Protein AF-0000000078951121 (afdb_homodimer)

Solvent-accessible surface area (backbone atoms only — not comparable to full-atom values): 21601 Å² total; per-residue (Å²): 87,36,34,36,29,37,94,89,38,68,60,26,36,45,48,44,27,52,36,50,67,45,69,57,92,63,51,76,42,77,42,51,61,93,78,46,39,35,72,33,71,73,40,32,73,64,36,76,59,32,62,66,36,31,40,32,40,83,89,65,52,60,39,41,54,62,70,30,46,50,50,38,48,39,69,80,43,54,61,65,59,42,50,50,89,48,67,65,44,30,30,44,25,46,31,38,30,47,49,40,38,60,44,30,30,46,15,37,47,40,19,39,26,20,61,42,78,91,26,66,44,39,36,44,86,44,86,60,74,32,70,53,43,61,68,49,14,52,49,12,51,54,36,31,54,50,32,48,53,54,49,17,59,50,33,70,78,24,78,27,73,54,29,89,53,76,32,57,24,39,46,49,45,53,53,26,50,51,45,25,37,75,70,66,72,41,71,75,60,85,83,42,52,40,38,52,53,40,47,57,57,58,64,66,39,78,39,61,76,82,86,37,34,36,28,36,94,89,38,69,61,26,37,46,49,42,27,52,37,49,69,42,69,58,92,63,50,74,40,80,43,50,61,90,78,45,39,36,72,32,71,73,40,33,74,65,36,76,57,32,65,66,36,30,41,32,40,83,88,64,52,60,39,38,54,62,71,30,46,49,52,37,48,39,69,80,43,54,60,66,60,43,51,52,89,48,65,66,44,30,30,45,25,44,31,39,30,48,50,40,38,62,44,28,30,46,15,37,48,40,20,40,25,19,61,42,77,92,24,66,45,39,37,45,85,44,85,61,75,33,70,55,42,62,70,49,14,53,48,12,50,54,36,30,54,51,31,48,54,53,50,18,59,50,33,69,78,24,77,28,72,53,29,89,52,77,32,57,26,38,45,48,44,53,51,28,50,50,47,25,36,75,71,65,72,41,71,76,62,84,84,42,51,40,38,52,52,41,47,57,58,57,62,65,40,78,37,61,76,84

Nearest PDB structures (foldseek):
  3erf-assembly1_A  TM=9.229E-01  e=1.988E-15  Saccharomyces cerevisiae
  7rhp-assembly1_A  TM=8.781E-01  e=1.578E-10  Apis mellifera
  8z3b-assembly1_A  TM=8.279E-01  e=6.241E-11  Plutella xylostella
  2c3n-assembly2_D  TM=8.595E-01  e=2.183E-09  Homo sapiens
  3zml-assembly1_A  TM=8.551E-01  e=4.977E-09  Anopheles funestus

Foldseek 3Di:
DEWEDAPPDLLRLLLLLLCVQLVDDHHYHYQPVVVPSLPDPVNCQLPVQSDDTWDQDPVGDIDDDRVRSSVVCCVVRVPPPQQDDDPVSNVLSVVLLVCCCVQQQVLLLQLQLQPPPVNAQPSDGGDHGDGHDNVSNVSSVVSNQVSLVVQLVVLVPAVARRHDDHHSSRSSNLSSQVSCCPRVVDHHDPVSPSSVVSNVVVCPDPSVVD/DEWEDAPPDLLRLLLLLLCVQLVDDHHYHYQPVVVPSLPDPVNCQQPVQSDDTWDQDPVGDIDDDRVRSSVVCCVVRVPPPFQDDDPVSNVLSVVLLVCCCVQQQVLLLQLQLQPPPVNAQPSDGGDHGDGHDNVSNVSSVVSNQVSLVVQLVVLVVAVARRHDDHHSSRSSNLSSQVSCCPRVVDHHDPVSPSSVVSNVVVCPDPSVVD

pLDDT: mean 97.97, std 1.24, range [90.56, 98.94]

Sequence (420 aa):
MKLYDYSGASNPRRVRIFIAEKNIDIENIQVDLAAKQQFSEEYRKINPYCVVPTLLLDDGTALGEVPVICRYLEEIYPDPPLIGRTAEERAIVGMWERRIELDGYFSVVDATRNSNSNLKGHALTGVDSYQQIPELAERGKKRTIRFFEDFDSRLQKQAYAAGAFFSMADITAVVALDLAKKRLDMEPDSKLKALHRWYSEVSSRPSMKAMKLYDYSGASNPRRVRIFIAEKNIDIENIQVDLAAKQQFSEEYRKINPYCVVPTLLLDDGTALGEVPVICRYLEEIYPDPPLIGRTAEERAIVGMWERRIELDGYFSVVDATRNSNSNLKGHALTGVDSYQQIPELAERGKKRTIRFFEDFDSRLQKQAYAAGAFFSMADITAVVALDLAKKRLDMEPDSKLKALHRWYSEVSSRPSMKA

Structure (mmCIF, N/CA/C/O backbone):
data_AF-0000000078951121-model_v1
#
loop_
_entity.id
_entity.type
_entity.pdbx_description
1 polymer 'Glutathione S-transferase domain protein'
#
loop_
_atom_site.group_PDB
_atom_site.id
_atom_site.type_symbol
_atom_site.label_atom_id
_atom_site.label_alt_id
_atom_site.label_comp_id
_atom_site.label_asym_id
_atom_site.label_entity_id
_atom_site.label_seq_id
_atom_site.pdbx_PDB_ins_code
_atom_site.Cartn_x
_atom_site.Cartn_y
_atom_site.Cartn_z
_atom_site.occupancy
_atom_site.B_iso_or_equiv
_atom_site.auth_seq_id
_atom_site.auth_comp_id
_atom_site.auth_asym_id
_atom_site.auth_atom_id
_atom_site.pdbx_PDB_model_num
ATOM 1 N N . MET A 1 1 ? 18.672 -8.359 14.555 1 97.19 1 MET A N 1
ATOM 2 C CA . MET A 1 1 ? 17.297 -8.18 14.07 1 97.19 1 MET A CA 1
ATOM 3 C C . MET A 1 1 ? 16.422 -9.359 14.469 1 97.19 1 MET A C 1
ATOM 5 O O . MET A 1 1 ? 16.906 -10.484 14.578 1 97.19 1 MET A O 1
ATOM 9 N N . LYS A 1 2 ? 15.227 -9.078 14.828 1 98.69 2 LYS A N 1
ATOM 10 C CA . LYS A 1 2 ? 14.219 -10.07 15.172 1 98.69 2 LYS A CA 1
ATOM 11 C C . LYS A 1 2 ? 12.914 -9.82 14.414 1 98.69 2 LYS A C 1
ATOM 13 O O . LYS A 1 2 ? 12.477 -8.68 14.289 1 98.69 2 LYS A O 1
ATOM 18 N N . LEU A 1 3 ? 12.391 -10.898 13.859 1 98.88 3 LEU A N 1
ATOM 19 C CA . LEU A 1 3 ? 11.094 -10.812 13.203 1 98.88 3 LEU A CA 1
ATOM 20 C C . LEU A 1 3 ? 9.984 -11.344 14.109 1 98.88 3 LEU A C 1
ATOM 22 O O . LEU A 1 3 ? 9.961 -12.539 14.422 1 98.88 3 LEU A O 1
ATOM 26 N N . TYR A 1 4 ? 9.156 -10.461 14.602 1 98.94 4 TYR A N 1
ATOM 27 C CA . TYR A 1 4 ? 7.938 -10.891 15.273 1 98.94 4 TYR A CA 1
ATOM 28 C C . TYR A 1 4 ? 6.914 -11.398 14.266 1 98.94 4 TYR A C 1
ATOM 30 O O . TYR A 1 4 ? 6.539 -10.688 13.336 1 98.94 4 TYR A O 1
ATOM 38 N N . ASP A 1 5 ? 6.457 -12.547 14.492 1 98.44 5 ASP A N 1
ATOM 39 C CA . ASP A 1 5 ? 5.836 -13.375 13.469 1 98.44 5 ASP A CA 1
ATOM 40 C C . ASP A 1 5 ? 4.668 -14.172 14.039 1 98.44 5 ASP A C 1
ATOM 42 O O . ASP A 1 5 ? 4.449 -14.188 15.25 1 98.44 5 ASP A O 1
ATOM 46 N N . TYR A 1 6 ? 3.869 -14.648 13.133 1 98.19 6 TYR A N 1
ATOM 47 C CA . TYR A 1 6 ? 2.859 -15.656 13.43 1 98.19 6 TYR A CA 1
ATOM 48 C C . TYR A 1 6 ? 2.676 -16.609 12.25 1 98.19 6 TYR A C 1
ATOM 50 O O . TYR A 1 6 ? 2.236 -16.188 11.18 1 98.19 6 TYR A O 1
ATOM 58 N N . SER A 1 7 ? 2.949 -17.922 12.398 1 95.5 7 SER A N 1
ATOM 59 C CA . SER A 1 7 ? 3.051 -18.891 11.312 1 95.5 7 SER A CA 1
ATOM 60 C C . SER A 1 7 ? 1.734 -19.016 10.555 1 95.5 7 SER A C 1
ATOM 62 O O . SER A 1 7 ? 1.729 -19.281 9.352 1 95.5 7 SER A O 1
ATOM 64 N N . GLY A 1 8 ? 0.63 -18.719 11.141 1 94 8 GLY A N 1
ATOM 65 C CA . GLY A 1 8 ? -0.662 -18.891 10.492 1 94 8 GLY A CA 1
ATOM 66 C C . GLY A 1 8 ? -1.125 -17.656 9.742 1 94 8 GLY A C 1
ATOM 67 O O . GLY A 1 8 ? -2.146 -17.688 9.055 1 94 8 GLY A O 1
ATOM 68 N N . ALA A 1 9 ? -0.36 -16.625 9.805 1 96.12 9 ALA A N 1
ATOM 69 C CA . ALA A 1 9 ? -0.802 -15.375 9.219 1 96.12 9 ALA A CA 1
ATOM 70 C C . ALA A 1 9 ? -0.17 -15.156 7.844 1 96.12 9 ALA A C 1
ATOM 72 O O . ALA A 1 9 ? 0.999 -15.492 7.633 1 96.12 9 ALA A O 1
ATOM 73 N N . SER A 1 10 ? -0.895 -14.617 6.945 1 97.75 10 SER A N 1
ATOM 74 C CA . SER A 1 10 ? -0.485 -14.5 5.551 1 97.75 10 SER A CA 1
ATOM 75 C C . SER A 1 10 ? 0.528 -13.375 5.363 1 97.75 10 SER A C 1
ATOM 77 O O . SER A 1 10 ? 1.467 -13.508 4.574 1 97.75 10 SER A O 1
ATOM 79 N N . ASN A 1 11 ? 0.368 -12.227 6.062 1 98.44 11 ASN A N 1
ATOM 80 C CA . ASN A 1 11 ? 1.305 -11.125 5.887 1 98.44 11 ASN A CA 1
ATOM 81 C C . ASN A 1 11 ? 2.699 -11.484 6.387 1 98.44 11 ASN A C 1
ATOM 83 O O . ASN A 1 11 ? 3.688 -11.305 5.672 1 98.44 11 ASN A O 1
ATOM 87 N N . PRO A 1 12 ? 2.809 -12.07 7.547 1 98.62 12 PRO A N 1
ATOM 88 C CA . PRO A 1 12 ? 4.141 -12.523 7.953 1 98.62 12 PRO A CA 1
ATOM 89 C C . PRO A 1 12 ? 4.738 -13.547 6.992 1 98.62 12 PRO A C 1
ATOM 91 O O . PRO A 1 12 ? 5.957 -13.586 6.809 1 98.62 12 PRO A O 1
ATOM 94 N N . ARG A 1 13 ? 3.895 -14.367 6.406 1 98.75 13 ARG A N 1
ATOM 95 C CA . ARG A 1 13 ? 4.395 -15.367 5.465 1 98.75 13 ARG A CA 1
ATOM 96 C C . ARG A 1 13 ? 5.09 -14.703 4.281 1 98.75 13 ARG A C 1
ATOM 98 O O . ARG A 1 13 ? 6.105 -15.203 3.793 1 98.75 13 ARG A O 1
ATOM 105 N N . ARG A 1 14 ? 4.574 -13.617 3.777 1 98.88 14 ARG A N 1
ATOM 106 C CA . ARG A 1 14 ? 5.227 -12.898 2.688 1 98.88 14 ARG A CA 1
ATOM 107 C C . ARG A 1 14 ? 6.652 -12.508 3.064 1 98.88 14 ARG A C 1
ATOM 109 O O . ARG A 1 14 ? 7.57 -12.648 2.258 1 98.88 14 ARG A O 1
ATOM 116 N N . VAL A 1 15 ? 6.848 -12.039 4.297 1 98.94 15 VAL A N 1
ATOM 117 C CA . VAL A 1 15 ? 8.164 -11.633 4.762 1 98.94 15 VAL A CA 1
ATOM 118 C C . VAL A 1 15 ? 9.062 -12.859 4.938 1 98.94 15 VAL A C 1
ATOM 120 O O . VAL A 1 15 ? 10.242 -12.828 4.578 1 98.94 15 VAL A O 1
ATOM 123 N N . ARG A 1 16 ? 8.469 -13.969 5.434 1 98.81 16 ARG A N 1
ATOM 124 C CA . ARG A 1 16 ? 9.25 -15.188 5.613 1 98.81 16 ARG A CA 1
ATOM 125 C C . ARG A 1 16 ? 9.75 -15.727 4.277 1 98.81 16 ARG A C 1
ATOM 127 O O . ARG A 1 16 ? 10.906 -16.141 4.16 1 98.81 16 ARG A O 1
ATOM 134 N N . ILE A 1 17 ? 8.875 -15.742 3.279 1 98.88 17 ILE A N 1
ATOM 135 C CA . ILE A 1 17 ? 9.281 -16.203 1.956 1 98.88 17 ILE A CA 1
ATOM 136 C C . ILE A 1 17 ? 10.406 -15.32 1.427 1 98.88 17 ILE A C 1
ATOM 138 O O . ILE A 1 17 ? 11.398 -15.82 0.882 1 98.88 17 ILE A O 1
ATOM 142 N N . PHE A 1 18 ? 10.266 -13.977 1.583 1 98.94 18 PHE A N 1
ATOM 143 C CA . PHE A 1 18 ? 11.273 -13.016 1.145 1 98.94 18 PHE A CA 1
ATOM 144 C C . PHE A 1 18 ? 12.617 -13.305 1.81 1 98.94 18 PHE A C 1
ATOM 146 O O . PHE A 1 18 ? 13.648 -13.344 1.141 1 98.94 18 PHE A O 1
ATOM 153 N N . ILE A 1 19 ? 12.633 -13.555 3.115 1 98.81 19 ILE A N 1
ATOM 154 C CA . ILE A 1 19 ? 13.828 -13.836 3.906 1 98.81 19 ILE A CA 1
ATOM 155 C C . ILE A 1 19 ? 14.469 -15.141 3.426 1 98.81 19 ILE A C 1
ATOM 157 O O . ILE A 1 19 ? 15.688 -15.219 3.275 1 98.81 19 ILE A O 1
ATOM 161 N N . ALA A 1 20 ? 13.625 -16.109 3.18 1 98.75 20 ALA A N 1
ATOM 162 C CA . ALA A 1 20 ? 14.117 -17.391 2.695 1 98.75 20 ALA A CA 1
ATOM 163 C C . ALA A 1 20 ? 14.797 -17.234 1.341 1 98.75 20 ALA A C 1
ATOM 165 O O . ALA A 1 20 ? 15.867 -17.812 1.109 1 98.75 20 ALA A O 1
ATOM 166 N N . GLU A 1 21 ? 14.164 -16.484 0.446 1 98.75 21 GLU A N 1
ATOM 167 C CA . GLU A 1 21 ? 14.75 -16.25 -0.871 1 98.75 21 GLU A CA 1
ATOM 168 C C . GLU A 1 21 ? 16.078 -15.523 -0.761 1 98.75 21 GLU A C 1
ATOM 170 O O . GLU A 1 21 ? 16.984 -15.742 -1.573 1 98.75 21 GLU A O 1
ATOM 175 N N . LYS A 1 22 ? 16.203 -14.625 0.246 1 98.19 22 LYS A N 1
ATOM 176 C CA . LYS A 1 22 ? 17.406 -13.852 0.462 1 98.19 22 LYS A CA 1
ATOM 177 C C . LYS A 1 22 ? 18.484 -14.688 1.146 1 98.19 22 LYS A C 1
ATOM 179 O O . LYS A 1 22 ? 19.672 -14.328 1.139 1 98.19 22 LYS A O 1
ATOM 184 N N . ASN A 1 23 ? 18.094 -15.773 1.719 1 97.31 23 ASN A N 1
ATOM 185 C CA . ASN A 1 23 ? 19 -16.641 2.475 1 97.31 23 ASN A CA 1
ATOM 186 C C . ASN A 1 23 ? 19.656 -15.898 3.629 1 97.31 23 ASN A C 1
ATOM 188 O O . ASN A 1 23 ? 20.875 -15.938 3.779 1 97.31 23 ASN A O 1
ATOM 192 N N . ILE A 1 24 ? 18.891 -15.172 4.32 1 96.62 24 ILE A N 1
ATOM 193 C CA . ILE A 1 24 ? 19.391 -14.453 5.488 1 96.62 24 ILE A CA 1
ATOM 194 C C . ILE A 1 24 ? 18.828 -15.078 6.762 1 96.62 24 ILE A C 1
ATOM 196 O O . ILE A 1 24 ? 17.719 -15.633 6.754 1 96.62 24 ILE A O 1
ATOM 200 N N . ASP A 1 25 ? 19.594 -15.023 7.773 1 96.44 25 ASP A N 1
ATOM 201 C CA . ASP A 1 25 ? 19.203 -15.586 9.07 1 96.44 25 ASP A CA 1
ATOM 202 C C . ASP A 1 25 ? 18.734 -14.492 10.016 1 96.44 25 ASP A C 1
ATOM 204 O O . ASP A 1 25 ? 19.531 -13.68 10.5 1 96.44 25 ASP A O 1
ATOM 208 N N . ILE A 1 26 ? 17.438 -14.484 10.258 1 98 26 ILE A N 1
ATOM 209 C CA . ILE A 1 26 ? 16.828 -13.531 11.18 1 98 26 ILE A CA 1
ATOM 210 C C . ILE A 1 26 ? 16.062 -14.289 12.266 1 98 26 ILE A C 1
ATOM 212 O O . ILE A 1 26 ? 15.258 -15.18 11.961 1 98 26 ILE A O 1
ATOM 216 N N . GLU A 1 27 ? 16.328 -13.992 13.508 1 98.38 27 GLU A N 1
ATOM 217 C CA . GLU A 1 27 ? 15.602 -14.609 14.609 1 98.38 27 GLU A CA 1
ATOM 218 C C . GLU A 1 27 ? 14.102 -14.391 14.469 1 98.38 27 GLU A C 1
ATOM 220 O O . GLU A 1 27 ? 13.648 -13.281 14.203 1 98.38 27 GLU A O 1
ATOM 225 N N . ASN A 1 28 ? 13.398 -15.445 14.594 1 98.25 28 ASN A N 1
ATOM 226 C CA . ASN A 1 28 ? 11.945 -15.43 14.469 1 98.25 28 ASN A CA 1
ATOM 227 C C . ASN A 1 28 ? 11.273 -15.609 15.828 1 98.25 28 ASN A C 1
ATOM 229 O O . ASN A 1 28 ? 11.516 -16.594 16.531 1 98.25 28 ASN A O 1
ATOM 233 N N . ILE A 1 29 ? 10.445 -14.648 16.234 1 98.69 29 ILE A N 1
ATOM 234 C CA . ILE A 1 29 ? 9.734 -14.68 17.5 1 98.69 29 ILE A CA 1
ATOM 235 C C . ILE A 1 29 ? 8.227 -14.766 17.25 1 98.69 29 ILE A C 1
ATOM 237 O O . ILE A 1 29 ? 7.641 -13.852 16.672 1 98.69 29 ILE A O 1
ATOM 241 N N . GLN A 1 30 ? 7.621 -15.781 17.766 1 98.5 30 GLN A N 1
ATOM 242 C CA . GLN A 1 30 ? 6.195 -15.984 17.547 1 98.5 30 GLN A CA 1
ATOM 243 C C . GLN A 1 30 ? 5.363 -15.141 18.5 1 98.5 30 GLN A C 1
ATOM 245 O O . GLN A 1 30 ? 5.652 -15.078 19.703 1 98.5 30 GLN A O 1
ATOM 250 N N . VAL A 1 31 ? 4.473 -14.422 17.922 1 98.62 31 VAL A N 1
ATOM 251 C CA . VAL A 1 31 ? 3.389 -13.766 18.656 1 98.62 31 VAL A CA 1
ATOM 252 C C . VAL A 1 31 ? 2.09 -14.547 18.453 1 98.62 31 VAL A C 1
ATOM 254 O O . VAL A 1 31 ? 1.511 -14.531 17.359 1 98.62 31 VAL A O 1
ATOM 257 N N . ASP A 1 32 ? 1.578 -15.227 19.469 1 97.69 32 ASP A N 1
ATOM 258 C CA . ASP A 1 32 ? 0.407 -16.094 19.359 1 97.69 32 ASP A CA 1
ATOM 259 C C . ASP A 1 32 ? -0.873 -15.266 19.234 1 97.69 32 ASP A C 1
ATOM 261 O O . ASP A 1 32 ? -1.484 -14.891 20.234 1 97.69 32 ASP A O 1
ATOM 265 N N . LEU A 1 33 ? -1.336 -15.117 18.016 1 96.25 33 LEU A N 1
ATOM 266 C CA . LEU A 1 33 ? -2.521 -14.305 17.766 1 96.25 33 LEU A CA 1
ATOM 267 C C . LEU A 1 33 ? -3.775 -14.992 18.297 1 96.25 33 LEU A C 1
ATOM 269 O O . LEU A 1 33 ? -4.73 -14.32 18.703 1 96.25 33 LEU A O 1
ATOM 273 N N . ALA A 1 34 ? -3.814 -16.281 18.25 1 94.31 34 ALA A N 1
ATOM 274 C CA . ALA A 1 34 ? -4.953 -17.016 18.797 1 94.31 34 ALA A CA 1
ATOM 275 C C . ALA A 1 34 ? -5.133 -16.719 20.281 1 94.31 34 ALA A C 1
ATOM 277 O O . ALA A 1 34 ? -6.262 -16.641 20.766 1 94.31 34 ALA A O 1
ATOM 278 N N . ALA A 1 35 ? -4.051 -16.578 20.953 1 96.44 35 ALA A N 1
ATOM 279 C CA . ALA A 1 35 ? -4.078 -16.266 22.375 1 96.44 35 ALA A CA 1
ATOM 280 C C . ALA A 1 35 ? -4.102 -14.758 22.609 1 96.44 35 ALA A C 1
ATOM 282 O O . ALA A 1 35 ? -3.98 -14.297 23.75 1 96.44 35 ALA A O 1
ATOM 283 N N . LYS A 1 36 ? -4.117 -13.938 21.578 1 96.31 36 LYS A N 1
ATOM 284 C CA . LYS A 1 36 ? -4.227 -12.484 21.609 1 96.31 36 LYS A CA 1
ATOM 285 C C . LYS A 1 36 ? -2.969 -11.844 22.203 1 96.31 36 LYS A C 1
ATOM 287 O O . LYS A 1 36 ? -3.037 -10.805 22.859 1 96.31 36 LYS A O 1
ATOM 292 N N . GLN A 1 37 ? -1.886 -12.484 21.969 1 98.25 37 GLN A N 1
ATOM 293 C CA . GLN A 1 37 ? -0.621 -11.992 22.516 1 98.25 37 GLN A CA 1
ATOM 294 C C . GLN A 1 37 ? -0.232 -10.664 21.859 1 98.25 37 GLN A C 1
ATOM 296 O O . GLN A 1 37 ? 0.567 -9.906 22.422 1 98.25 37 GLN A O 1
ATOM 301 N N . GLN A 1 38 ? -0.782 -10.352 20.656 1 97.88 38 GLN A N 1
ATOM 302 C CA . GLN A 1 38 ? -0.476 -9.078 20 1 97.88 38 GLN A CA 1
ATOM 303 C C . GLN A 1 38 ? -1.004 -7.902 20.828 1 97.88 38 GLN A C 1
ATOM 305 O O . GLN A 1 38 ? -0.577 -6.766 20.625 1 97.88 38 GLN A O 1
ATOM 310 N N . PHE A 1 39 ? -1.921 -8.203 21.781 1 97.62 39 PHE A N 1
ATOM 311 C CA . PHE A 1 39 ? -2.521 -7.129 22.562 1 97.62 39 PHE A CA 1
ATOM 312 C C . PHE A 1 39 ? -1.87 -7.035 23.938 1 97.62 39 PHE A C 1
ATOM 314 O O . PHE A 1 39 ? -2.273 -6.215 24.766 1 97.62 39 PHE A O 1
ATOM 321 N N . SER A 1 40 ? -0.918 -7.871 24.219 1 98.19 40 SER A N 1
ATOM 322 C CA . SER A 1 40 ? -0.206 -7.816 25.5 1 98.19 40 SER A CA 1
ATOM 323 C C . SER A 1 40 ? 0.581 -6.516 25.641 1 98.19 40 SER A C 1
ATOM 325 O O . SER A 1 40 ? 0.949 -5.898 24.641 1 98.19 40 SER A O 1
ATOM 327 N N . GLU A 1 41 ? 0.858 -6.137 26.844 1 97.75 41 GLU A N 1
ATOM 328 C CA . GLU A 1 41 ? 1.671 -4.953 27.109 1 97.75 41 GLU A CA 1
ATOM 329 C C . GLU A 1 41 ? 3.074 -5.105 26.531 1 97.75 41 GLU A C 1
ATOM 331 O O . GLU A 1 41 ? 3.645 -4.141 26 1 97.75 41 GLU A O 1
ATOM 336 N N . GLU A 1 42 ? 3.547 -6.266 26.656 1 97.81 42 GLU A N 1
ATOM 337 C CA . GLU A 1 42 ? 4.895 -6.547 26.172 1 97.81 42 GLU A CA 1
ATOM 338 C C . GLU A 1 42 ? 5 -6.305 24.672 1 97.81 42 GLU A C 1
ATOM 340 O O . GLU A 1 42 ? 5.93 -5.645 24.203 1 97.81 42 GLU A O 1
ATOM 345 N N . TYR A 1 43 ? 4.035 -6.824 23.891 1 98.44 43 TYR A N 1
ATOM 346 C CA . TYR A 1 43 ? 4.129 -6.66 22.453 1 98.44 43 TYR A CA 1
ATOM 347 C C . TYR A 1 43 ? 3.775 -5.234 22.031 1 98.44 43 TYR A C 1
ATOM 349 O O . TYR A 1 43 ? 4.344 -4.699 21.078 1 98.44 43 TYR A O 1
ATOM 357 N N . ARG A 1 44 ? 2.883 -4.613 22.766 1 97.56 44 ARG A N 1
ATOM 358 C CA . ARG A 1 44 ? 2.494 -3.236 22.469 1 97.56 44 ARG A CA 1
ATOM 359 C C . ARG A 1 44 ? 3.695 -2.301 22.562 1 97.56 44 ARG A C 1
ATOM 361 O O . ARG A 1 44 ? 3.75 -1.288 21.859 1 97.56 44 ARG A O 1
ATOM 368 N N . LYS A 1 45 ? 4.652 -2.643 23.359 1 97.06 45 LYS A N 1
ATOM 369 C CA . LYS A 1 45 ? 5.875 -1.851 23.484 1 97.06 45 LYS A CA 1
ATOM 370 C C . LYS A 1 45 ? 6.727 -1.964 22.219 1 97.06 45 LYS A C 1
ATOM 372 O O . LYS A 1 45 ? 7.508 -1.062 21.922 1 97.06 45 LYS A O 1
ATOM 377 N N . ILE A 1 46 ? 6.539 -3.078 21.516 1 97.56 46 ILE A N 1
ATOM 378 C CA . ILE A 1 46 ? 7.266 -3.305 20.281 1 97.56 46 ILE A CA 1
ATOM 379 C C . ILE A 1 46 ? 6.5 -2.682 19.109 1 97.56 46 ILE A C 1
ATOM 381 O O . ILE A 1 46 ? 7.07 -1.932 18.312 1 97.56 46 ILE A O 1
ATOM 385 N N . ASN A 1 47 ? 5.23 -2.971 19.078 1 97.75 47 ASN A N 1
ATOM 386 C CA . ASN A 1 47 ? 4.359 -2.443 18.031 1 97.75 47 ASN A CA 1
ATOM 387 C C . ASN A 1 47 ? 2.994 -2.051 18.594 1 97.75 47 ASN A C 1
ATOM 389 O O . ASN A 1 47 ? 2.1 -2.889 18.703 1 97.75 47 ASN A O 1
ATOM 393 N N . PRO A 1 48 ? 2.777 -0.809 18.781 1 96.31 48 PRO A N 1
ATOM 394 C CA . PRO A 1 48 ? 1.524 -0.344 19.375 1 96.31 48 PRO A CA 1
ATOM 395 C C . PRO A 1 48 ? 0.319 -0.56 18.453 1 96.31 48 PRO A C 1
ATOM 397 O O . PRO A 1 48 ? -0.825 -0.405 18.891 1 96.31 48 PRO A O 1
ATOM 400 N N . TYR A 1 49 ? 0.533 -0.961 17.203 1 96.69 49 TYR A N 1
ATOM 401 C CA . TYR A 1 49 ? -0.562 -1.247 16.281 1 96.69 49 TYR A CA 1
ATOM 402 C C . TYR A 1 49 ? -1.067 -2.674 16.469 1 96.69 49 TYR A C 1
ATOM 404 O O . TYR A 1 49 ? -2.098 -3.049 15.906 1 96.69 49 TYR A O 1
ATOM 412 N N . CYS A 1 50 ? -0.333 -3.48 17.203 1 98 50 CYS A N 1
ATOM 413 C CA . CYS A 1 50 ? -0.747 -4.812 17.641 1 98 50 CYS A CA 1
ATOM 414 C C . CYS A 1 50 ? -0.977 -5.723 16.438 1 98 50 CYS A C 1
ATOM 416 O O . CYS A 1 50 ? -1.974 -6.445 16.375 1 98 50 CYS A O 1
ATOM 418 N N . VAL A 1 51 ? -0.067 -5.586 15.461 1 98.06 51 VAL A N 1
ATOM 419 C CA . VAL A 1 51 ? -0.123 -6.453 14.289 1 98.06 51 VAL A CA 1
ATOM 420 C C . VAL A 1 51 ? 1.237 -7.113 14.07 1 98.06 51 VAL A C 1
ATOM 422 O O . VAL A 1 51 ? 2.248 -6.656 14.609 1 98.06 51 VAL A O 1
ATOM 425 N N . VAL A 1 52 ? 1.245 -8.172 13.398 1 98.5 52 VAL A N 1
ATOM 426 C CA . VAL A 1 52 ? 2.441 -8.812 12.859 1 98.5 52 VAL A CA 1
ATOM 427 C C . VAL A 1 52 ? 2.373 -8.844 11.336 1 98.5 52 VAL A C 1
ATOM 429 O O . VAL A 1 52 ? 1.286 -8.789 10.758 1 98.5 52 VAL A O 1
ATOM 432 N N . PRO A 1 53 ? 3.525 -8.836 10.633 1 98.75 53 PRO A N 1
ATOM 433 C CA . PRO A 1 53 ? 4.891 -8.953 11.156 1 98.75 53 PRO A CA 1
ATOM 434 C C . PRO A 1 53 ? 5.457 -7.617 11.625 1 98.75 53 PRO A C 1
ATOM 436 O O . PRO A 1 53 ? 4.984 -6.559 11.203 1 98.75 53 PRO A O 1
ATOM 439 N N . THR A 1 54 ? 6.395 -7.652 12.516 1 98.94 54 THR A N 1
ATOM 440 C CA . THR A 1 54 ? 7.219 -6.516 12.922 1 98.94 54 THR A CA 1
ATOM 441 C C . THR A 1 54 ? 8.695 -6.902 12.938 1 98.94 54 THR A C 1
ATOM 443 O O . THR A 1 54 ? 9.07 -7.906 13.547 1 98.94 54 THR A O 1
ATOM 446 N N . LEU A 1 55 ? 9.516 -6.223 12.211 1 98.94 55 LEU A N 1
ATOM 447 C CA . LEU A 1 55 ? 10.961 -6.418 12.25 1 98.94 55 LEU A CA 1
ATOM 448 C C . LEU A 1 55 ? 11.609 -5.469 13.242 1 98.94 55 LEU A C 1
ATOM 450 O O . LEU A 1 55 ? 11.57 -4.25 13.062 1 98.94 55 LEU A O 1
ATOM 454 N N . LEU A 1 56 ? 12.117 -5.953 14.297 1 98.81 56 LEU A N 1
ATOM 455 C CA . LEU A 1 56 ? 12.859 -5.156 15.273 1 98.81 56 LEU A CA 1
ATOM 456 C C . LEU A 1 56 ? 14.336 -5.109 14.93 1 98.81 56 LEU A C 1
ATOM 458 O O . LEU A 1 56 ? 15.016 -6.141 14.914 1 98.81 56 LEU A O 1
ATOM 462 N N . LEU A 1 57 ? 14.773 -3.924 14.633 1 98.25 57 LEU A N 1
ATOM 463 C CA . LEU A 1 57 ? 16.188 -3.738 14.297 1 98.25 57 LEU A CA 1
ATOM 464 C C . LEU A 1 57 ? 17.047 -3.77 15.555 1 98.25 57 LEU A C 1
ATOM 466 O O . LEU A 1 57 ? 16.531 -3.67 16.672 1 98.25 57 LEU A O 1
ATOM 470 N N . ASP A 1 58 ? 18.406 -3.838 15.383 1 96.19 58 ASP A N 1
ATOM 471 C CA . ASP A 1 58 ? 19.328 -3.975 16.5 1 96.19 58 ASP A CA 1
ATOM 472 C C . ASP A 1 58 ? 19.344 -2.715 17.359 1 96.19 58 ASP A C 1
ATOM 474 O O . ASP A 1 58 ? 19.594 -2.781 18.562 1 96.19 58 ASP A O 1
ATOM 478 N N . ASP A 1 59 ? 19.016 -1.621 16.781 1 95.94 59 ASP A N 1
ATOM 479 C CA . ASP A 1 59 ? 19.047 -0.364 17.516 1 95.94 59 ASP A CA 1
ATOM 480 C C . ASP A 1 59 ? 17.719 -0.108 18.219 1 95.94 59 ASP A C 1
ATOM 482 O O . ASP A 1 59 ? 17.516 0.954 18.812 1 95.94 59 ASP A O 1
ATOM 486 N N . GLY A 1 60 ? 16.797 -1.058 18.047 1 96.69 60 GLY A N 1
ATOM 487 C CA . GLY A 1 60 ? 15.531 -0.947 18.75 1 96.69 60 GLY A CA 1
ATOM 488 C C . GLY A 1 60 ? 14.414 -0.423 17.875 1 96.69 60 GLY A C 1
ATOM 489 O O . GLY A 1 60 ? 13.25 -0.394 18.281 1 96.69 60 GLY A O 1
ATOM 490 N N . THR A 1 61 ? 14.727 -0.007 16.656 1 97.38 61 THR A N 1
ATOM 491 C CA . THR A 1 61 ? 13.703 0.475 15.734 1 97.38 61 THR A CA 1
ATOM 492 C C . THR A 1 61 ? 12.789 -0.666 15.297 1 97.38 61 THR A C 1
ATOM 494 O O . THR A 1 61 ? 13.258 -1.727 14.891 1 97.38 61 THR A O 1
ATOM 497 N N . ALA A 1 62 ? 11.469 -0.477 15.406 1 98.56 62 ALA A N 1
ATOM 498 C CA . ALA A 1 62 ? 10.484 -1.455 14.953 1 98.56 62 ALA A CA 1
ATOM 499 C C . ALA A 1 62 ? 9.898 -1.058 13.602 1 98.56 62 ALA A C 1
ATOM 501 O O . ALA A 1 62 ? 9.391 0.053 13.438 1 98.56 62 ALA A O 1
ATOM 502 N N . LEU A 1 63 ? 10.023 -1.958 12.664 1 98.81 63 LEU A N 1
ATOM 503 C CA . LEU A 1 63 ? 9.492 -1.737 11.32 1 98.81 63 LEU A CA 1
ATOM 504 C C . LEU A 1 63 ? 8.305 -2.656 11.047 1 98.81 63 LEU A C 1
ATOM 506 O O . LEU A 1 63 ? 8.398 -3.869 11.25 1 98.81 63 LEU A O 1
ATOM 510 N N . GLY A 1 64 ? 7.211 -2.076 10.633 1 98.44 64 GLY A N 1
ATOM 511 C CA . GLY A 1 64 ? 6.055 -2.824 10.164 1 98.44 64 GLY A CA 1
ATOM 512 C C . GLY A 1 64 ? 5.828 -2.701 8.672 1 98.44 64 GLY A C 1
ATOM 513 O O . GLY A 1 64 ? 6.68 -2.172 7.953 1 98.44 64 GLY A O 1
ATOM 514 N N . GLU A 1 65 ? 4.727 -3.221 8.281 1 98.56 65 GLU A N 1
ATOM 515 C CA . GLU A 1 65 ? 4.293 -3.17 6.891 1 98.56 65 GLU A CA 1
ATOM 516 C C . GLU A 1 65 ? 5.172 -4.047 6.008 1 98.56 65 GLU A C 1
ATOM 518 O O . GLU A 1 65 ? 6.355 -3.758 5.816 1 98.56 65 GLU A O 1
ATOM 523 N N . VAL A 1 66 ? 4.605 -4.953 5.383 1 98.81 66 VAL A N 1
ATOM 524 C CA . VAL A 1 66 ? 5.297 -6.027 4.684 1 98.81 66 VAL A CA 1
ATOM 525 C C . VAL A 1 66 ? 6.215 -5.438 3.613 1 98.81 66 VAL A C 1
ATOM 527 O O . VAL A 1 66 ? 7.422 -5.699 3.605 1 98.81 66 VAL A O 1
ATOM 530 N N . PRO A 1 67 ? 5.695 -4.547 2.719 1 98.75 67 PRO A N 1
ATOM 531 C CA . PRO A 1 67 ? 6.598 -4.062 1.673 1 98.75 67 PRO A CA 1
ATOM 532 C C . PRO A 1 67 ? 7.77 -3.26 2.23 1 98.75 67 PRO A C 1
ATOM 534 O O . PRO A 1 67 ? 8.859 -3.266 1.65 1 98.75 67 PRO A O 1
ATOM 537 N N . VAL A 1 68 ? 7.582 -2.572 3.342 1 98.81 68 VAL A N 1
ATOM 538 C CA . VAL A 1 68 ? 8.617 -1.756 3.971 1 98.81 68 VAL A CA 1
ATOM 539 C C . VAL A 1 68 ? 9.711 -2.654 4.531 1 98.81 68 VAL A C 1
ATOM 541 O O . VAL A 1 68 ? 10.898 -2.416 4.297 1 98.81 68 VAL A O 1
ATOM 544 N N . ILE A 1 69 ? 9.297 -3.697 5.227 1 98.94 69 ILE A N 1
ATOM 545 C CA . ILE A 1 69 ? 10.242 -4.648 5.793 1 98.94 69 ILE A CA 1
ATOM 546 C C . ILE A 1 69 ? 11.078 -5.273 4.676 1 98.94 69 ILE A C 1
ATOM 548 O O . ILE A 1 69 ? 12.305 -5.332 4.77 1 98.94 69 ILE A O 1
ATOM 552 N N . CYS A 1 70 ? 10.414 -5.664 3.625 1 98.94 70 CYS A N 1
ATOM 553 C CA . CYS A 1 70 ? 11.102 -6.332 2.523 1 98.94 70 CYS A CA 1
ATOM 554 C C . CYS A 1 70 ? 12.047 -5.375 1.812 1 98.94 70 CYS A C 1
ATOM 556 O O . CYS A 1 70 ? 13.164 -5.754 1.455 1 98.94 70 CYS A O 1
ATOM 558 N N . ARG A 1 71 ? 11.625 -4.148 1.605 1 98.62 71 ARG A N 1
ATOM 559 C CA . ARG A 1 71 ? 12.5 -3.178 0.955 1 98.62 71 ARG A CA 1
ATOM 560 C C . ARG A 1 71 ? 13.719 -2.869 1.82 1 98.62 71 ARG A C 1
ATOM 562 O O . ARG A 1 71 ? 14.82 -2.691 1.305 1 98.62 71 ARG A O 1
ATOM 569 N N . TYR A 1 72 ? 13.5 -2.801 3.115 1 98.81 72 TYR A N 1
ATOM 570 C CA . TYR A 1 72 ? 14.625 -2.59 4.016 1 98.81 72 TYR A CA 1
ATOM 571 C C . TYR A 1 72 ? 15.641 -3.723 3.9 1 98.81 72 TYR A C 1
ATOM 573 O O . TYR A 1 72 ? 16.844 -3.479 3.727 1 98.81 72 TYR A O 1
ATOM 581 N N . LEU A 1 73 ? 15.18 -4.93 3.932 1 98.88 73 LEU A N 1
ATOM 582 C CA . LEU A 1 73 ? 16.047 -6.098 3.828 1 98.88 73 LEU A CA 1
ATOM 583 C C . LEU A 1 73 ? 16.75 -6.133 2.477 1 98.88 73 LEU A C 1
ATOM 585 O O . LEU A 1 73 ? 17.938 -6.492 2.395 1 98.88 73 LEU A O 1
ATOM 589 N N . GLU A 1 74 ? 16 -5.781 1.443 1 98.75 74 GLU A N 1
ATOM 590 C CA . GLU A 1 74 ? 16.594 -5.711 0.112 1 98.75 74 GLU A CA 1
ATOM 591 C C . GLU A 1 74 ? 17.781 -4.75 0.087 1 98.75 74 GLU A C 1
ATOM 593 O O . GLU A 1 74 ? 18.797 -5.031 -0.545 1 98.75 74 GLU A O 1
ATOM 598 N N . GLU A 1 75 ? 17.578 -3.607 0.736 1 97.69 75 GLU A N 1
ATOM 599 C CA . GLU A 1 75 ? 18.625 -2.576 0.708 1 97.69 75 GLU A CA 1
ATOM 600 C C . GLU A 1 75 ? 19.875 -3.035 1.435 1 97.69 75 GLU A C 1
ATOM 602 O O . GLU A 1 75 ? 21 -2.768 0.984 1 97.69 75 GLU A O 1
ATOM 607 N N . ILE A 1 76 ? 19.75 -3.773 2.508 1 97.62 76 ILE A N 1
ATOM 608 C CA . ILE A 1 76 ? 20.922 -4.117 3.311 1 97.62 76 ILE A CA 1
ATOM 609 C C . ILE A 1 76 ? 21.453 -5.484 2.893 1 97.62 76 ILE A C 1
ATOM 611 O O . ILE A 1 76 ? 22.594 -5.836 3.195 1 97.62 76 ILE A O 1
ATOM 615 N N . TYR A 1 77 ? 20.641 -6.246 2.197 1 98 77 TYR A N 1
ATOM 616 C CA . TYR A 1 77 ? 21.016 -7.496 1.551 1 98 77 TYR A CA 1
ATOM 617 C C . TYR A 1 77 ? 20.609 -7.496 0.082 1 98 77 TYR A C 1
ATOM 619 O O . TYR A 1 77 ? 19.672 -8.188 -0.306 1 98 77 TYR A O 1
ATOM 627 N N . PRO A 1 78 ? 21.375 -6.918 -0.749 1 96.88 78 PRO A N 1
ATOM 628 C CA . PRO A 1 78 ? 20.906 -6.637 -2.109 1 96.88 78 PRO A CA 1
ATOM 629 C C . PRO A 1 78 ? 20.906 -7.879 -2.998 1 96.88 78 PRO A C 1
ATOM 631 O O . PRO A 1 78 ? 20.234 -7.898 -4.031 1 96.88 78 PRO A O 1
ATOM 634 N N . ASP A 1 79 ? 21.672 -8.945 -2.562 1 97.19 79 ASP A N 1
ATOM 635 C CA . ASP A 1 79 ? 21.75 -10.148 -3.396 1 97.19 79 ASP A CA 1
ATOM 636 C C . ASP A 1 79 ? 21.078 -11.336 -2.703 1 97.19 79 ASP A C 1
ATOM 638 O O . ASP A 1 79 ? 21.281 -11.547 -1.503 1 97.19 79 ASP A O 1
ATOM 642 N N . PRO A 1 80 ? 20.375 -12.148 -3.486 1 97.94 80 PRO A N 1
ATOM 643 C CA . PRO A 1 80 ? 19.906 -11.898 -4.852 1 97.94 80 PRO A CA 1
ATOM 644 C C . PRO A 1 80 ? 18.844 -10.805 -4.922 1 97.94 80 PRO A C 1
ATOM 646 O O . PRO A 1 80 ? 18.141 -10.555 -3.941 1 97.94 80 PRO A O 1
ATOM 649 N N . PRO A 1 81 ? 18.734 -10.094 -6.027 1 98.31 81 PRO A N 1
ATOM 650 C CA . PRO A 1 81 ? 17.719 -9.031 -6.129 1 98.31 81 PRO A CA 1
ATOM 651 C C . PRO A 1 81 ? 16.297 -9.578 -6.25 1 98.31 81 PRO A C 1
ATOM 653 O O . PRO A 1 81 ? 16.031 -10.438 -7.094 1 98.31 81 PRO A O 1
ATOM 656 N N . LEU A 1 82 ? 15.461 -9.078 -5.434 1 98.81 82 LEU A N 1
ATOM 657 C CA . LEU A 1 82 ? 14.055 -9.484 -5.465 1 98.81 82 LEU A CA 1
ATOM 658 C C . LEU A 1 82 ? 13.156 -8.289 -5.754 1 98.81 82 LEU A C 1
ATOM 660 O O . LEU A 1 82 ? 11.945 -8.445 -5.918 1 98.81 82 LEU A O 1
ATOM 664 N N . ILE A 1 83 ? 13.734 -7.094 -5.805 1 98.56 83 ILE A N 1
ATOM 665 C CA . ILE A 1 83 ? 12.945 -5.883 -6 1 98.56 83 ILE A CA 1
ATOM 666 C C . ILE A 1 83 ? 13.477 -5.109 -7.203 1 98.56 83 ILE A C 1
ATOM 668 O O . ILE A 1 83 ? 12.906 -4.09 -7.598 1 98.56 83 ILE A O 1
ATOM 672 N N . GLY A 1 84 ? 14.469 -5.633 -7.832 1 97.75 84 GLY A N 1
ATOM 673 C CA . GLY A 1 84 ? 15.062 -4.992 -8.992 1 97.75 84 GLY A CA 1
ATOM 674 C C . GLY A 1 84 ? 16.438 -4.406 -8.719 1 97.75 84 GLY A C 1
ATOM 675 O O . GLY A 1 84 ? 16.812 -4.211 -7.559 1 97.75 84 GLY A O 1
ATOM 676 N N . ARG A 1 85 ? 17.188 -4.016 -9.797 1 96.81 85 ARG A N 1
ATOM 677 C CA . ARG A 1 85 ? 18.562 -3.523 -9.664 1 96.81 85 ARG A CA 1
ATOM 678 C C . ARG A 1 85 ? 18.656 -2.045 -10.031 1 96.81 85 ARG A C 1
ATOM 680 O O . ARG A 1 85 ? 19.484 -1.316 -9.5 1 96.81 85 ARG A O 1
ATOM 687 N N . THR A 1 86 ? 17.859 -1.654 -10.977 1 96.81 86 THR A N 1
ATOM 688 C CA . THR A 1 86 ? 17.844 -0.265 -11.422 1 96.81 86 THR A CA 1
ATOM 689 C C . THR A 1 86 ? 16.609 0.459 -10.883 1 96.81 86 THR A C 1
ATOM 691 O O . THR A 1 86 ? 15.672 -0.177 -10.398 1 96.81 86 THR A O 1
ATOM 694 N N . ALA A 1 87 ? 16.625 1.765 -10.945 1 97.44 87 ALA A N 1
ATOM 695 C CA . ALA A 1 87 ? 15.477 2.562 -10.523 1 97.44 87 ALA A CA 1
ATOM 696 C C . ALA A 1 87 ? 14.211 2.143 -11.258 1 97.44 87 ALA A C 1
ATOM 698 O O . ALA A 1 87 ? 13.141 2.025 -10.648 1 97.44 87 ALA A O 1
ATOM 699 N N . GLU A 1 88 ? 14.359 1.905 -12.523 1 97.75 88 GLU A N 1
ATOM 700 C CA . GLU A 1 88 ? 13.211 1.521 -13.344 1 97.75 88 GLU A CA 1
ATOM 701 C C . GLU A 1 88 ? 12.688 0.143 -12.953 1 97.75 88 GLU A C 1
ATOM 703 O O . GLU A 1 88 ? 11.477 -0.046 -12.797 1 97.75 88 GLU A O 1
ATOM 708 N N . GLU A 1 89 ? 13.609 -0.813 -12.758 1 97.81 89 GLU A N 1
ATOM 709 C CA . GLU A 1 89 ? 13.203 -2.154 -12.352 1 97.81 89 GLU A CA 1
ATOM 710 C C . GLU A 1 89 ? 12.5 -2.131 -10.992 1 97.81 89 GLU A C 1
ATOM 712 O O . GLU A 1 89 ? 11.477 -2.791 -10.812 1 97.81 89 GLU A O 1
ATOM 717 N N . ARG A 1 90 ? 13.031 -1.336 -10.078 1 98.44 90 ARG A N 1
ATOM 718 C CA . ARG A 1 90 ? 12.445 -1.234 -8.75 1 98.44 90 ARG A CA 1
ATOM 719 C C . ARG A 1 90 ? 11.047 -0.615 -8.805 1 98.44 90 ARG A C 1
ATOM 721 O O . ARG A 1 90 ? 10.148 -1.029 -8.078 1 98.44 90 ARG A O 1
ATOM 728 N N . ALA A 1 91 ? 10.906 0.305 -9.695 1 98.69 91 ALA A N 1
ATOM 729 C CA . ALA A 1 91 ? 9.602 0.941 -9.867 1 98.69 91 ALA A CA 1
ATOM 730 C C . ALA A 1 91 ? 8.586 -0.035 -10.453 1 98.69 91 ALA A C 1
ATOM 732 O O . ALA A 1 91 ? 7.438 -0.089 -10.008 1 98.69 91 ALA A O 1
ATOM 733 N N . ILE A 1 92 ? 9.031 -0.794 -11.414 1 98.62 92 ILE A N 1
ATOM 734 C CA . ILE A 1 92 ? 8.141 -1.752 -12.055 1 98.62 92 ILE A CA 1
ATOM 735 C C . ILE A 1 92 ? 7.73 -2.832 -11.055 1 98.62 92 ILE A C 1
ATOM 737 O O . ILE A 1 92 ? 6.543 -3.139 -10.914 1 98.62 92 ILE A O 1
ATOM 741 N N . VAL A 1 93 ? 8.688 -3.373 -10.32 1 98.81 93 VAL A N 1
ATOM 742 C CA . VAL A 1 93 ? 8.383 -4.383 -9.312 1 98.81 93 VAL A CA 1
ATOM 743 C C . VAL A 1 93 ? 7.473 -3.785 -8.242 1 98.81 93 VAL A C 1
ATOM 745 O O . VAL A 1 93 ? 6.484 -4.406 -7.84 1 98.81 93 VAL A O 1
ATOM 748 N N . GLY A 1 94 ? 7.82 -2.551 -7.812 1 98.75 94 GLY A N 1
ATOM 749 C CA . GLY A 1 94 ? 7.004 -1.883 -6.812 1 98.75 94 GLY A CA 1
ATOM 750 C C . GLY A 1 94 ? 5.57 -1.667 -7.262 1 98.75 94 GLY A C 1
ATOM 751 O O . GLY A 1 94 ? 4.633 -1.858 -6.48 1 98.75 94 GLY A O 1
ATOM 752 N N . MET A 1 95 ? 5.391 -1.259 -8.484 1 98.81 95 MET A N 1
ATOM 753 C CA . MET A 1 95 ? 4.062 -1.012 -9.039 1 98.81 95 MET A CA 1
ATOM 754 C C . MET A 1 95 ? 3.234 -2.291 -9.055 1 98.81 95 MET A C 1
ATOM 756 O O . MET A 1 95 ? 2.094 -2.305 -8.586 1 98.81 95 MET A O 1
ATOM 760 N N . TRP A 1 96 ? 3.791 -3.361 -9.492 1 98.69 96 TRP A N 1
ATOM 761 C CA . TRP A 1 96 ? 3.037 -4.605 -9.625 1 98.69 96 TRP A CA 1
ATOM 762 C C . TRP A 1 96 ? 2.826 -5.262 -8.266 1 98.69 96 TRP A C 1
ATOM 764 O O . TRP A 1 96 ? 1.786 -5.879 -8.023 1 98.69 96 TRP A O 1
ATOM 774 N N . GLU A 1 97 ? 3.812 -5.152 -7.402 1 98.81 97 GLU A N 1
ATOM 775 C CA . GLU A 1 97 ? 3.604 -5.609 -6.031 1 98.81 97 GLU A CA 1
ATOM 776 C C . GLU A 1 97 ? 2.42 -4.891 -5.387 1 98.81 97 GLU A C 1
ATOM 778 O O . GLU A 1 97 ? 1.57 -5.523 -4.758 1 98.81 97 GLU A O 1
ATOM 783 N N . ARG A 1 98 ? 2.391 -3.645 -5.566 1 98.75 98 ARG A N 1
ATOM 784 C CA . ARG A 1 98 ? 1.32 -2.852 -4.969 1 98.75 98 ARG A CA 1
ATOM 785 C C . ARG A 1 98 ? -0.026 -3.178 -5.609 1 98.75 98 ARG A C 1
ATOM 787 O O . ARG A 1 98 ? -1.023 -3.361 -4.906 1 98.75 98 ARG A O 1
ATOM 794 N N . ARG A 1 99 ? -0.105 -3.266 -6.902 1 98.56 99 ARG A N 1
ATOM 795 C CA . ARG A 1 99 ? -1.345 -3.598 -7.598 1 98.56 99 ARG A CA 1
ATOM 796 C C . ARG A 1 99 ? -1.868 -4.961 -7.164 1 98.56 99 ARG A C 1
ATOM 798 O O . ARG A 1 99 ? -3.062 -5.121 -6.906 1 98.56 99 ARG A O 1
ATOM 805 N N . ILE A 1 100 ? -0.971 -5.887 -7.066 1 98.88 100 ILE A N 1
ATOM 806 C CA . ILE A 1 100 ? -1.347 -7.238 -6.66 1 98.88 100 ILE A CA 1
ATOM 807 C C . ILE A 1 100 ? -1.798 -7.234 -5.203 1 98.88 100 ILE A C 1
ATOM 809 O O . ILE A 1 100 ? -2.738 -7.941 -4.836 1 98.88 100 ILE A O 1
ATOM 813 N N . GLU A 1 101 ? -1.135 -6.453 -4.426 1 98.88 101 GLU A N 1
ATOM 814 C CA . GLU A 1 101 ? -1.557 -6.371 -3.029 1 98.88 101 GLU A CA 1
ATOM 815 C C . GLU A 1 101 ? -2.949 -5.758 -2.91 1 98.88 101 GLU A C 1
ATOM 817 O O . GLU A 1 101 ? -3.82 -6.309 -2.232 1 98.88 101 GLU A O 1
ATOM 822 N N . LEU A 1 102 ? -3.174 -4.652 -3.578 1 98.19 102 LEU A N 1
ATOM 823 C CA . LEU A 1 102 ? -4.414 -3.895 -3.443 1 98.19 102 LEU A CA 1
ATOM 824 C C . LEU A 1 102 ? -5.574 -4.629 -4.098 1 98.19 102 LEU A C 1
ATOM 826 O O . LEU A 1 102 ? -6.664 -4.719 -3.523 1 98.19 102 LEU A O 1
ATOM 830 N N . ASP A 1 103 ? -5.344 -5.211 -5.27 1 97.44 103 ASP A N 1
ATOM 831 C CA . ASP A 1 103 ? -6.441 -5.754 -6.062 1 97.44 103 ASP A CA 1
ATOM 832 C C . ASP A 1 103 ? -6.574 -7.262 -5.859 1 97.44 103 ASP A C 1
ATOM 834 O O . ASP A 1 103 ? -7.598 -7.852 -6.211 1 97.44 103 ASP A O 1
ATOM 838 N N . GLY A 1 104 ? -5.547 -7.891 -5.391 1 98.44 104 GLY A N 1
ATOM 839 C CA . GLY A 1 104 ? -5.559 -9.328 -5.164 1 98.44 104 GLY A CA 1
ATOM 840 C C . GLY A 1 104 ? -5.594 -9.695 -3.695 1 98.44 104 GLY A C 1
ATOM 841 O O . GLY A 1 104 ? -6.648 -10.047 -3.164 1 98.44 104 GLY A O 1
ATOM 842 N N . TYR A 1 105 ? -4.516 -9.398 -3.004 1 98.88 105 TYR A N 1
ATOM 843 C CA . TYR A 1 105 ? -4.355 -9.828 -1.619 1 98.88 105 TYR A CA 1
ATOM 844 C C . TYR A 1 105 ? -5.43 -9.211 -0.732 1 98.88 105 TYR A C 1
ATOM 846 O O . TYR A 1 105 ? -6.113 -9.922 0.012 1 98.88 105 TYR A O 1
ATOM 854 N N . PHE A 1 106 ? -5.648 -7.918 -0.839 1 98.69 106 PHE A N 1
ATOM 855 C CA . PHE A 1 106 ? -6.59 -7.246 0.05 1 98.69 106 PHE A CA 1
ATOM 856 C C . PHE A 1 106 ? -8.023 -7.602 -0.312 1 98.69 106 PHE A C 1
ATOM 858 O O . PHE A 1 106 ? -8.922 -7.543 0.536 1 98.69 106 PHE A O 1
ATOM 865 N N . SER A 1 107 ? -8.297 -7.953 -1.613 1 98.75 107 SER A N 1
ATOM 866 C CA . SER A 1 107 ? -9.625 -8.438 -1.955 1 98.75 107 SER A CA 1
ATOM 867 C C . SER A 1 107 ? -9.961 -9.719 -1.2 1 98.75 107 SER A C 1
ATOM 869 O O . SER A 1 107 ? -11.062 -9.867 -0.677 1 98.75 107 SER A O 1
ATOM 871 N N . VAL A 1 108 ? -8.984 -10.625 -1.143 1 98.88 108 VAL A N 1
ATOM 872 C CA . VAL A 1 108 ? -9.148 -11.891 -0.43 1 98.88 108 VAL A CA 1
ATOM 873 C C . VAL A 1 108 ? -9.297 -11.625 1.066 1 98.88 108 VAL A C 1
ATOM 875 O O . VAL A 1 108 ? -10.148 -12.219 1.729 1 98.88 108 VAL A O 1
ATOM 878 N N . VAL A 1 109 ? -8.484 -10.719 1.605 1 98.69 109 VAL A N 1
ATOM 879 C CA . VAL A 1 109 ? -8.508 -10.375 3.021 1 98.69 109 VAL A CA 1
ATOM 880 C C . VAL A 1 109 ? -9.867 -9.781 3.389 1 98.69 109 VAL A C 1
ATOM 882 O O . VAL A 1 109 ? -10.469 -10.156 4.398 1 98.69 109 VAL A O 1
ATOM 885 N N . ASP A 1 110 ? -10.367 -8.867 2.527 1 98.56 110 ASP A N 1
ATOM 886 C CA . ASP A 1 110 ? -11.68 -8.273 2.77 1 98.56 110 ASP A CA 1
ATOM 887 C C . ASP A 1 110 ? -12.766 -9.352 2.822 1 98.56 110 ASP A C 1
ATOM 889 O O . ASP A 1 110 ? -13.594 -9.359 3.734 1 98.56 110 ASP A O 1
ATOM 893 N N . ALA A 1 111 ? -12.734 -10.227 1.836 1 98.88 111 ALA A N 1
ATOM 894 C CA . ALA A 1 111 ? -13.727 -11.297 1.803 1 98.88 111 ALA A CA 1
ATOM 895 C C . ALA A 1 111 ? -13.633 -12.172 3.049 1 98.88 111 ALA A C 1
ATOM 897 O O . ALA A 1 111 ? -14.648 -12.477 3.68 1 98.88 111 ALA A O 1
ATOM 898 N N . THR A 1 112 ? -12.445 -12.5 3.438 1 98.56 112 THR A N 1
ATOM 899 C CA . THR A 1 112 ? -12.203 -13.414 4.555 1 98.56 112 THR A CA 1
ATOM 900 C C . THR A 1 112 ? -12.602 -12.758 5.875 1 98.56 112 THR A C 1
ATOM 902 O O . THR A 1 112 ? -13.367 -13.336 6.652 1 98.56 112 THR A O 1
ATOM 905 N N . ARG A 1 113 ? -12.164 -11.539 6.125 1 98.31 113 ARG A N 1
ATOM 906 C CA . ARG A 1 113 ? -12.344 -10.898 7.422 1 98.31 113 ARG A CA 1
ATOM 907 C C . ARG A 1 113 ? -13.781 -10.445 7.621 1 98.31 113 ARG A C 1
ATOM 909 O O . ARG A 1 113 ? -14.234 -10.266 8.75 1 98.31 113 ARG A O 1
ATOM 916 N N . ASN A 1 114 ? -14.508 -10.32 6.488 1 98.75 114 ASN A N 1
ATOM 917 C CA . ASN A 1 114 ? -15.891 -9.859 6.605 1 98.75 114 ASN A CA 1
ATOM 918 C C . ASN A 1 114 ? -16.875 -11.008 6.461 1 98.75 114 ASN A C 1
ATOM 920 O O . ASN A 1 114 ? -18.094 -10.789 6.379 1 98.75 114 ASN A O 1
ATOM 924 N N . SER A 1 115 ? -16.359 -12.25 6.375 1 98.06 115 SER A N 1
ATOM 925 C CA . SER A 1 115 ? -17.297 -13.367 6.254 1 98.06 115 SER A CA 1
ATOM 926 C C . SER A 1 115 ? -16.984 -14.461 7.277 1 98.06 115 SER A C 1
ATOM 928 O O . SER A 1 115 ? -17.859 -15.234 7.645 1 98.06 115 SER A O 1
ATOM 930 N N . ASN A 1 116 ? -15.719 -14.578 7.723 1 96.56 116 ASN A N 1
ATOM 931 C CA . ASN A 1 116 ? -15.328 -15.617 8.656 1 96.56 116 ASN A CA 1
ATOM 932 C C . ASN A 1 116 ? -15.93 -15.391 10.039 1 96.56 116 ASN A C 1
ATOM 934 O O . ASN A 1 116 ? -15.68 -14.367 10.672 1 96.56 116 ASN A O 1
ATOM 938 N N . SER A 1 117 ? -16.625 -16.359 10.555 1 95.44 117 SER A N 1
ATOM 939 C CA . SER A 1 117 ? -17.359 -16.234 11.805 1 95.44 117 SER A CA 1
ATOM 940 C C . SER A 1 117 ? -16.422 -16 12.984 1 95.44 117 SER A C 1
ATOM 942 O O . SER A 1 117 ? -16.797 -15.367 13.969 1 95.44 117 SER A O 1
ATOM 944 N N . ASN A 1 118 ? -15.18 -16.422 12.883 1 92.88 118 ASN A N 1
ATOM 945 C CA . ASN A 1 118 ? -14.211 -16.297 13.969 1 92.88 118 ASN A CA 1
ATOM 946 C C . ASN A 1 118 ? -13.648 -14.875 14.055 1 92.88 118 ASN A C 1
ATOM 948 O O . ASN A 1 118 ? -12.961 -14.531 15.016 1 92.88 118 ASN A O 1
ATOM 952 N N . LEU A 1 119 ? -14.055 -14.047 13.086 1 94.81 119 LEU A N 1
ATOM 953 C CA . LEU A 1 119 ? -13.484 -12.711 13.039 1 94.81 119 LEU A CA 1
ATOM 954 C C . LEU A 1 119 ? -14.562 -11.648 13.258 1 94.81 119 LEU A C 1
ATOM 956 O O . LEU A 1 119 ? -14.383 -10.492 12.867 1 94.81 119 LEU A O 1
ATOM 960 N N . LYS A 1 120 ? -15.734 -12.117 13.812 1 95.5 120 LYS A N 1
ATOM 961 C CA . LYS A 1 120 ? -16.75 -11.156 14.211 1 95.5 120 LYS A CA 1
ATOM 962 C C . LYS A 1 120 ? -16.188 -10.109 15.164 1 95.5 120 LYS A C 1
ATOM 964 O O . LYS A 1 120 ? -15.508 -10.453 16.141 1 95.5 120 LYS A O 1
ATOM 969 N N . GLY A 1 121 ? -16.391 -8.875 14.82 1 94.94 121 GLY A N 1
ATOM 970 C CA . GLY A 1 121 ? -15.859 -7.793 15.633 1 94.94 121 GLY A CA 1
ATOM 971 C C . GLY A 1 121 ? -14.414 -7.469 15.328 1 94.94 121 GLY A C 1
ATOM 972 O O . GLY A 1 121 ? -13.836 -6.555 15.922 1 94.94 121 GLY A O 1
ATOM 973 N N . HIS A 1 122 ? -13.719 -8.219 14.375 1 94.88 122 HIS A N 1
ATOM 974 C CA . HIS A 1 122 ? -12.336 -8.055 13.961 1 94.88 122 HIS A CA 1
ATOM 975 C C . HIS A 1 122 ? -12.203 -8.047 12.445 1 94.88 122 HIS A C 1
ATOM 977 O O . HIS A 1 122 ? -11.375 -8.766 11.883 1 94.88 122 HIS A O 1
ATOM 983 N N . ALA A 1 123 ? -13.086 -7.238 11.875 1 97.69 123 ALA A N 1
ATOM 984 C CA . ALA A 1 123 ? -13.141 -7.176 10.414 1 97.69 123 ALA A CA 1
ATOM 985 C C . ALA A 1 123 ? -11.891 -6.496 9.852 1 97.69 123 ALA A C 1
ATOM 987 O O . ALA A 1 123 ? -11.602 -6.617 8.656 1 97.69 123 ALA A O 1
ATOM 988 N N . LEU A 1 124 ? -11.156 -5.773 10.727 1 97.31 124 LEU A N 1
ATOM 989 C CA . LEU A 1 124 ? -9.852 -5.203 10.422 1 97.31 124 LEU A CA 1
ATOM 990 C C . LEU A 1 124 ? -8.828 -5.598 11.484 1 97.31 124 LEU A C 1
ATOM 992 O O . LEU A 1 124 ? -9.18 -5.82 12.641 1 97.31 124 LEU A O 1
ATOM 996 N N . THR A 1 125 ? -7.602 -5.691 11.07 1 95.12 125 THR A N 1
ATOM 997 C CA . THR A 1 125 ? -6.531 -5.961 12.023 1 95.12 125 THR A CA 1
ATOM 998 C C . THR A 1 125 ? -6.309 -4.762 12.938 1 95.12 125 THR A C 1
ATOM 1000 O O . THR A 1 125 ? -6.684 -3.639 12.602 1 95.12 125 THR A O 1
ATOM 1003 N N . GLY A 1 126 ? -5.656 -5.023 14.031 1 94.81 126 GLY A N 1
ATOM 1004 C CA . GLY A 1 126 ? -5.309 -3.926 14.922 1 94.81 126 GLY A CA 1
ATOM 1005 C C . GLY A 1 126 ? -6.133 -3.908 16.203 1 94.81 126 GLY A C 1
ATOM 1006 O O . GLY A 1 126 ? -6.738 -4.918 16.562 1 94.81 126 GLY A O 1
ATOM 1007 N N . VAL A 1 127 ? -6.223 -2.781 16.844 1 94.56 127 VAL A N 1
ATOM 1008 C CA . VAL A 1 127 ? -6.699 -2.695 18.219 1 94.56 127 VAL A CA 1
ATOM 1009 C C . VAL A 1 127 ? -8.195 -2.387 18.234 1 94.56 127 VAL A C 1
ATOM 1011 O O . VAL A 1 127 ? -8.891 -2.684 19.203 1 94.56 127 VAL A O 1
ATOM 1014 N N . ASP A 1 128 ? -8.695 -1.801 17.172 1 95.81 128 ASP A N 1
ATOM 1015 C CA . ASP A 1 128 ? -10.078 -1.342 17.156 1 95.81 128 ASP A CA 1
ATOM 1016 C C . ASP A 1 128 ? -11.023 -2.451 16.688 1 95.81 128 ASP A C 1
ATOM 1018 O O . ASP A 1 128 ? -10.664 -3.258 15.836 1 95.81 128 ASP A O 1
ATOM 1022 N N . SER A 1 129 ? -12.203 -2.426 17.25 1 96.56 129 SER A N 1
ATOM 1023 C CA . SER A 1 129 ? -13.219 -3.395 16.859 1 96.56 129 SER A CA 1
ATOM 1024 C C . SER A 1 129 ? -14.086 -2.859 15.719 1 96.56 129 SER A C 1
ATOM 1026 O O . SER A 1 129 ? -14.656 -1.772 15.82 1 96.56 129 SER A O 1
ATOM 1028 N N . TYR A 1 130 ? -14.133 -3.561 14.648 1 97.88 130 TYR A N 1
ATOM 1029 C CA . TYR A 1 130 ? -15.008 -3.254 13.523 1 97.88 130 TYR A CA 1
ATOM 1030 C C . TYR A 1 130 ? -15.875 -4.457 13.164 1 97.88 130 TYR A C 1
ATOM 1032 O O . TYR A 1 130 ? -15.383 -5.586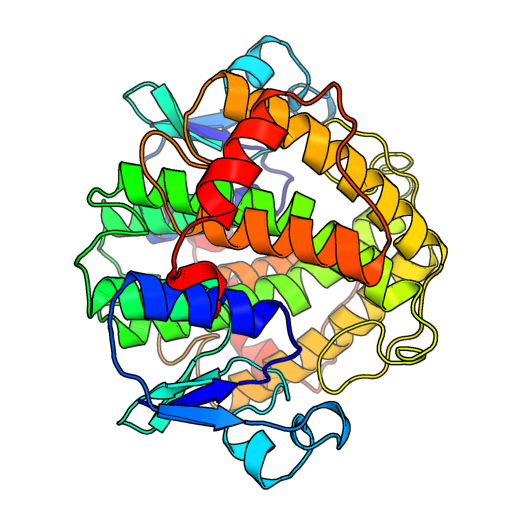 13.109 1 97.88 130 TYR A O 1
ATOM 1040 N N . GLN A 1 131 ? -17.156 -4.148 12.922 1 98.06 131 GLN A N 1
ATOM 1041 C CA . GLN A 1 131 ? -18.094 -5.207 12.562 1 98.06 131 GLN A CA 1
ATOM 1042 C C . GLN A 1 131 ? -17.906 -5.641 11.109 1 98.06 131 GLN A C 1
ATOM 1044 O O . GLN A 1 131 ? -17.422 -4.863 10.289 1 98.06 131 GLN A O 1
ATOM 1049 N N . GLN A 1 132 ? -18.312 -6.848 10.883 1 98.69 132 GLN A N 1
ATOM 1050 C CA . GLN A 1 132 ? -18.266 -7.375 9.523 1 98.69 132 GLN A CA 1
ATOM 1051 C C . GLN A 1 132 ? -19.344 -6.723 8.648 1 98.69 132 GLN A C 1
ATOM 1053 O O . GLN A 1 132 ? -20.406 -6.348 9.141 1 98.69 132 GLN A O 1
ATOM 1058 N N . ILE A 1 133 ? -19.016 -6.59 7.43 1 98.81 133 ILE A N 1
ATOM 1059 C CA . ILE A 1 133 ? -19.906 -6.07 6.406 1 98.81 133 ILE A CA 1
ATOM 1060 C C . ILE A 1 133 ? -20.094 -7.109 5.305 1 98.81 133 ILE A C 1
ATOM 1062 O O . ILE A 1 133 ? -19.234 -7.25 4.426 1 98.81 133 ILE A O 1
ATOM 1066 N N . PRO A 1 134 ? -21.188 -7.844 5.312 1 98.56 134 PRO A N 1
ATOM 1067 C CA . PRO A 1 134 ? -21.391 -8.945 4.371 1 98.56 134 PRO A CA 1
ATOM 1068 C C . PRO A 1 134 ? -21.234 -8.508 2.914 1 98.56 134 PRO A C 1
ATOM 1070 O O . PRO A 1 134 ? -20.656 -9.242 2.107 1 98.56 134 PRO A O 1
ATOM 1073 N N . GLU A 1 135 ? -21.672 -7.285 2.611 1 98.81 135 GLU A N 1
ATOM 1074 C CA . GLU A 1 135 ? -21.562 -6.801 1.24 1 98.81 135 GLU A CA 1
ATOM 1075 C C . GLU A 1 135 ? -20.109 -6.586 0.841 1 98.81 135 GLU A C 1
ATOM 1077 O O . GLU A 1 135 ? -19.75 -6.711 -0.334 1 98.81 135 GLU A O 1
ATOM 1082 N N . LEU A 1 136 ? -19.328 -6.289 1.815 1 98.81 136 LEU A N 1
ATOM 1083 C CA . LEU A 1 136 ? -17.906 -6.121 1.535 1 98.81 136 LEU A CA 1
ATOM 1084 C C . LEU A 1 136 ? -17.234 -7.469 1.272 1 98.81 136 LEU A C 1
ATOM 1086 O O . LEU A 1 136 ? -16.328 -7.566 0.447 1 98.81 136 LEU A O 1
ATOM 1090 N N . ALA A 1 137 ? -17.672 -8.5 1.979 1 98.81 137 ALA A N 1
ATOM 1091 C CA . ALA A 1 137 ? -17.188 -9.852 1.697 1 98.81 137 ALA A CA 1
ATOM 1092 C C . ALA A 1 137 ? -17.5 -10.258 0.261 1 98.81 137 ALA A C 1
ATOM 1094 O O . ALA A 1 137 ? -16.641 -10.789 -0.444 1 98.81 137 ALA A O 1
ATOM 1095 N N . GLU A 1 138 ? -18.719 -9.961 -0.135 1 98.75 138 GLU A N 1
ATOM 1096 C CA . GLU A 1 138 ? -19.125 -10.32 -1.488 1 98.75 138 GLU A CA 1
ATOM 1097 C C . GLU A 1 138 ? -18.344 -9.539 -2.531 1 98.75 138 GLU A C 1
ATOM 1099 O O . GLU A 1 138 ? -17.922 -10.094 -3.553 1 98.75 138 GLU A O 1
ATOM 1104 N N . ARG A 1 139 ? -18.172 -8.281 -2.287 1 98.75 139 ARG A N 1
ATOM 1105 C CA . ARG A 1 139 ? -17.344 -7.488 -3.184 1 98.75 139 ARG A CA 1
ATOM 1106 C C . ARG A 1 139 ? -15.922 -8.047 -3.258 1 98.75 139 ARG A C 1
ATOM 1108 O O . ARG A 1 139 ? -15.32 -8.094 -4.332 1 98.75 139 ARG A O 1
ATOM 1115 N N . GLY A 1 140 ? -15.406 -8.414 -2.061 1 98.81 140 GLY A N 1
ATOM 1116 C CA . GLY A 1 140 ? -14.078 -9.008 -2.016 1 98.81 140 GLY A CA 1
ATOM 1117 C C . GLY A 1 140 ? -13.961 -10.258 -2.871 1 98.81 140 GLY A C 1
ATOM 1118 O O . GLY A 1 140 ? -12.953 -10.445 -3.562 1 98.81 140 GLY A O 1
ATOM 1119 N N . LYS A 1 141 ? -14.945 -11.086 -2.838 1 98.81 141 LYS A N 1
ATOM 1120 C CA . LYS A 1 141 ? -14.938 -12.297 -3.656 1 98.81 141 LYS A CA 1
ATOM 1121 C C . LYS A 1 141 ? -14.953 -11.953 -5.145 1 98.81 141 LYS A C 1
ATOM 1123 O O . LYS A 1 141 ? -14.219 -12.555 -5.93 1 98.81 141 LYS A O 1
ATOM 1128 N N . LYS A 1 142 ? -15.766 -10.977 -5.508 1 98.75 142 LYS A N 1
ATOM 1129 C CA . LYS A 1 142 ? -15.828 -10.547 -6.902 1 98.75 142 LYS A CA 1
ATOM 1130 C C . LYS A 1 142 ? -14.484 -9.977 -7.363 1 98.75 142 LYS A C 1
ATOM 1132 O O . LYS A 1 142 ? -14.023 -10.266 -8.469 1 98.75 142 LYS A O 1
ATOM 1137 N N . ARG A 1 143 ? -13.883 -9.203 -6.52 1 98.75 143 ARG A N 1
ATOM 1138 C CA . ARG A 1 143 ? -12.586 -8.609 -6.836 1 98.75 143 ARG A CA 1
ATOM 1139 C C . ARG A 1 143 ? -11.5 -9.672 -6.941 1 98.75 143 ARG A C 1
ATOM 1141 O O . ARG A 1 143 ? -10.57 -9.539 -7.734 1 98.75 143 ARG A O 1
ATOM 1148 N N . THR A 1 144 ? -11.617 -10.703 -6.148 1 98.88 144 THR A N 1
ATOM 1149 C CA . THR A 1 144 ? -10.656 -11.797 -6.199 1 98.88 144 THR A CA 1
ATOM 1150 C C . THR A 1 144 ? -10.711 -12.508 -7.551 1 98.88 144 THR A C 1
ATOM 1152 O O . THR A 1 144 ? -9.672 -12.773 -8.164 1 98.88 144 THR A O 1
ATOM 1155 N N . ILE A 1 145 ? -11.906 -12.75 -8.016 1 98.81 145 ILE A N 1
ATOM 1156 C CA . ILE A 1 145 ? -12.086 -13.383 -9.32 1 98.81 145 ILE A CA 1
ATOM 1157 C C . ILE A 1 145 ? -11.508 -12.492 -10.414 1 98.81 145 ILE A C 1
ATOM 1159 O O . ILE A 1 145 ? -10.789 -12.961 -11.297 1 98.81 145 ILE A O 1
ATOM 1163 N N . ARG A 1 146 ? -11.766 -11.211 -10.344 1 98.5 146 ARG A N 1
ATOM 1164 C CA . ARG A 1 146 ? -11.234 -10.242 -11.305 1 98.5 146 ARG A CA 1
ATOM 1165 C C . ARG A 1 146 ? -9.711 -10.227 -11.281 1 98.5 146 ARG A C 1
ATOM 1167 O O . ARG A 1 146 ? -9.07 -10.133 -12.328 1 98.5 146 ARG A O 1
ATOM 1174 N N . PHE A 1 147 ? -9.18 -10.32 -10.078 1 98.62 147 PHE A N 1
ATOM 1175 C CA . PHE A 1 147 ? -7.73 -10.375 -9.922 1 98.62 147 PHE A CA 1
ATOM 1176 C C . PHE A 1 147 ? -7.152 -11.586 -10.633 1 98.62 147 PHE A C 1
ATOM 1178 O O . PHE A 1 147 ? -6.148 -11.477 -11.344 1 98.62 147 PHE A O 1
ATOM 1185 N N . PHE A 1 148 ? -7.762 -12.773 -10.469 1 98.88 148 PHE A N 1
ATOM 1186 C CA . PHE A 1 148 ? -7.297 -13.969 -11.156 1 98.88 148 PHE A CA 1
ATOM 1187 C C . PHE A 1 148 ? -7.238 -13.742 -12.664 1 98.88 148 PHE A C 1
ATOM 1189 O O . PHE A 1 148 ? -6.234 -14.062 -13.305 1 98.88 148 PHE A O 1
ATOM 1196 N N . GLU A 1 149 ? -8.234 -13.125 -13.164 1 98.75 149 GLU A N 1
ATOM 1197 C CA . GLU A 1 149 ? -8.344 -12.898 -14.602 1 98.75 149 GLU A CA 1
ATOM 1198 C C . GLU A 1 149 ? -7.305 -11.891 -15.078 1 98.75 149 GLU A C 1
ATOM 1200 O O . GLU A 1 149 ? -6.629 -12.117 -16.094 1 98.75 149 GLU A O 1
ATOM 1205 N N . ASP A 1 150 ? -7.195 -10.828 -14.398 1 97.94 150 ASP A N 1
ATOM 1206 C CA . ASP A 1 150 ? -6.234 -9.789 -14.75 1 97.94 150 ASP A CA 1
ATOM 1207 C C . ASP A 1 150 ? -4.805 -10.312 -14.68 1 97.94 150 ASP A C 1
ATOM 1209 O O . ASP A 1 150 ? -3.977 -9.992 -15.539 1 97.94 150 ASP A O 1
ATOM 1213 N N . PHE A 1 151 ? -4.543 -11.031 -13.633 1 98.69 151 PHE A N 1
ATOM 1214 C CA . PHE A 1 151 ? -3.199 -11.562 -13.438 1 98.69 151 PHE A CA 1
ATOM 1215 C C . PHE A 1 151 ? -2.854 -12.586 -14.508 1 98.69 151 PHE A C 1
ATOM 1217 O O . PHE A 1 151 ? -1.715 -12.641 -14.984 1 98.69 151 PHE A O 1
ATOM 1224 N N . ASP A 1 152 ? -3.805 -13.43 -14.891 1 98.88 152 ASP A N 1
ATOM 1225 C CA . ASP A 1 152 ? -3.604 -14.344 -16.016 1 98.88 152 ASP A CA 1
ATOM 1226 C C . ASP A 1 152 ? -3.242 -13.586 -17.281 1 98.88 152 ASP A C 1
ATOM 1228 O O . ASP A 1 152 ? -2.334 -13.992 -18.016 1 98.88 152 ASP A O 1
ATOM 1232 N N . SER A 1 153 ? -4.004 -12.492 -17.531 1 98.19 153 SER A N 1
ATOM 1233 C CA . SER A 1 153 ? -3.723 -11.672 -18.703 1 98.19 153 SER A CA 1
ATOM 1234 C C . SER A 1 153 ? -2.291 -11.141 -18.672 1 98.19 153 SER A C 1
ATOM 1236 O O . SER A 1 153 ? -1.609 -11.133 -19.703 1 98.19 153 SER A O 1
ATOM 1238 N N . ARG A 1 154 ? -1.821 -10.75 -17.531 1 97.5 154 ARG A N 1
ATOM 1239 C CA . ARG A 1 154 ? -0.456 -10.266 -17.375 1 97.5 154 ARG A CA 1
ATOM 1240 C C . ARG A 1 154 ? 0.557 -11.367 -17.641 1 97.5 154 ARG A C 1
ATOM 1242 O O . ARG A 1 154 ? 1.549 -11.148 -18.344 1 97.5 154 ARG A O 1
ATOM 1249 N N . LEU A 1 155 ? 0.289 -12.516 -17.156 1 98.69 155 LEU A N 1
ATOM 1250 C CA . LEU A 1 155 ? 1.228 -13.633 -17.203 1 98.69 155 LEU A CA 1
ATOM 1251 C C . LEU A 1 155 ? 1.279 -14.242 -18.609 1 98.69 155 LEU A C 1
ATOM 1253 O O . LEU A 1 155 ? 2.188 -15.016 -18.922 1 98.69 155 LEU A O 1
ATOM 1257 N N . GLN A 1 156 ? 0.321 -13.883 -19.438 1 98.31 156 GLN A N 1
ATOM 1258 C CA . GLN A 1 156 ? 0.394 -14.273 -20.844 1 98.31 156 GLN A CA 1
ATOM 1259 C C . GLN A 1 156 ? 1.503 -13.516 -21.562 1 98.31 156 GLN A C 1
ATOM 1261 O O . GLN A 1 156 ? 2.029 -13.984 -22.578 1 98.31 156 GLN A O 1
ATOM 1266 N N . LYS A 1 157 ? 1.913 -12.406 -20.984 1 96.38 157 LYS A N 1
ATOM 1267 C CA . LYS A 1 157 ? 2.869 -11.516 -21.641 1 96.38 157 LYS A CA 1
ATOM 1268 C C . LYS A 1 157 ? 4.211 -11.523 -20.922 1 96.38 157 LYS A C 1
ATOM 1270 O O . LYS A 1 157 ? 5.215 -11.039 -21.453 1 96.38 157 LYS A O 1
ATOM 1275 N N . GLN A 1 158 ? 4.219 -12 -19.719 1 96.38 158 GLN A N 1
ATOM 1276 C CA . GLN A 1 158 ? 5.391 -12 -18.844 1 96.38 158 GLN A CA 1
ATOM 1277 C C . GLN A 1 158 ? 5.555 -13.336 -18.141 1 96.38 158 GLN A C 1
ATOM 1279 O O . GLN A 1 158 ? 4.566 -14 -17.828 1 96.38 158 GLN A O 1
ATOM 1284 N N . ALA A 1 159 ? 6.809 -13.664 -17.828 1 97.81 159 ALA A N 1
ATOM 1285 C CA . ALA A 1 159 ? 7.078 -14.914 -17.125 1 97.81 159 ALA A CA 1
ATOM 1286 C C . ALA A 1 159 ? 6.664 -14.82 -15.664 1 97.81 159 ALA A C 1
ATOM 1288 O O . ALA A 1 159 ? 6.172 -15.797 -15.094 1 97.81 159 ALA A O 1
ATOM 1289 N N . TYR A 1 160 ? 6.918 -13.664 -15.078 1 98.69 160 TYR A N 1
ATOM 1290 C CA . TYR A 1 160 ? 6.621 -13.438 -13.672 1 98.69 160 TYR A CA 1
ATOM 1291 C C . TYR A 1 160 ? 5.766 -12.188 -13.484 1 98.69 160 TYR A C 1
ATOM 1293 O O . TYR A 1 160 ? 5.484 -11.469 -14.453 1 98.69 160 TYR A O 1
ATOM 1301 N N . ALA A 1 161 ? 5.324 -11.922 -12.297 1 98.69 161 ALA A N 1
ATOM 1302 C CA . ALA A 1 161 ? 4.359 -10.867 -11.977 1 98.69 161 ALA A CA 1
ATOM 1303 C C . ALA A 1 161 ? 4.844 -9.508 -12.469 1 98.69 161 ALA A C 1
ATOM 1305 O O . ALA A 1 161 ? 4.062 -8.727 -13.016 1 98.69 161 ALA A O 1
ATOM 1306 N N . ALA A 1 162 ? 6.16 -9.25 -12.305 1 98.31 162 ALA A N 1
ATOM 1307 C CA . ALA A 1 162 ? 6.672 -7.918 -12.625 1 98.31 162 ALA A CA 1
ATOM 1308 C C . ALA A 1 162 ? 7.574 -7.961 -13.852 1 98.31 162 ALA A C 1
ATOM 1310 O O . ALA A 1 162 ? 8.242 -6.973 -14.18 1 98.31 162 ALA A O 1
ATOM 1311 N N . GLY A 1 163 ? 7.699 -9.148 -14.492 1 97 163 GLY A N 1
ATOM 1312 C CA . GLY A 1 163 ? 8.539 -9.219 -15.672 1 97 163 GLY A CA 1
ATOM 1313 C C . GLY A 1 163 ? 9.258 -10.547 -15.82 1 97 163 GLY A C 1
ATOM 1314 O O . GLY A 1 163 ? 8.625 -11.609 -15.75 1 97 163 GLY A O 1
ATOM 1315 N N . ALA A 1 164 ? 10.562 -10.406 -16.016 1 96.56 164 ALA A N 1
ATOM 1316 C CA . ALA A 1 164 ? 11.305 -11.562 -16.5 1 96.56 164 ALA A CA 1
ATOM 1317 C C . ALA A 1 164 ? 11.906 -12.352 -15.328 1 96.56 164 ALA A C 1
ATOM 1319 O O . ALA A 1 164 ? 12.477 -13.43 -15.523 1 96.56 164 ALA A O 1
ATOM 1320 N N . PHE A 1 165 ? 11.82 -11.859 -14.156 1 97.75 165 PHE A N 1
ATOM 1321 C CA . PHE A 1 165 ? 12.438 -12.547 -13.031 1 97.75 165 PHE A CA 1
ATOM 1322 C C . PHE A 1 165 ? 11.492 -12.602 -11.844 1 97.75 165 PHE A C 1
ATOM 1324 O O . PHE A 1 165 ? 10.586 -11.773 -11.727 1 97.75 165 PHE A O 1
ATOM 1331 N N . PHE A 1 166 ? 11.688 -13.602 -10.93 1 98.62 166 PHE A N 1
ATOM 1332 C CA . PHE A 1 166 ? 10.945 -13.758 -9.688 1 98.62 166 PHE A CA 1
ATOM 1333 C C . PHE A 1 166 ? 11.219 -12.594 -8.742 1 98.62 166 PHE A C 1
ATOM 1335 O O . PHE A 1 166 ? 12.375 -12.219 -8.531 1 98.62 166 PHE A O 1
ATOM 1342 N N . SER A 1 167 ? 10.203 -12 -8.258 1 98.81 167 SER A N 1
ATOM 1343 C CA . SER A 1 167 ? 10.367 -10.828 -7.398 1 98.81 167 SER A CA 1
ATOM 1344 C C . SER A 1 167 ? 9.375 -10.852 -6.242 1 98.81 167 SER A C 1
ATOM 1346 O O . SER A 1 167 ? 8.586 -11.789 -6.113 1 98.81 167 SER A O 1
ATOM 1348 N N . MET A 1 168 ? 9.414 -9.828 -5.434 1 98.75 168 MET A N 1
ATOM 1349 C CA . MET A 1 168 ? 8.5 -9.617 -4.312 1 98.75 168 MET A CA 1
ATOM 1350 C C . MET A 1 168 ? 7.047 -9.617 -4.789 1 98.75 168 MET A C 1
ATOM 1352 O O . MET A 1 168 ? 6.152 -10.047 -4.059 1 98.75 168 MET A O 1
ATOM 1356 N N . ALA A 1 169 ? 6.816 -9.172 -6.043 1 98.94 169 ALA A N 1
ATOM 1357 C CA . ALA A 1 169 ? 5.461 -9.164 -6.594 1 98.94 169 ALA A CA 1
ATOM 1358 C C . ALA A 1 169 ? 4.91 -10.578 -6.715 1 98.94 169 ALA A C 1
ATOM 1360 O O . ALA A 1 169 ? 3.723 -10.812 -6.473 1 98.94 169 ALA A O 1
ATOM 1361 N N . ASP A 1 170 ? 5.738 -11.508 -7.043 1 98.94 170 ASP A N 1
ATOM 1362 C CA . ASP A 1 170 ? 5.324 -12.906 -7.137 1 98.94 170 ASP A CA 1
ATOM 1363 C C . ASP A 1 170 ? 4.996 -13.477 -5.758 1 98.94 170 ASP A C 1
ATOM 1365 O O . ASP A 1 170 ? 4.07 -14.273 -5.613 1 98.94 170 ASP A O 1
ATOM 1369 N N . ILE A 1 171 ? 5.758 -13.094 -4.762 1 98.94 171 ILE A N 1
ATOM 1370 C CA . ILE A 1 171 ? 5.527 -13.539 -3.393 1 98.94 171 ILE A CA 1
ATOM 1371 C C . ILE A 1 171 ? 4.141 -13.094 -2.934 1 98.94 171 ILE A C 1
ATOM 1373 O O . ILE A 1 171 ? 3.367 -13.898 -2.402 1 98.94 171 ILE A O 1
ATOM 1377 N N . THR A 1 172 ? 3.828 -11.844 -3.18 1 98.94 172 THR A N 1
ATOM 1378 C CA . THR A 1 172 ? 2.521 -11.32 -2.799 1 98.94 172 THR A CA 1
ATOM 1379 C C . THR A 1 172 ? 1.407 -12.055 -3.541 1 98.94 172 THR A C 1
ATOM 1381 O O . THR A 1 172 ? 0.377 -12.383 -2.953 1 98.94 172 THR A O 1
ATOM 1384 N N . ALA A 1 173 ? 1.645 -12.352 -4.793 1 98.94 173 ALA A N 1
ATOM 1385 C CA . ALA A 1 173 ? 0.634 -13.008 -5.617 1 98.94 173 ALA A CA 1
ATOM 1386 C C . ALA A 1 173 ? 0.377 -14.438 -5.137 1 98.94 173 ALA A C 1
ATOM 1388 O O . ALA A 1 173 ? -0.775 -14.852 -4.996 1 98.94 173 ALA A O 1
ATOM 1389 N N . VAL A 1 174 ? 1.416 -15.188 -4.883 1 98.88 174 VAL A N 1
ATOM 1390 C CA . VAL A 1 174 ? 1.229 -16.578 -4.512 1 98.88 174 VAL A CA 1
ATOM 1391 C C . VAL A 1 174 ? 0.566 -16.672 -3.139 1 98.88 174 VAL A C 1
ATOM 1393 O O . VAL A 1 174 ? -0.273 -17.547 -2.902 1 98.88 174 VAL A O 1
ATOM 1396 N N . VAL A 1 175 ? 0.889 -15.781 -2.232 1 98.88 175 VAL A N 1
ATOM 1397 C CA . VAL A 1 175 ? 0.276 -15.781 -0.908 1 98.88 175 VAL A CA 1
ATOM 1398 C C . VAL A 1 175 ? -1.198 -15.398 -1.021 1 98.88 175 VAL A C 1
ATOM 1400 O O . VAL A 1 175 ? -2.045 -15.945 -0.31 1 98.88 175 VAL A O 1
ATOM 1403 N N . ALA A 1 176 ? -1.512 -14.461 -1.944 1 98.88 176 ALA A N 1
ATOM 1404 C CA . ALA A 1 176 ? -2.906 -14.102 -2.189 1 98.88 176 ALA A CA 1
ATOM 1405 C C . ALA A 1 176 ? -3.705 -15.305 -2.684 1 98.88 176 ALA A C 1
ATOM 1407 O O . ALA A 1 176 ? -4.809 -15.562 -2.203 1 98.88 176 ALA A O 1
ATOM 1408 N N . LEU A 1 177 ? -3.143 -16.047 -3.621 1 98.81 177 LEU A N 1
ATOM 1409 C CA . LEU A 1 177 ? -3.826 -17.203 -4.18 1 98.81 177 LEU A CA 1
ATOM 1410 C C . LEU A 1 177 ? -4.004 -18.297 -3.121 1 98.81 177 LEU A C 1
ATOM 1412 O O . LEU A 1 177 ? -5.078 -18.891 -3.018 1 98.81 177 LEU A O 1
ATOM 1416 N N . ASP A 1 178 ? -2.975 -18.531 -2.354 1 98.62 178 ASP A N 1
ATOM 1417 C CA . ASP A 1 178 ? -3.059 -19.531 -1.296 1 98.62 178 ASP A CA 1
ATOM 1418 C C . ASP A 1 178 ? -4.133 -19.156 -0.274 1 98.62 178 ASP A C 1
ATOM 1420 O O . ASP A 1 178 ? -4.871 -20.016 0.198 1 98.62 178 ASP A O 1
ATOM 1424 N N . LEU A 1 179 ? -4.172 -17.922 0.073 1 98.56 179 LEU A N 1
ATOM 1425 C CA . LEU A 1 179 ? -5.172 -17.453 1.027 1 98.56 179 LEU A CA 1
ATOM 1426 C C . LEU A 1 179 ? -6.578 -17.641 0.475 1 98.56 179 LEU A C 1
ATOM 1428 O O . LEU A 1 179 ? -7.477 -18.078 1.191 1 98.56 179 LEU A O 1
ATOM 1432 N N . ALA A 1 180 ? -6.781 -17.281 -0.804 1 98.81 180 ALA A N 1
ATOM 1433 C CA . ALA A 1 180 ? -8.078 -17.453 -1.446 1 98.81 180 ALA A CA 1
ATOM 1434 C C . ALA A 1 180 ? -8.516 -18.906 -1.422 1 98.81 180 ALA A C 1
ATOM 1436 O O . ALA A 1 180 ? -9.672 -19.219 -1.105 1 98.81 180 ALA A O 1
ATOM 1437 N N . LYS A 1 181 ? -7.609 -19.766 -1.736 1 98.25 181 LYS A N 1
ATOM 1438 C CA . LYS A 1 181 ? -7.895 -21.203 -1.739 1 98.25 181 LYS A CA 1
ATOM 1439 C C . LYS A 1 181 ? -8.242 -21.688 -0.336 1 98.25 181 LYS A C 1
ATOM 1441 O O . LYS A 1 181 ? -9.266 -22.359 -0.138 1 98.25 181 LYS A O 1
ATOM 1446 N N . LYS A 1 182 ? -7.465 -21.344 0.615 1 97.38 182 LYS A N 1
ATOM 1447 C CA . LYS A 1 182 ? -7.551 -21.891 1.966 1 97.38 182 LYS A CA 1
ATOM 1448 C C . LYS A 1 182 ? -8.734 -21.297 2.725 1 97.38 182 LYS A C 1
ATOM 1450 O O . LYS A 1 182 ? -9.406 -22 3.479 1 97.38 182 LYS A O 1
ATOM 1455 N N . ARG A 1 183 ? -9 -20.016 2.525 1 97.56 183 ARG A N 1
ATOM 1456 C CA . ARG A 1 183 ? -9.945 -19.328 3.406 1 97.56 183 ARG A CA 1
ATOM 1457 C C . ARG A 1 183 ? -11.289 -19.125 2.715 1 97.56 183 ARG A C 1
ATOM 1459 O O . ARG A 1 183 ? -12.312 -18.953 3.377 1 97.56 183 ARG A O 1
ATOM 1466 N N . LEU A 1 184 ? -11.305 -19.156 1.39 1 98.12 184 LEU A N 1
ATOM 1467 C CA . LEU A 1 184 ? -12.539 -18.828 0.684 1 98.12 184 LEU A CA 1
ATOM 1468 C C . LEU A 1 184 ? -12.953 -19.969 -0.233 1 98.12 184 LEU A C 1
ATOM 1470 O O . LEU A 1 184 ? -14 -19.891 -0.89 1 98.12 184 LEU A O 1
ATOM 1474 N N . ASP A 1 185 ? -12.086 -21 -0.322 1 98.19 185 ASP A N 1
ATOM 1475 C CA . ASP A 1 185 ? -12.32 -22.109 -1.249 1 98.19 185 ASP A CA 1
ATOM 1476 C C . ASP A 1 185 ? -12.469 -21.594 -2.682 1 98.19 185 ASP A C 1
ATOM 1478 O O . ASP A 1 185 ? -13.359 -22.031 -3.412 1 98.19 185 ASP A O 1
ATOM 1482 N N . MET A 1 186 ? -11.656 -20.609 -2.984 1 98.5 186 MET A N 1
ATOM 1483 C CA . MET A 1 186 ? -11.656 -20.031 -4.328 1 98.5 186 MET A CA 1
ATOM 1484 C C . MET A 1 186 ? -10.383 -20.406 -5.078 1 98.5 186 MET A C 1
ATOM 1486 O O . MET A 1 186 ? -9.273 -20.203 -4.566 1 98.5 186 MET A O 1
ATOM 1490 N N . GLU A 1 187 ? -10.586 -20.891 -6.246 1 97.94 187 GLU A N 1
ATOM 1491 C CA . GLU A 1 187 ? -9.484 -21.219 -7.141 1 97.94 187 GLU A CA 1
ATOM 1492 C C . GLU A 1 187 ? -9.664 -20.562 -8.508 1 97.94 187 GLU A C 1
ATOM 1494 O O . GLU A 1 187 ? -10.789 -20.375 -8.969 1 97.94 187 GLU A O 1
ATOM 1499 N N . PRO A 1 188 ? -8.523 -20.219 -9.109 1 98.62 188 PRO A N 1
ATOM 1500 C CA . PRO A 1 188 ? -8.672 -19.688 -10.469 1 98.62 188 PRO A CA 1
ATOM 1501 C C . PRO A 1 188 ? -9.336 -20.688 -11.422 1 98.62 188 PRO A C 1
ATOM 1503 O O . PRO A 1 188 ? -9.086 -21.891 -11.328 1 98.62 188 PRO A O 1
ATOM 1506 N N . ASP A 1 189 ? -10.172 -20.156 -12.289 1 98.38 189 ASP A N 1
ATOM 1507 C CA . ASP A 1 189 ? -10.781 -20.969 -13.328 1 98.38 189 ASP A CA 1
ATOM 1508 C C . ASP A 1 189 ? -9.719 -21.734 -14.117 1 98.38 189 ASP A C 1
ATOM 1510 O O . ASP A 1 189 ? -8.656 -21.188 -14.422 1 98.38 189 ASP A O 1
ATOM 1514 N N .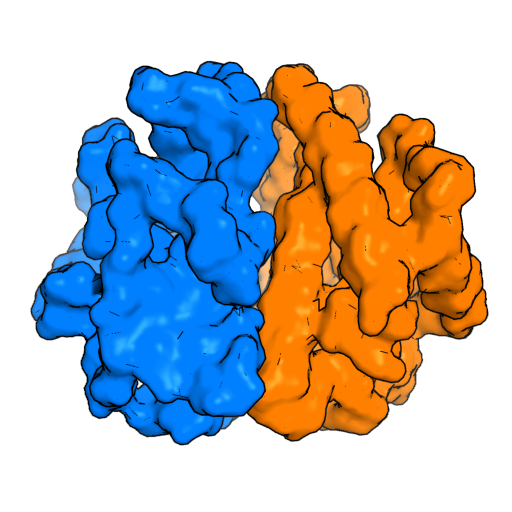 SER A 1 190 ? -9.977 -22.953 -14.531 1 98.19 190 SER A N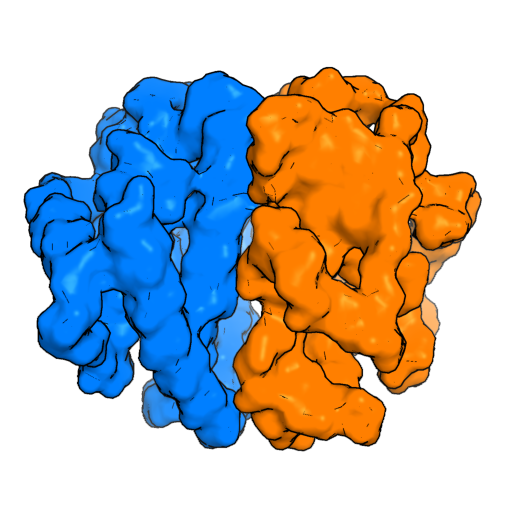 1
ATOM 1515 C CA . SER A 1 190 ? -9.031 -23.828 -15.227 1 98.19 190 SER A CA 1
ATOM 1516 C C . SER A 1 190 ? -8.609 -23.219 -16.562 1 98.19 190 SER A C 1
ATOM 1518 O O . SER A 1 190 ? -7.547 -23.562 -17.094 1 98.19 190 SER A O 1
ATOM 1520 N N . LYS A 1 191 ? -9.383 -22.297 -17.141 1 98.5 191 LYS A N 1
ATOM 1521 C CA . LYS A 1 191 ? -9.078 -21.703 -18.438 1 98.5 191 LYS A CA 1
ATOM 1522 C C . LYS A 1 191 ? -7.969 -20.656 -18.312 1 98.5 191 LYS A C 1
ATOM 1524 O O . LYS A 1 191 ? -7.418 -20.203 -19.328 1 98.5 191 LYS A O 1
ATOM 1529 N N . LEU A 1 192 ? -7.672 -20.25 -17.094 1 98.75 192 LEU A N 1
ATOM 1530 C CA . LEU A 1 192 ? -6.617 -19.266 -16.875 1 98.75 192 LEU A CA 1
ATOM 1531 C C . LEU A 1 192 ? -5.246 -19.938 -16.875 1 98.75 192 LEU A C 1
ATOM 1533 O O . LEU A 1 192 ? -4.559 -19.953 -15.844 1 98.75 192 LEU A O 1
ATOM 1537 N N . LYS A 1 193 ? -4.777 -20.359 -18.016 1 98.75 193 LYS A N 1
ATOM 1538 C CA . LYS A 1 193 ? -3.654 -21.281 -18.203 1 98.75 193 LYS A CA 1
ATOM 1539 C C . LYS A 1 193 ? -2.34 -20.625 -17.797 1 98.75 193 LYS A C 1
ATOM 1541 O O . LYS A 1 193 ? -1.474 -21.266 -17.203 1 98.75 193 LYS A O 1
ATOM 1546 N N . ALA A 1 194 ? -2.182 -19.344 -18.109 1 98.88 194 ALA A N 1
ATOM 1547 C CA . ALA A 1 194 ? -0.933 -18.672 -17.766 1 98.88 194 ALA A CA 1
ATOM 1548 C C . ALA A 1 194 ? -0.772 -18.562 -16.25 1 98.88 194 ALA A C 1
ATOM 1550 O O . ALA A 1 194 ? 0.333 -18.703 -15.719 1 98.88 194 ALA A O 1
ATOM 1551 N N . LEU A 1 195 ? -1.86 -18.266 -15.602 1 98.88 195 LEU A N 1
ATOM 1552 C CA . LEU A 1 195 ? -1.847 -18.188 -14.148 1 98.88 195 LEU A CA 1
ATOM 1553 C C . LEU A 1 195 ? -1.499 -19.531 -13.531 1 98.88 195 LEU A C 1
ATOM 1555 O O . LEU A 1 195 ? -0.689 -19.609 -12.602 1 98.88 195 LEU A O 1
ATOM 1559 N N . HIS A 1 196 ? -2.092 -20.594 -14.023 1 98.81 196 HIS A N 1
ATOM 1560 C CA . HIS A 1 196 ? -1.82 -21.938 -13.5 1 98.81 196 HIS A CA 1
ATOM 1561 C C . HIS A 1 196 ? -0.368 -22.328 -13.734 1 98.81 196 HIS A C 1
ATOM 1563 O O . HIS A 1 196 ? 0.261 -22.938 -12.867 1 98.81 196 HIS A O 1
ATOM 1569 N N . ARG A 1 197 ? 0.113 -22.062 -14.883 1 98.56 197 ARG A N 1
ATOM 1570 C CA . ARG A 1 197 ? 1.52 -22.312 -15.164 1 98.56 197 ARG A CA 1
ATOM 1571 C C . ARG A 1 197 ? 2.424 -21.594 -14.172 1 98.56 197 ARG A C 1
ATOM 1573 O O . ARG A 1 197 ? 3.307 -22.219 -13.57 1 98.56 197 ARG A O 1
ATOM 1580 N N . TRP A 1 198 ? 2.205 -20.312 -14 1 98.88 198 TRP A N 1
ATOM 1581 C CA . TRP A 1 198 ? 2.973 -19.5 -13.07 1 98.88 198 TRP A CA 1
ATOM 1582 C C . TRP A 1 198 ? 2.877 -20.047 -11.648 1 98.88 198 TRP A C 1
ATOM 1584 O O . TRP A 1 198 ? 3.891 -20.172 -10.961 1 98.88 198 TRP A O 1
ATOM 1594 N N . TYR A 1 199 ? 1.68 -20.344 -11.219 1 98.81 199 TYR A N 1
ATOM 1595 C CA . TYR A 1 199 ? 1.467 -20.828 -9.859 1 98.81 199 TYR A CA 1
ATOM 1596 C C . TYR A 1 199 ? 2.236 -22.125 -9.625 1 98.81 199 TYR A C 1
ATOM 1598 O O . TYR A 1 199 ? 2.863 -22.297 -8.578 1 98.81 199 TYR A O 1
ATOM 1606 N N . SER A 1 200 ? 2.162 -23.016 -10.57 1 98.44 200 SER A N 1
ATOM 1607 C CA . SER A 1 200 ? 2.887 -24.281 -10.461 1 98.44 200 SER A CA 1
ATOM 1608 C C . SER A 1 200 ? 4.387 -24.047 -10.305 1 98.44 200 SER A C 1
ATOM 1610 O O . SER A 1 200 ? 5.027 -24.656 -9.453 1 98.44 200 SER A O 1
ATOM 1612 N N . GLU A 1 201 ? 4.898 -23.156 -11.07 1 98.31 201 GLU A N 1
ATOM 1613 C CA . GLU A 1 201 ? 6.32 -22.844 -11.031 1 98.31 201 GLU A CA 1
ATOM 1614 C C . GLU A 1 201 ? 6.707 -22.188 -9.703 1 98.31 201 GLU A C 1
ATOM 1616 O O . GLU A 1 201 ? 7.648 -22.641 -9.047 1 98.31 201 GLU A O 1
ATOM 1621 N N . VAL A 1 202 ? 6.004 -21.188 -9.312 1 98.56 202 VAL A N 1
ATOM 1622 C CA . VAL A 1 202 ? 6.352 -20.375 -8.148 1 98.56 202 VAL A CA 1
ATOM 1623 C C . VAL A 1 202 ? 6.109 -21.172 -6.867 1 98.56 202 VAL A C 1
ATOM 1625 O O . VAL A 1 202 ? 6.918 -21.141 -5.938 1 98.56 202 VAL A O 1
ATOM 1628 N N . SER A 1 203 ? 5.047 -21.938 -6.84 1 97.94 203 SER A N 1
ATOM 1629 C CA . SER A 1 203 ? 4.688 -22.672 -5.629 1 97.94 203 SER A CA 1
ATOM 1630 C C . SER A 1 203 ? 5.664 -23.812 -5.367 1 97.94 203 SER A C 1
ATOM 1632 O O . SER A 1 203 ? 5.699 -24.375 -4.27 1 97.94 203 SER A O 1
ATOM 1634 N N . SER A 1 204 ? 6.469 -24.188 -6.328 1 98 204 SER A N 1
ATOM 1635 C CA . SER A 1 204 ? 7.418 -25.297 -6.191 1 98 204 SER A CA 1
ATOM 1636 C C . SER A 1 204 ? 8.75 -24.812 -5.637 1 98 204 SER A C 1
ATOM 1638 O O . SER A 1 204 ? 9.625 -25.609 -5.312 1 98 204 SER A O 1
ATOM 1640 N N . ARG A 1 205 ? 8.938 -23.516 -5.539 1 98.25 205 ARG A N 1
ATOM 1641 C CA . ARG A 1 205 ? 10.172 -22.984 -4.977 1 98.25 205 ARG A CA 1
ATOM 1642 C C . ARG A 1 205 ? 10.344 -23.422 -3.523 1 98.25 205 ARG A C 1
ATOM 1644 O O . ARG A 1 205 ? 9.375 -23.422 -2.756 1 98.25 205 ARG A O 1
ATOM 1651 N N . PRO A 1 206 ? 11.57 -23.688 -3.027 1 98.12 206 PRO A N 1
ATOM 1652 C CA . PRO A 1 206 ? 11.805 -24.109 -1.643 1 98.12 206 PRO A CA 1
ATOM 1653 C C . PRO A 1 206 ? 11.305 -23.078 -0.626 1 98.12 206 PRO A C 1
ATOM 1655 O O . PRO A 1 206 ? 10.844 -23.453 0.455 1 98.12 206 PRO A O 1
ATOM 1658 N N . SER A 1 207 ? 11.336 -21.797 -0.975 1 98.19 207 SER A N 1
ATOM 1659 C CA . SER A 1 207 ? 10.961 -20.719 -0.065 1 98.19 207 SER A CA 1
ATOM 1660 C C . SER A 1 207 ? 9.477 -20.766 0.261 1 98.19 207 SER A C 1
ATOM 1662 O O . SER A 1 207 ? 9.031 -20.156 1.239 1 98.19 207 SER A O 1
ATOM 1664 N N . MET A 1 208 ? 8.688 -21.5 -0.504 1 97.69 208 MET A N 1
ATOM 1665 C CA . MET A 1 208 ? 7.238 -21.547 -0.314 1 97.69 208 MET A CA 1
ATOM 1666 C C . MET A 1 208 ? 6.879 -22.406 0.892 1 97.69 208 MET A C 1
ATOM 1668 O O . MET A 1 208 ? 5.734 -22.406 1.346 1 97.69 208 MET A O 1
ATOM 1672 N N . LYS A 1 209 ? 7.859 -23.062 1.455 1 94.31 209 LYS A N 1
ATOM 1673 C CA . LYS A 1 209 ? 7.66 -23.859 2.67 1 94.31 209 LYS A CA 1
ATOM 1674 C C . LYS A 1 209 ? 7.668 -22.969 3.908 1 94.31 209 LYS A C 1
ATOM 1676 O O . LYS A 1 209 ? 7.359 -23.422 5.012 1 94.31 209 LYS A O 1
ATOM 1681 N N . ALA A 1 210 ? 7.988 -21.75 3.582 1 90.56 210 ALA A N 1
ATOM 1682 C CA . ALA A 1 210 ? 8.039 -20.797 4.688 1 90.56 210 ALA A CA 1
ATOM 1683 C C . ALA A 1 210 ? 6.656 -20.578 5.289 1 90.56 210 ALA A C 1
ATOM 1685 O O . ALA A 1 210 ? 5.645 -20.766 4.609 1 90.56 210 ALA A O 1
ATOM 1686 N N . MET B 1 1 ? 9.828 12.664 -19.469 1 97.12 1 MET B N 1
ATOM 1687 C CA . MET B 1 1 ? 8.805 12.125 -18.594 1 97.12 1 MET B CA 1
ATOM 1688 C C . MET B 1 1 ? 7.539 12.977 -18.625 1 97.12 1 MET B C 1
ATOM 1690 O O . MET B 1 1 ? 7.617 14.195 -18.828 1 97.12 1 MET B O 1
ATOM 1694 N N . LYS B 1 2 ? 6.422 12.344 -18.609 1 98.62 2 LYS B N 1
ATOM 1695 C CA . LYS B 1 2 ? 5.117 12.992 -18.562 1 98.62 2 LYS B CA 1
ATOM 1696 C C . LYS B 1 2 ? 4.254 12.414 -17.453 1 98.62 2 LYS B C 1
ATOM 1698 O O . LYS B 1 2 ? 4.219 11.203 -17.25 1 98.62 2 LYS B O 1
ATOM 1703 N N . LEU B 1 3 ? 3.65 13.328 -16.703 1 98.88 3 LEU B N 1
ATOM 1704 C CA . LEU B 1 3 ? 2.711 12.914 -15.68 1 98.88 3 LEU B CA 1
ATOM 1705 C C . LEU B 1 3 ? 1.271 13.07 -16.156 1 98.88 3 LEU B C 1
ATOM 1707 O O . LEU B 1 3 ? 0.805 14.188 -16.375 1 98.88 3 LEU B O 1
ATOM 1711 N N . TYR B 1 4 ? 0.622 11.961 -16.406 1 98.94 4 TYR B N 1
ATOM 1712 C CA . TYR B 1 4 ? -0.819 11.992 -16.625 1 98.94 4 TYR B CA 1
ATOM 1713 C C . TYR B 1 4 ? -1.569 12.242 -15.328 1 98.94 4 TYR B C 1
ATOM 1715 O O . TYR B 1 4 ? -1.406 11.492 -14.359 1 98.94 4 TYR B O 1
ATOM 1723 N N . ASP B 1 5 ? -2.379 13.195 -15.336 1 98.44 5 ASP B N 1
ATOM 1724 C CA . ASP B 1 5 ? -2.844 13.859 -14.125 1 98.44 5 ASP B CA 1
ATOM 1725 C C . ASP B 1 5 ? -4.312 14.266 -14.25 1 98.44 5 ASP B C 1
ATOM 1727 O O . ASP B 1 5 ? -4.902 14.156 -15.328 1 98.44 5 ASP B O 1
ATOM 1731 N N . TYR B 1 6 ? -4.867 14.539 -13.117 1 98.19 6 TYR B N 1
ATOM 1732 C CA . TYR B 1 6 ? -6.164 15.203 -13.031 1 98.19 6 TYR B CA 1
ATOM 1733 C C . TYR B 1 6 ? -6.227 16.109 -11.812 1 98.19 6 TYR B C 1
ATOM 1735 O O . TYR B 1 6 ? -6.164 15.648 -10.672 1 98.19 6 TYR B O 1
ATOM 1743 N N . SER B 1 7 ? -6.391 17.438 -11.977 1 95.44 7 SER B N 1
ATOM 1744 C CA . SER B 1 7 ? -6.234 18.453 -10.938 1 95.44 7 SER B CA 1
ATOM 1745 C C . SER B 1 7 ? -7.227 18.25 -9.797 1 95.44 7 SER B C 1
ATOM 1747 O O . SER B 1 7 ? -6.934 18.562 -8.648 1 95.44 7 SER B O 1
ATOM 1749 N N . GLY B 1 8 ? -8.32 17.609 -10.016 1 93.94 8 GLY B N 1
ATOM 1750 C CA . GLY B 1 8 ? -9.336 17.438 -8.992 1 93.94 8 GLY B CA 1
ATOM 1751 C C . GLY B 1 8 ? -9.172 16.172 -8.188 1 93.94 8 GLY B C 1
ATOM 1752 O O . GLY B 1 8 ? -9.898 15.945 -7.215 1 93.94 8 GLY B O 1
ATOM 1753 N N . ALA B 1 9 ? -8.211 15.406 -8.539 1 96.06 9 ALA B N 1
ATOM 1754 C CA . ALA B 1 9 ? -8.062 14.102 -7.891 1 96.06 9 ALA B CA 1
ATOM 1755 C C . ALA B 1 9 ? -6.992 14.148 -6.805 1 96.06 9 ALA B C 1
ATOM 1757 O O . ALA B 1 9 ? -5.965 14.812 -6.965 1 96.06 9 ALA B O 1
ATOM 1758 N N . SER B 1 10 ? -7.203 13.461 -5.75 1 97.75 10 SER B N 1
ATOM 1759 C CA . SER B 1 10 ? -6.355 13.539 -4.562 1 97.75 10 SER B CA 1
ATOM 1760 C C . SER B 1 10 ? -5.059 12.758 -4.758 1 97.75 10 SER B C 1
ATOM 1762 O O . SER B 1 10 ? -3.996 13.188 -4.309 1 97.75 10 SER B O 1
ATOM 1764 N N . ASN B 1 11 ? -5.105 11.578 -5.418 1 98.44 11 ASN B N 1
ATOM 1765 C CA . ASN B 1 11 ? -3.891 10.789 -5.602 1 98.44 11 ASN B CA 1
ATOM 1766 C C . ASN B 1 11 ? -2.891 11.508 -6.504 1 98.44 11 ASN B C 1
ATOM 1768 O O . ASN B 1 11 ? -1.719 11.648 -6.148 1 98.44 11 ASN B O 1
ATOM 1772 N N . PRO B 1 12 ? -3.328 12.047 -7.613 1 98.62 12 PRO B N 1
ATOM 1773 C CA . PRO B 1 12 ? -2.379 12.828 -8.406 1 98.62 12 PRO B CA 1
ATOM 1774 C C . PRO B 1 12 ? -1.818 14.023 -7.637 1 98.62 12 PRO B C 1
ATOM 1776 O O . PRO B 1 12 ? -0.669 14.422 -7.852 1 98.62 12 PRO B O 1
ATOM 1779 N N . ARG B 1 13 ? -2.625 14.602 -6.773 1 98.75 13 ARG B N 1
ATOM 1780 C CA . ARG B 1 13 ? -2.158 15.742 -6 1 98.75 13 ARG B CA 1
ATOM 1781 C C . ARG B 1 13 ? -0.962 15.367 -5.133 1 98.75 13 ARG B C 1
ATOM 1783 O O . ARG B 1 13 ? -0.032 16.156 -4.969 1 98.75 13 ARG B O 1
ATOM 1790 N N . ARG B 1 14 ? -0.96 14.195 -4.535 1 98.88 14 ARG B N 1
ATOM 1791 C CA . ARG B 1 14 ? 0.181 13.75 -3.746 1 98.88 14 ARG B CA 1
ATOM 1792 C C . ARG B 1 14 ? 1.461 13.766 -4.574 1 98.88 14 ARG B C 1
ATOM 1794 O O . ARG B 1 14 ? 2.512 14.195 -4.098 1 98.88 14 ARG B O 1
ATOM 1801 N N . VAL B 1 15 ? 1.369 13.312 -5.82 1 98.94 15 VAL B N 1
ATOM 1802 C CA . VAL B 1 15 ? 2.529 13.273 -6.707 1 98.94 15 VAL B CA 1
ATOM 1803 C C . VAL B 1 15 ? 2.934 14.695 -7.098 1 98.94 15 VAL B C 1
ATOM 1805 O O . VAL B 1 15 ? 4.121 15.016 -7.141 1 98.94 15 VAL B O 1
ATOM 1808 N N . ARG B 1 16 ? 1.927 15.57 -7.336 1 98.81 16 ARG B N 1
ATOM 1809 C CA . ARG B 1 16 ? 2.232 16.953 -7.703 1 98.81 16 ARG B CA 1
ATOM 1810 C C . ARG B 1 16 ? 2.955 17.672 -6.57 1 98.81 16 ARG B C 1
ATOM 1812 O O . ARG B 1 16 ? 3.916 18.406 -6.809 1 98.81 16 ARG B O 1
ATOM 1819 N N . ILE B 1 17 ? 2.477 17.484 -5.344 1 98.88 17 ILE B N 1
ATOM 1820 C CA . ILE B 1 17 ? 3.135 18.109 -4.199 1 98.88 17 ILE B CA 1
ATOM 1821 C C . ILE B 1 17 ? 4.574 17.609 -4.098 1 98.88 17 ILE B C 1
ATOM 1823 O O . ILE B 1 17 ? 5.496 18.391 -3.871 1 98.88 17 ILE B O 1
ATOM 1827 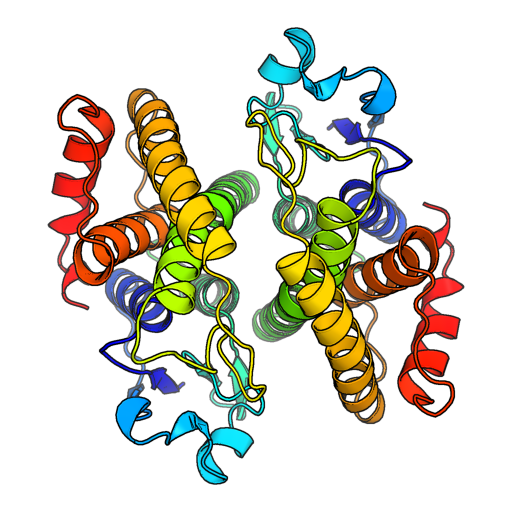N N . PHE B 1 18 ? 4.773 16.266 -4.266 1 98.94 18 PHE B N 1
ATOM 1828 C CA . PHE B 1 18 ? 6.102 15.656 -4.215 1 98.94 18 PHE B CA 1
ATOM 1829 C C . PHE B 1 18 ? 7.02 16.281 -5.262 1 98.94 18 PHE B C 1
ATOM 1831 O O . PHE B 1 18 ? 8.156 16.656 -4.953 1 98.94 18 PHE B O 1
ATOM 1838 N N . ILE B 1 19 ? 6.539 16.453 -6.488 1 98.81 19 ILE B N 1
ATOM 1839 C CA . ILE B 1 19 ? 7.289 17.031 -7.605 1 98.81 19 ILE B CA 1
ATOM 1840 C C . ILE B 1 19 ? 7.652 18.484 -7.293 1 98.81 19 ILE B C 1
ATOM 1842 O O . ILE B 1 19 ? 8.781 18.906 -7.539 1 98.81 19 ILE B O 1
ATOM 1846 N N . ALA B 1 20 ? 6.707 19.188 -6.75 1 98.75 20 ALA B N 1
ATOM 1847 C CA . ALA B 1 20 ? 6.941 20.578 -6.387 1 98.75 20 ALA B CA 1
ATOM 1848 C C . ALA B 1 20 ? 8.031 20.703 -5.332 1 98.75 20 ALA B C 1
ATOM 1850 O O . ALA B 1 20 ? 8.906 21.562 -5.426 1 98.75 20 ALA B O 1
ATOM 1851 N N . GLU B 1 21 ? 7.953 19.844 -4.312 1 98.75 21 GLU B N 1
ATOM 1852 C CA . GLU B 1 21 ? 8.969 19.844 -3.262 1 98.75 21 GLU B CA 1
ATOM 1853 C C . GLU B 1 21 ? 10.344 19.516 -3.824 1 98.75 21 GLU B C 1
ATOM 1855 O O . GLU B 1 21 ? 11.359 20.016 -3.332 1 98.75 21 GLU B O 1
ATOM 1860 N N . LYS B 1 22 ? 10.375 18.641 -4.859 1 98.19 22 LYS B N 1
ATOM 1861 C CA . LYS B 1 22 ? 11.633 18.234 -5.488 1 98.19 22 LYS B CA 1
ATOM 1862 C C . LYS B 1 22 ? 12.148 19.312 -6.438 1 98.19 22 LYS B C 1
ATOM 1864 O O . LYS B 1 22 ? 13.32 19.297 -6.82 1 98.19 22 LYS B O 1
ATOM 1869 N N . ASN B 1 23 ? 11.32 20.203 -6.805 1 97.31 23 ASN B N 1
ATOM 1870 C CA . ASN B 1 23 ? 11.641 21.25 -7.762 1 97.31 23 ASN B CA 1
ATOM 1871 C C . ASN B 1 23 ? 12.086 20.672 -9.102 1 97.31 23 ASN B C 1
ATOM 1873 O O . ASN B 1 23 ? 13.133 21.047 -9.633 1 97.31 23 ASN B O 1
ATOM 1877 N N . ILE B 1 24 ? 11.367 19.719 -9.547 1 96.62 24 ILE B N 1
ATOM 1878 C CA . ILE B 1 24 ? 11.648 19.109 -10.852 1 96.62 24 ILE B CA 1
ATOM 1879 C C . ILE B 1 24 ? 10.555 19.5 -11.844 1 96.62 24 ILE B C 1
ATOM 1881 O O . ILE B 1 24 ? 9.406 19.719 -11.461 1 96.62 24 ILE B O 1
ATOM 1885 N N . ASP B 1 25 ? 10.938 19.625 -13.047 1 96.38 25 ASP B N 1
ATOM 1886 C CA . ASP B 1 25 ? 10.023 19.984 -14.125 1 96.38 25 ASP B CA 1
ATOM 1887 C C . ASP B 1 25 ? 9.594 18.766 -14.914 1 96.38 25 ASP B C 1
ATOM 1889 O O . ASP B 1 25 ? 10.391 18.188 -15.664 1 96.38 25 ASP B O 1
ATOM 1893 N N . ILE B 1 26 ? 8.352 18.375 -14.734 1 98 26 ILE B N 1
ATOM 1894 C CA . ILE B 1 26 ? 7.77 17.25 -15.453 1 98 26 ILE B CA 1
ATOM 1895 C C . ILE B 1 26 ? 6.516 17.703 -16.203 1 98 26 ILE B C 1
ATOM 1897 O O . ILE B 1 26 ? 5.637 18.344 -15.617 1 98 26 ILE B O 1
ATOM 1901 N N . GLU B 1 27 ? 6.453 17.438 -17.469 1 98.38 27 GLU B N 1
ATOM 1902 C CA . GLU B 1 27 ? 5.27 17.766 -18.266 1 98.38 27 GLU B CA 1
ATOM 1903 C C . GLU B 1 27 ? 4.016 17.141 -17.656 1 98.38 27 GLU B C 1
ATOM 1905 O O . GLU B 1 27 ? 4.004 15.961 -17.312 1 98.38 27 GLU B O 1
ATOM 1910 N N . ASN B 1 28 ? 3.047 17.953 -17.5 1 98.25 28 ASN B N 1
ATOM 1911 C CA . ASN B 1 28 ? 1.774 17.531 -16.922 1 98.25 28 ASN B CA 1
ATOM 1912 C C . ASN B 1 28 ? 0.682 17.438 -17.984 1 98.25 28 ASN B C 1
ATOM 1914 O O . ASN B 1 28 ? 0.404 18.406 -18.672 1 98.25 28 ASN B O 1
ATOM 1918 N N . ILE B 1 29 ? 0.081 16.266 -18.141 1 98.69 29 ILE B N 1
ATOM 1919 C CA . ILE B 1 29 ? -0.979 16.031 -19.125 1 98.69 29 ILE B CA 1
ATOM 1920 C C . ILE B 1 29 ? -2.281 15.695 -18.406 1 98.69 29 ILE B C 1
ATOM 1922 O O . ILE B 1 29 ? -2.365 14.688 -17.703 1 98.69 29 ILE B O 1
ATOM 1926 N N . GLN B 1 30 ? -3.277 16.484 -18.641 1 98.44 30 GLN B N 1
ATOM 1927 C CA . GLN B 1 30 ? -4.555 16.281 -17.969 1 98.44 30 GLN B CA 1
ATOM 1928 C C . GLN B 1 30 ? -5.371 15.18 -18.656 1 98.44 30 GLN B C 1
ATOM 1930 O O . GLN B 1 30 ? -5.469 15.148 -19.891 1 98.44 30 GLN B O 1
ATOM 1935 N N . VAL B 1 31 ? -5.801 14.266 -17.859 1 98.62 31 VAL B N 1
ATOM 1936 C CA . VAL B 1 31 ? -6.824 13.297 -18.234 1 98.62 31 VAL B CA 1
ATOM 1937 C C . VAL B 1 31 ? -8.156 13.688 -17.594 1 98.62 31 VAL B C 1
ATOM 1939 O O . VAL B 1 31 ? -8.336 13.562 -16.375 1 98.62 31 VAL B O 1
ATOM 1942 N N . ASP B 1 32 ? -9.133 14.141 -18.375 1 97.69 32 ASP B N 1
ATOM 1943 C CA . ASP B 1 32 ? -10.406 14.641 -17.859 1 97.69 32 ASP B CA 1
ATOM 1944 C C . ASP B 1 32 ? -11.289 13.492 -17.375 1 97.69 32 ASP B C 1
ATOM 1946 O O . ASP B 1 32 ? -12.055 12.914 -18.141 1 97.69 32 ASP B O 1
ATOM 1950 N N . LEU B 1 33 ? -11.281 13.281 -16.078 1 96.25 33 LEU B N 1
ATOM 1951 C CA . LEU B 1 33 ? -12.039 12.18 -15.492 1 96.25 33 LEU B CA 1
ATOM 1952 C C . LEU B 1 33 ? -13.539 12.453 -15.57 1 96.25 33 LEU B C 1
ATOM 1954 O O . LEU B 1 33 ? -14.344 11.523 -15.672 1 96.25 33 LEU B O 1
ATOM 1958 N N . ALA B 1 34 ? -13.93 13.695 -15.453 1 94.31 34 ALA B N 1
ATOM 1959 C CA . ALA B 1 34 ? -15.344 14.047 -15.57 1 94.31 34 ALA B CA 1
ATOM 1960 C C . ALA B 1 34 ? -15.898 13.641 -16.938 1 94.31 34 ALA B C 1
ATOM 1962 O O . ALA B 1 34 ? -17.047 13.211 -17.031 1 94.31 34 ALA B O 1
ATOM 1963 N N . ALA B 1 35 ? -15.094 13.773 -17.922 1 96.5 35 ALA B N 1
ATOM 1964 C CA . ALA B 1 35 ? -15.484 13.398 -19.266 1 96.5 35 ALA B CA 1
ATOM 1965 C C . ALA B 1 35 ? -15.148 11.938 -19.547 1 96.5 35 ALA B C 1
ATOM 1967 O O . ALA B 1 35 ? -15.266 11.477 -20.688 1 96.5 35 ALA B O 1
ATOM 1968 N N . LYS B 1 36 ? -14.602 11.195 -18.609 1 96.31 36 LYS B N 1
ATOM 1969 C CA . LYS B 1 36 ? -14.297 9.766 -18.672 1 96.31 36 LYS B CA 1
ATOM 1970 C C . LYS B 1 36 ? -13.164 9.484 -19.656 1 96.31 36 LYS B C 1
ATOM 1972 O O . LYS B 1 36 ? -13.141 8.438 -20.297 1 96.31 36 LYS B O 1
ATOM 1977 N N . GLN B 1 37 ? -12.289 10.414 -19.75 1 98.25 37 GLN B N 1
ATOM 1978 C CA . GLN B 1 37 ? -11.18 10.273 -20.688 1 98.25 37 GLN B CA 1
ATOM 1979 C C . GLN B 1 37 ? -10.242 9.141 -20.266 1 98.25 37 GLN B C 1
ATOM 1981 O O . GLN B 1 37 ? -9.484 8.617 -21.078 1 98.25 37 GLN B O 1
ATOM 1986 N N . GLN B 1 38 ? -10.273 8.75 -18.953 1 97.88 38 GLN B N 1
ATOM 1987 C CA . GLN B 1 38 ? -9.43 7.648 -18.5 1 97.88 38 GLN B CA 1
ATOM 1988 C C . GLN B 1 38 ? -9.836 6.332 -19.156 1 97.88 38 GLN B C 1
ATOM 1990 O O . GLN B 1 38 ? -9.07 5.371 -19.156 1 97.88 38 GLN B O 1
ATOM 1995 N N . PHE B 1 39 ? -11.047 6.312 -19.766 1 97.69 39 PHE B N 1
ATOM 1996 C CA . PHE B 1 39 ? -11.539 5.074 -20.359 1 97.69 39 PHE B CA 1
ATOM 1997 C C . PHE B 1 39 ? -11.359 5.102 -21.875 1 97.69 39 PHE B C 1
ATOM 1999 O O . PHE B 1 39 ? -11.758 4.16 -22.562 1 97.69 39 PHE B O 1
ATOM 2006 N N . SER B 1 40 ? -10.836 6.168 -22.406 1 98.19 40 SER B N 1
ATOM 2007 C CA . SER B 1 40 ? -10.586 6.254 -23.844 1 98.19 40 SER B CA 1
ATOM 2008 C C . SER B 1 40 ? -9.547 5.227 -24.297 1 98.19 40 SER B C 1
ATOM 2010 O O . SER B 1 40 ? -8.719 4.793 -23.5 1 98.19 40 SER B O 1
ATOM 2012 N N . GLU B 1 41 ? -9.586 4.871 -25.531 1 97.75 41 GLU B N 1
ATOM 2013 C CA . GLU B 1 41 ? -8.594 3.955 -26.109 1 97.75 41 GLU B CA 1
ATOM 2014 C C . GLU B 1 41 ? -7.188 4.527 -26 1 97.75 41 GLU B C 1
ATOM 2016 O O . GLU B 1 41 ? -6.23 3.795 -25.734 1 97.75 41 GLU B O 1
ATOM 2021 N N . GLU B 1 42 ? -7.125 5.773 -26.219 1 97.81 42 GLU B N 1
ATOM 2022 C CA . GLU B 1 42 ? -5.832 6.445 -26.172 1 97.81 42 GLU B CA 1
ATOM 2023 C C . GLU B 1 42 ? -5.188 6.32 -24.797 1 97.81 42 GLU B C 1
ATOM 2025 O O . GLU B 1 42 ? -4.012 5.969 -24.672 1 97.81 42 GLU B O 1
ATOM 2030 N N . TYR B 1 43 ? -5.957 6.574 -23.734 1 98.44 43 TYR B N 1
ATOM 2031 C CA . TYR B 1 43 ? -5.363 6.516 -22.391 1 98.44 43 TYR B CA 1
ATOM 2032 C C . TYR B 1 43 ? -5.145 5.07 -21.969 1 98.44 43 TYR B C 1
ATOM 2034 O O . TYR B 1 43 ? -4.172 4.766 -21.266 1 98.44 43 TYR B O 1
ATOM 2042 N N . ARG B 1 44 ? -6.004 4.188 -22.391 1 97.56 44 ARG B N 1
ATOM 2043 C CA . ARG B 1 44 ? -5.867 2.773 -22.062 1 97.56 44 ARG B CA 1
ATOM 2044 C C . ARG B 1 44 ? -4.539 2.217 -22.562 1 97.56 44 ARG B C 1
ATOM 2046 O O . ARG B 1 44 ? -3.977 1.297 -21.969 1 97.56 44 ARG B O 1
ATOM 2053 N N . LYS B 1 45 ? -4.035 2.783 -23.625 1 97.06 45 LYS B N 1
ATOM 2054 C CA . LYS B 1 45 ? -2.742 2.367 -24.156 1 97.06 45 LYS B CA 1
ATOM 2055 C C . LYS B 1 45 ? -1.604 2.777 -23.234 1 97.06 45 LYS B C 1
ATOM 2057 O O . LYS B 1 45 ? -0.541 2.152 -23.234 1 97.06 45 LYS B O 1
ATOM 2062 N N . ILE B 1 46 ? -1.861 3.83 -22.453 1 97.56 46 ILE B N 1
ATOM 2063 C CA . ILE B 1 46 ? -0.874 4.312 -21.484 1 97.56 46 ILE B CA 1
ATOM 2064 C C . ILE B 1 46 ? -1.021 3.551 -20.172 1 97.56 46 ILE B C 1
ATOM 2066 O O . ILE B 1 46 ? -0.038 3.037 -19.625 1 97.56 46 ILE B O 1
ATOM 2070 N N . ASN B 1 47 ? -2.234 3.459 -19.719 1 97.69 47 ASN B N 1
ATOM 2071 C CA . ASN B 1 47 ? -2.541 2.754 -18.484 1 97.69 47 ASN B CA 1
ATOM 2072 C C . ASN B 1 47 ? -3.842 1.964 -18.594 1 97.69 47 ASN B C 1
ATOM 2074 O O . ASN B 1 47 ? -4.926 2.512 -18.391 1 97.69 47 ASN B O 1
ATOM 2078 N N . PRO B 1 48 ? -3.752 0.702 -18.75 1 96.31 48 PRO B N 1
ATOM 2079 C CA . PRO B 1 48 ? -4.945 -0.125 -18.953 1 96.31 48 PRO B CA 1
ATOM 2080 C C . PRO B 1 48 ? -5.812 -0.215 -17.703 1 96.31 48 PRO B C 1
ATOM 2082 O O . PRO B 1 48 ? -6.941 -0.708 -17.75 1 96.31 48 PRO B O 1
ATOM 2085 N N . TYR B 1 49 ? -5.352 0.29 -16.562 1 96.81 49 TYR B N 1
ATOM 2086 C CA . TYR B 1 49 ? -6.133 0.29 -15.328 1 96.81 49 TYR B CA 1
ATOM 2087 C C . TYR B 1 49 ? -7.035 1.517 -15.258 1 96.81 49 TYR B C 1
ATOM 2089 O O . TYR B 1 49 ? -7.879 1.621 -14.367 1 96.81 49 TYR B O 1
ATOM 2097 N N . CYS B 1 50 ? -6.828 2.463 -16.156 1 98.06 50 CYS B N 1
ATOM 2098 C CA . CYS B 1 50 ? -7.715 3.604 -16.359 1 98.06 50 CYS B CA 1
ATOM 2099 C C . CYS B 1 50 ? -7.793 4.473 -15.109 1 98.06 50 CYS B C 1
ATOM 2101 O O . CYS B 1 50 ? -8.883 4.891 -14.711 1 98.06 50 CYS B O 1
ATOM 2103 N N . VAL B 1 51 ? -6.613 4.621 -14.484 1 98.06 51 VAL B N 1
ATOM 2104 C CA . VAL B 1 51 ? -6.535 5.496 -13.312 1 98.06 51 VAL B CA 1
ATOM 2105 C C . VAL B 1 51 ? -5.418 6.52 -13.516 1 98.06 51 VAL B C 1
ATOM 2107 O O . VAL B 1 51 ? -4.551 6.344 -14.367 1 98.06 51 VAL B O 1
ATOM 2110 N N . VAL B 1 52 ? -5.496 7.582 -12.836 1 98.5 52 VAL B N 1
ATOM 2111 C CA . VAL B 1 52 ? -4.422 8.555 -12.68 1 98.5 52 VAL B CA 1
ATOM 2112 C C . VAL B 1 52 ? -4.004 8.641 -11.211 1 98.5 52 VAL B C 1
ATOM 2114 O O . VAL B 1 52 ? -4.789 8.312 -10.32 1 98.5 52 VAL B O 1
ATOM 2117 N N . PRO B 1 53 ? -2.742 9 -10.914 1 98.75 53 PRO B N 1
ATOM 2118 C CA . PRO B 1 53 ? -1.708 9.477 -11.836 1 98.75 53 PRO B CA 1
ATOM 2119 C C . PRO B 1 53 ? -0.963 8.336 -12.523 1 98.75 53 PRO B C 1
ATOM 2121 O O . PRO B 1 53 ? -0.954 7.207 -12.023 1 98.75 53 PRO B O 1
ATOM 2124 N N . THR B 1 54 ? -0.416 8.586 -13.672 1 98.94 54 THR B N 1
ATOM 2125 C CA . THR B 1 54 ? 0.523 7.715 -14.367 1 98.94 54 THR B CA 1
ATOM 2126 C C . THR B 1 54 ? 1.741 8.5 -14.844 1 98.94 54 THR B C 1
ATOM 2128 O O . THR B 1 54 ? 1.603 9.531 -15.492 1 98.94 54 THR B O 1
ATOM 2131 N N . LEU B 1 55 ? 2.912 8.117 -14.438 1 98.94 55 LEU B N 1
ATOM 2132 C CA . LEU B 1 55 ? 4.148 8.719 -14.93 1 98.94 55 LEU B CA 1
ATOM 2133 C C . LEU B 1 55 ? 4.691 7.941 -16.125 1 98.94 55 LEU B C 1
ATOM 2135 O O . LEU B 1 55 ? 5.066 6.773 -15.992 1 98.94 55 LEU B O 1
ATOM 2139 N N . LEU B 1 56 ? 4.672 8.508 -17.25 1 98.81 56 LEU B N 1
ATOM 2140 C CA . LEU B 1 56 ? 5.254 7.906 -18.453 1 98.81 56 LEU B CA 1
ATOM 2141 C C . LEU B 1 56 ? 6.719 8.297 -18.594 1 98.81 56 LEU B C 1
ATOM 2143 O O . LEU B 1 56 ? 7.039 9.484 -18.766 1 98.81 56 LEU B O 1
ATOM 2147 N N . LEU B 1 57 ? 7.555 7.297 -18.531 1 98.25 57 LEU B N 1
ATOM 2148 C CA . LEU B 1 57 ? 8.984 7.535 -18.672 1 98.25 57 LEU B CA 1
ATOM 2149 C C . LEU B 1 57 ? 9.359 7.75 -20.141 1 98.25 57 LEU B C 1
ATOM 2151 O O . LEU B 1 57 ? 8.562 7.453 -21.031 1 98.25 57 LEU B O 1
ATOM 2155 N N . ASP B 1 58 ? 10.609 8.211 -20.406 1 96.19 58 ASP B N 1
ATOM 2156 C CA . ASP B 1 58 ? 11.055 8.547 -21.75 1 96.19 58 ASP B CA 1
ATOM 2157 C C . ASP B 1 58 ? 11.148 7.305 -22.625 1 96.19 58 ASP B C 1
ATOM 2159 O O . ASP B 1 58 ? 10.977 7.379 -23.844 1 96.19 58 ASP B O 1
ATOM 2163 N N . ASP B 1 59 ? 11.367 6.191 -22.016 1 95.94 59 ASP B N 1
ATOM 2164 C CA . ASP B 1 59 ? 11.516 4.957 -22.781 1 95.94 59 ASP B CA 1
ATOM 2165 C C . ASP B 1 59 ? 10.156 4.301 -23.031 1 95.94 59 ASP B C 1
ATOM 2167 O O . ASP B 1 59 ? 10.086 3.197 -23.578 1 95.94 59 ASP B O 1
ATOM 2171 N N . GLY B 1 60 ? 9.109 4.973 -22.531 1 96.75 60 GLY B N 1
ATOM 2172 C CA . GLY B 1 60 ? 7.766 4.469 -22.797 1 96.75 60 GLY B CA 1
ATOM 2173 C C . GLY B 1 60 ? 7.184 3.693 -21.625 1 96.75 60 GLY B C 1
ATOM 2174 O O . GLY B 1 60 ? 6.008 3.316 -21.656 1 96.75 60 GLY B O 1
ATOM 2175 N N . THR B 1 61 ? 7.977 3.438 -20.609 1 97.44 61 THR B N 1
ATOM 2176 C CA . THR B 1 61 ? 7.477 2.727 -19.438 1 97.44 61 THR B CA 1
ATOM 2177 C C . THR B 1 61 ? 6.465 3.58 -18.672 1 97.44 61 THR B C 1
ATOM 2179 O O . THR B 1 61 ? 6.723 4.75 -18.391 1 97.44 61 THR B O 1
ATOM 2182 N N . ALA B 1 62 ? 5.297 3.027 -18.375 1 98.56 62 ALA B N 1
ATOM 2183 C CA . ALA B 1 62 ? 4.273 3.707 -17.578 1 98.56 62 ALA B CA 1
ATOM 2184 C C . ALA B 1 62 ? 4.289 3.225 -16.125 1 98.56 62 ALA B C 1
ATOM 2186 O O . ALA B 1 62 ? 4.18 2.023 -15.867 1 98.56 62 ALA B O 1
ATOM 2187 N N . LEU B 1 63 ? 4.441 4.164 -15.242 1 98.81 63 LEU B N 1
ATOM 2188 C CA . LEU B 1 63 ? 4.457 3.865 -13.812 1 98.81 63 LEU B CA 1
ATOM 2189 C C . LEU B 1 63 ? 3.211 4.422 -13.125 1 98.81 63 LEU B C 1
ATOM 2191 O O . LEU B 1 63 ? 2.875 5.594 -13.297 1 98.81 63 LEU B O 1
ATOM 2195 N N . GLY B 1 64 ? 2.533 3.566 -12.398 1 98.5 64 GLY B N 1
ATOM 2196 C CA . GLY B 1 64 ? 1.422 3.98 -11.555 1 98.5 64 GLY B CA 1
ATOM 2197 C C . GLY B 1 64 ? 1.725 3.873 -10.07 1 98.5 64 GLY B C 1
ATOM 2198 O O . GLY B 1 64 ? 2.873 3.652 -9.68 1 98.5 64 GLY B O 1
ATOM 2199 N N . GLU B 1 65 ? 0.698 4.062 -9.336 1 98.5 65 GLU B N 1
ATOM 2200 C CA . GLU B 1 65 ? 0.762 3.957 -7.879 1 98.5 65 GLU B CA 1
ATOM 2201 C C . GLU B 1 65 ? 1.588 5.094 -7.281 1 98.5 65 GLU B C 1
ATOM 2203 O O . GLU B 1 65 ? 2.803 5.156 -7.484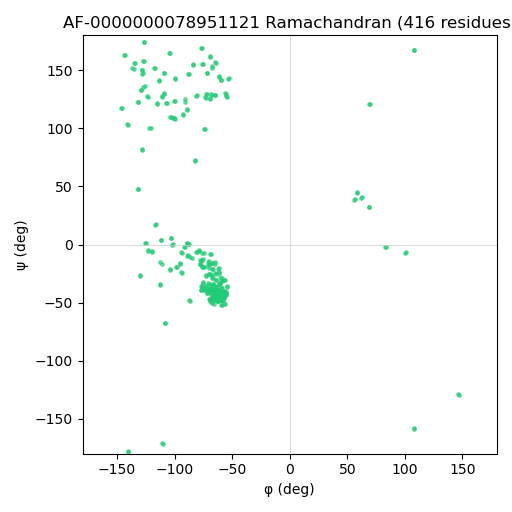 1 98.5 65 GLU B O 1
ATOM 2208 N N . VAL B 1 66 ? 1.013 5.832 -6.473 1 98.81 66 VAL B N 1
ATOM 2209 C CA . VAL B 1 66 ? 1.556 7.094 -5.98 1 98.81 66 VAL B CA 1
ATOM 2210 C C . VAL B 1 66 ? 2.895 6.848 -5.289 1 98.81 66 VAL B C 1
ATOM 2212 O O . VAL B 1 66 ? 3.908 7.445 -5.652 1 98.81 66 VAL B O 1
ATOM 2215 N N . PRO B 1 67 ? 2.965 5.887 -4.32 1 98.75 67 PRO B N 1
ATOM 2216 C CA . PRO B 1 67 ? 4.254 5.73 -3.639 1 98.75 67 PRO B CA 1
ATOM 2217 C C . PRO B 1 67 ? 5.363 5.266 -4.578 1 98.75 67 PRO B C 1
ATOM 2219 O O . PRO B 1 67 ? 6.531 5.613 -4.375 1 98.75 67 PRO B O 1
ATOM 2222 N N . VAL B 1 68 ? 5.035 4.508 -5.594 1 98.81 68 VAL B N 1
ATOM 2223 C CA . VAL B 1 68 ? 6.004 3.99 -6.555 1 98.81 68 VAL B CA 1
ATOM 2224 C C . VAL B 1 68 ? 6.559 5.137 -7.398 1 98.81 68 VAL B C 1
ATOM 2226 O O . VAL B 1 68 ? 7.777 5.258 -7.566 1 98.81 68 VAL B O 1
ATOM 2229 N N . ILE B 1 69 ? 5.66 5.98 -7.879 1 98.94 69 ILE B N 1
ATOM 2230 C CA . ILE B 1 69 ? 6.066 7.137 -8.672 1 98.94 69 ILE B CA 1
ATOM 2231 C C . ILE B 1 69 ? 7 8.023 -7.855 1 98.94 69 ILE B C 1
ATOM 2233 O O . ILE B 1 69 ? 8.062 8.422 -8.328 1 98.94 69 ILE B O 1
ATOM 2237 N N . CYS B 1 70 ? 6.629 8.258 -6.629 1 98.94 70 CYS B N 1
ATOM 2238 C CA . CYS B 1 70 ? 7.406 9.141 -5.77 1 98.94 70 CYS B CA 1
ATOM 2239 C C . CYS B 1 70 ? 8.766 8.531 -5.445 1 98.94 70 CYS B C 1
ATOM 2241 O O . CYS B 1 70 ? 9.781 9.227 -5.449 1 98.94 70 CYS B O 1
ATOM 2243 N N . ARG B 1 71 ? 8.797 7.25 -5.176 1 98.62 71 ARG B N 1
ATOM 2244 C CA . ARG B 1 71 ? 10.07 6.598 -4.883 1 98.62 71 ARG B CA 1
ATOM 2245 C C . ARG B 1 71 ? 10.977 6.605 -6.105 1 98.62 71 ARG B C 1
ATOM 2247 O O . ARG B 1 71 ? 12.195 6.77 -5.98 1 98.62 71 ARG B O 1
ATOM 2254 N N . TYR B 1 72 ? 10.391 6.414 -7.27 1 98.81 72 TYR B N 1
ATOM 2255 C CA . TYR B 1 72 ? 11.18 6.488 -8.492 1 98.81 72 TYR B CA 1
ATOM 2256 C C . TYR B 1 72 ? 11.812 7.863 -8.648 1 98.81 72 TYR B C 1
ATOM 2258 O O . TYR B 1 72 ? 13.023 7.98 -8.875 1 98.81 72 TYR B O 1
ATOM 2266 N N . LEU B 1 73 ? 11.055 8.891 -8.477 1 98.88 73 LEU B N 1
ATOM 2267 C CA . LEU B 1 73 ? 11.539 10.266 -8.602 1 98.88 73 LEU B CA 1
ATOM 2268 C C . LEU B 1 73 ? 12.594 10.562 -7.547 1 98.88 73 LEU B C 1
ATOM 2270 O O . LEU B 1 73 ? 13.586 11.242 -7.828 1 98.88 73 LEU B O 1
ATOM 2274 N N . GLU B 1 74 ? 12.344 10.062 -6.344 1 98.75 74 GLU B N 1
ATOM 2275 C CA . GLU B 1 74 ? 13.32 10.227 -5.277 1 98.75 74 GLU B CA 1
ATOM 2276 C C . GLU B 1 74 ? 14.672 9.641 -5.672 1 98.75 74 GLU B C 1
ATOM 2278 O O . GLU B 1 74 ? 15.719 10.227 -5.387 1 98.75 74 GLU B O 1
ATOM 2283 N N . GLU B 1 75 ? 14.617 8.461 -6.281 1 97.69 75 GLU B N 1
ATOM 2284 C CA . GLU B 1 75 ? 15.852 7.77 -6.633 1 97.69 75 GLU B CA 1
ATOM 2285 C C . GLU B 1 75 ? 16.641 8.531 -7.699 1 97.69 75 GLU B C 1
ATOM 2287 O O . GLU B 1 75 ? 17.859 8.609 -7.641 1 97.69 75 GLU B O 1
ATOM 2292 N N . ILE B 1 76 ? 15.961 9.148 -8.641 1 97.62 76 ILE B N 1
ATOM 2293 C CA . ILE B 1 76 ? 16.672 9.773 -9.758 1 97.62 76 ILE B CA 1
ATOM 2294 C C . ILE B 1 76 ? 16.891 11.25 -9.469 1 97.62 76 ILE B C 1
ATOM 2296 O O . ILE B 1 76 ? 17.719 11.898 -10.102 1 97.62 76 ILE B O 1
ATOM 2300 N N . TYR B 1 77 ? 16.172 11.797 -8.508 1 98 77 TYR B N 1
ATOM 2301 C CA . TYR B 1 77 ? 16.359 13.133 -7.961 1 98 77 TYR B CA 1
ATOM 2302 C C . TYR B 1 77 ? 16.453 13.094 -6.441 1 98 77 TYR B C 1
ATOM 2304 O O . TYR B 1 77 ? 15.523 13.508 -5.742 1 98 77 TYR B O 1
ATOM 2312 N N . PRO B 1 78 ? 17.562 12.789 -5.922 1 96.88 78 PRO B N 1
ATOM 2313 C CA . PRO B 1 78 ? 17.656 12.453 -4.5 1 96.88 78 PRO B CA 1
ATOM 2314 C C . PRO B 1 78 ? 17.578 13.688 -3.6 1 96.88 78 PRO B C 1
ATOM 2316 O O . PRO B 1 78 ? 17.297 13.562 -2.404 1 96.88 78 PRO B O 1
ATOM 2319 N N . ASP B 1 79 ? 17.844 14.906 -4.207 1 97.12 79 ASP B N 1
ATOM 2320 C CA . ASP B 1 79 ? 17.828 16.109 -3.383 1 97.12 79 ASP B CA 1
ATOM 2321 C C . ASP B 1 79 ? 16.672 17.031 -3.771 1 97.12 79 ASP B C 1
ATOM 2323 O O . ASP B 1 79 ? 16.406 17.234 -4.957 1 97.12 79 ASP B O 1
ATOM 2327 N N . PRO B 1 80 ? 16.062 17.641 -2.775 1 97.94 80 PRO B N 1
ATOM 2328 C CA . PRO B 1 80 ? 16.156 17.328 -1.346 1 97.94 80 PRO B CA 1
ATOM 2329 C C . PRO B 1 80 ? 15.531 15.977 -0.992 1 97.94 80 PRO B C 1
ATOM 2331 O O . PRO B 1 80 ? 14.648 15.5 -1.705 1 97.94 80 PRO B O 1
ATOM 2334 N N . PRO B 1 81 ? 15.969 15.32 0.067 1 98.31 81 PRO B N 1
ATOM 2335 C CA . PRO B 1 81 ? 15.391 14.023 0.434 1 98.31 81 PRO B CA 1
ATOM 2336 C C . PRO B 1 81 ? 13.992 14.148 1.027 1 98.31 81 PRO B C 1
ATOM 2338 O O . PRO B 1 81 ? 13.773 14.93 1.955 1 98.31 81 PRO B O 1
ATOM 2341 N N . LEU B 1 82 ? 13.102 13.391 0.499 1 98.81 82 LEU B N 1
ATOM 2342 C CA . LEU B 1 82 ? 11.734 13.383 0.997 1 98.81 82 LEU B CA 1
ATOM 2343 C C . LEU B 1 82 ? 11.352 11.992 1.498 1 98.81 82 LEU B C 1
ATOM 2345 O O . LEU B 1 82 ? 10.258 11.805 2.045 1 98.81 82 LEU B O 1
ATOM 2349 N N . ILE B 1 83 ? 12.227 11.016 1.314 1 98.56 83 I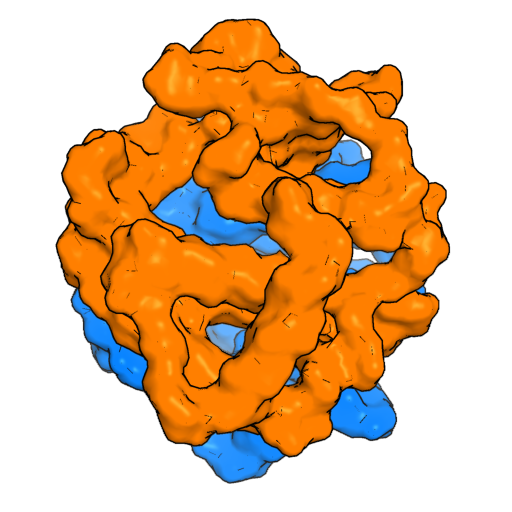LE B N 1
ATOM 2350 C CA . ILE B 1 83 ? 11.922 9.641 1.686 1 98.56 83 ILE B CA 1
ATOM 2351 C C . ILE B 1 83 ? 13 9.102 2.617 1 98.56 83 ILE B C 1
ATOM 2353 O O . ILE B 1 83 ? 12.906 7.973 3.104 1 98.56 83 ILE B O 1
ATOM 2357 N N . GLY B 1 84 ? 13.945 9.914 2.932 1 97.75 84 GLY B N 1
ATOM 2358 C CA . GLY B 1 84 ? 15.031 9.523 3.812 1 97.75 84 GLY B CA 1
ATOM 2359 C C . GLY B 1 84 ? 16.359 9.336 3.086 1 97.75 84 GLY B C 1
ATOM 2360 O O . GLY B 1 84 ? 16.375 9.203 1.861 1 97.75 84 GLY B O 1
ATOM 2361 N N . ARG B 1 85 ? 17.5 9.227 3.852 1 96.75 85 ARG B N 1
ATOM 2362 C CA . ARG B 1 85 ? 18.828 9.148 3.273 1 96.75 85 ARG B CA 1
ATOM 2363 C C . ARG B 1 85 ? 19.453 7.781 3.523 1 96.75 85 ARG B C 1
ATOM 2365 O O . ARG B 1 85 ? 20.266 7.309 2.725 1 96.75 85 ARG B O 1
ATOM 2372 N N . THR B 1 86 ? 19.156 7.23 4.641 1 96.81 86 THR B N 1
ATOM 2373 C CA . THR B 1 86 ? 19.672 5.914 5.004 1 96.81 86 THR B CA 1
ATOM 2374 C C . THR B 1 86 ? 18.594 4.844 4.848 1 96.81 86 THR B C 1
ATOM 2376 O O . THR B 1 86 ? 17.406 5.164 4.719 1 96.81 86 THR B O 1
A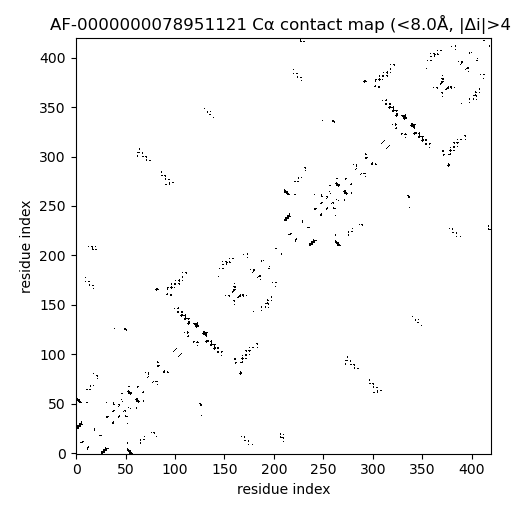TOM 2379 N N . ALA B 1 87 ? 19 3.594 4.844 1 97.38 87 ALA B N 1
ATOM 2380 C CA . ALA B 1 87 ? 18.047 2.482 4.766 1 97.38 87 ALA B CA 1
ATOM 2381 C C . ALA B 1 87 ? 17.016 2.562 5.887 1 97.38 87 ALA B C 1
ATOM 2383 O O . ALA B 1 87 ? 15.828 2.344 5.66 1 97.38 87 ALA B O 1
ATOM 2384 N N . GLU B 1 88 ? 17.484 2.9 7.051 1 97.75 88 GLU B N 1
ATOM 2385 C CA . GLU B 1 88 ? 16.609 2.986 8.211 1 97.75 88 GLU B CA 1
ATOM 2386 C C . GLU B 1 88 ? 15.609 4.137 8.07 1 97.75 88 GLU B C 1
ATOM 2388 O O . GLU B 1 88 ? 14.422 3.967 8.32 1 97.75 88 GLU B O 1
ATOM 2393 N N . GLU B 1 89 ? 16.109 5.305 7.633 1 97.75 89 GLU B N 1
ATOM 2394 C CA . GLU B 1 89 ? 15.242 6.453 7.441 1 97.75 89 GLU B CA 1
ATOM 2395 C C . GLU B 1 89 ? 14.18 6.168 6.383 1 97.75 89 GLU B C 1
ATOM 2397 O O . GLU B 1 89 ? 13.008 6.5 6.566 1 97.75 89 GLU B O 1
ATOM 2402 N N . ARG B 1 90 ? 14.586 5.512 5.312 1 98.44 90 ARG B N 1
ATOM 2403 C CA . ARG B 1 90 ? 13.656 5.184 4.234 1 98.44 90 ARG B CA 1
ATOM 2404 C C . ARG B 1 90 ? 12.594 4.199 4.703 1 98.44 90 ARG B C 1
ATOM 2406 O O . ARG B 1 90 ? 11.43 4.305 4.316 1 98.44 90 ARG B O 1
ATOM 2413 N N . ALA B 1 91 ? 13.008 3.32 5.543 1 98.69 91 ALA B N 1
ATOM 2414 C CA . ALA B 1 91 ? 12.062 2.348 6.086 1 98.69 91 ALA B CA 1
ATOM 2415 C C . ALA B 1 91 ? 11.055 3.023 7.016 1 98.69 91 ALA B C 1
ATOM 2417 O O . ALA B 1 91 ? 9.859 2.727 6.961 1 98.69 91 ALA B O 1
ATOM 2418 N N . ILE B 1 92 ? 11.547 3.918 7.824 1 98.62 92 ILE B N 1
ATOM 2419 C CA . ILE B 1 92 ? 10.672 4.613 8.766 1 98.62 92 ILE B CA 1
ATOM 2420 C C . ILE B 1 92 ? 9.68 5.484 8 1 98.62 92 ILE B C 1
ATOM 2422 O O . ILE B 1 92 ? 8.477 5.434 8.258 1 98.62 92 ILE B O 1
ATOM 2426 N N . VAL B 1 93 ? 10.156 6.238 7.023 1 98.81 93 VAL B N 1
ATOM 2427 C CA . VAL B 1 93 ? 9.273 7.074 6.207 1 98.81 93 VAL B CA 1
ATOM 2428 C C . VAL B 1 93 ? 8.281 6.191 5.457 1 98.81 93 VAL B C 1
ATOM 2430 O O . VAL B 1 93 ? 7.086 6.488 5.418 1 98.81 93 VAL B O 1
ATOM 2433 N N . GLY B 1 94 ? 8.812 5.09 4.887 1 98.75 94 GLY B N 1
ATOM 2434 C CA . GLY B 1 94 ? 7.945 4.168 4.164 1 98.75 94 GLY B CA 1
ATOM 2435 C C . GLY B 1 94 ? 6.852 3.576 5.031 1 98.75 94 GLY B C 1
ATOM 2436 O O . GLY B 1 94 ? 5.703 3.457 4.598 1 98.75 94 GLY B O 1
ATOM 2437 N N . MET B 1 95 ? 7.191 3.195 6.223 1 98.81 95 MET B N 1
ATOM 2438 C CA . MET B 1 95 ? 6.234 2.605 7.156 1 98.81 95 MET B CA 1
ATOM 2439 C C . MET B 1 95 ? 5.129 3.596 7.496 1 98.81 95 MET B C 1
ATOM 2441 O O . MET B 1 95 ? 3.943 3.264 7.414 1 98.81 95 MET B O 1
ATOM 2445 N N . TRP B 1 96 ? 5.465 4.797 7.781 1 98.69 96 TRP B N 1
ATOM 2446 C CA . TRP B 1 96 ? 4.473 5.777 8.211 1 98.69 96 TRP B CA 1
ATOM 2447 C C . TRP B 1 96 ? 3.666 6.289 7.02 1 98.69 96 TRP B C 1
ATOM 2449 O O . TRP B 1 96 ? 2.473 6.578 7.152 1 98.69 96 TRP B O 1
ATOM 2459 N N . GLU B 1 97 ? 4.32 6.426 5.883 1 98.81 97 GLU B N 1
ATOM 2460 C CA . GLU B 1 97 ? 3.566 6.734 4.672 1 98.81 97 GLU B CA 1
ATOM 2461 C C . GLU B 1 97 ? 2.494 5.684 4.402 1 98.81 97 GLU B C 1
ATOM 2463 O O . GLU B 1 97 ? 1.345 6.02 4.109 1 98.81 97 GLU B O 1
ATOM 2468 N N . ARG B 1 98 ? 2.877 4.492 4.523 1 98.75 98 ARG B N 1
ATOM 2469 C CA . ARG B 1 98 ? 1.944 3.402 4.262 1 98.75 98 ARG B CA 1
ATOM 2470 C C . ARG B 1 98 ? 0.836 3.367 5.312 1 98.75 98 ARG B C 1
ATOM 2472 O O . ARG B 1 98 ? -0.341 3.23 4.973 1 98.75 98 ARG B O 1
ATOM 2479 N N . ARG B 1 99 ? 1.15 3.486 6.562 1 98.56 99 ARG B N 1
ATOM 2480 C CA . ARG B 1 99 ? 0.158 3.48 7.633 1 98.56 99 ARG B CA 1
ATOM 2481 C C . ARG B 1 99 ? -0.838 4.621 7.465 1 98.56 99 ARG B C 1
ATOM 2483 O O . ARG B 1 99 ? -2.045 4.426 7.613 1 98.56 99 ARG B O 1
ATOM 2490 N N . ILE B 1 100 ? -0.322 5.762 7.133 1 98.81 100 ILE B N 1
ATOM 2491 C CA . ILE B 1 100 ? -1.173 6.93 6.934 1 98.81 100 ILE B CA 1
ATOM 2492 C C . ILE B 1 100 ? -2.045 6.73 5.695 1 98.81 100 ILE B C 1
ATOM 2494 O O . ILE B 1 100 ? -3.213 7.125 5.684 1 98.81 100 ILE B O 1
ATOM 2498 N N . GLU B 1 101 ? -1.475 6.133 4.703 1 98.88 101 GLU B N 1
ATOM 2499 C CA . GLU B 1 101 ? -2.279 5.871 3.516 1 98.88 101 GLU B CA 1
ATOM 2500 C C . GLU B 1 101 ? -3.402 4.883 3.816 1 98.88 101 GLU B C 1
ATOM 2502 O O . GLU B 1 101 ? -4.562 5.133 3.48 1 98.88 101 GLU B O 1
ATOM 2507 N N . LEU B 1 102 ? -3.078 3.789 4.473 1 98.25 102 LEU B N 1
ATOM 2508 C CA . LEU B 1 102 ? -4.027 2.705 4.703 1 98.25 102 LEU B CA 1
ATOM 2509 C C . LEU B 1 102 ? -5.074 3.113 5.734 1 98.25 102 LEU B C 1
ATOM 2511 O O . LEU B 1 102 ? -6.27 2.873 5.539 1 98.25 102 LEU B O 1
ATOM 2515 N N . ASP B 1 103 ? -4.656 3.791 6.793 1 97.44 103 ASP B N 1
ATOM 2516 C CA . ASP B 1 103 ? -5.551 4.039 7.922 1 97.44 103 ASP B CA 1
ATOM 2517 C C . ASP B 1 103 ? -6.16 5.434 7.844 1 97.44 103 ASP B C 1
ATOM 2519 O O . ASP B 1 103 ? -7.141 5.727 8.539 1 97.44 103 ASP B O 1
ATOM 2523 N N . GLY B 1 104 ? -5.566 6.305 7.105 1 98.44 104 GLY B N 1
ATOM 2524 C CA . GLY B 1 104 ? -6.059 7.664 6.961 1 98.44 104 GLY B CA 1
ATOM 2525 C C . GLY B 1 104 ? -6.668 7.938 5.598 1 98.44 104 GLY B C 1
ATOM 2526 O O . GLY B 1 104 ? -7.891 7.938 5.449 1 98.44 104 GLY B O 1
ATOM 2527 N N . TYR B 1 105 ? -5.828 7.93 4.578 1 98.88 105 TYR B N 1
ATOM 2528 C CA . TYR B 1 105 ? -6.25 8.32 3.238 1 98.88 105 TYR B CA 1
ATOM 2529 C C . TYR B 1 105 ? -7.328 7.383 2.711 1 98.88 105 TYR B C 1
ATOM 2531 O O . TYR B 1 105 ? -8.383 7.836 2.262 1 98.88 105 TYR B O 1
ATOM 2539 N N . PHE B 1 106 ? -7.113 6.086 2.822 1 98.75 106 PHE B N 1
ATOM 2540 C CA . PHE B 1 106 ? -8.055 5.133 2.248 1 98.75 106 PHE B CA 1
ATOM 2541 C C . PHE B 1 106 ? -9.344 5.082 3.066 1 98.75 106 PHE B C 1
ATOM 2543 O O . PHE B 1 106 ? -10.398 4.727 2.547 1 98.75 106 PHE B O 1
ATOM 2550 N N . SER B 1 107 ? -9.273 5.41 4.391 1 98.75 107 SER B N 1
ATOM 2551 C CA . SER B 1 107 ? -10.5 5.512 5.164 1 98.75 107 SER B CA 1
ATOM 2552 C C . SER B 1 107 ? -11.406 6.609 4.617 1 98.75 107 SER B C 1
ATOM 2554 O O . SER B 1 107 ? -12.617 6.414 4.48 1 98.75 107 SER B O 1
ATOM 2556 N N . VAL B 1 108 ? -10.797 7.754 4.297 1 98.88 108 VAL B N 1
ATOM 2557 C CA . VAL B 1 108 ? -11.539 8.883 3.736 1 98.88 108 VAL B CA 1
ATOM 2558 C C . VAL B 1 108 ? -12.07 8.508 2.355 1 98.88 108 VAL B C 1
ATOM 2560 O O . VAL B 1 108 ? -13.227 8.805 2.027 1 98.88 108 VAL B O 1
ATOM 2563 N N . VAL B 1 109 ? -11.25 7.848 1.546 1 98.69 109 VAL B N 1
ATOM 2564 C CA . VAL B 1 109 ? -11.625 7.441 0.196 1 98.69 109 VAL B CA 1
ATOM 2565 C C . VAL B 1 109 ? -12.805 6.469 0.257 1 98.69 109 VAL B C 1
ATOM 2567 O O . VAL B 1 109 ? -13.773 6.613 -0.491 1 98.69 109 VAL B O 1
ATOM 2570 N N . ASP B 1 110 ? -12.719 5.492 1.186 1 98.62 110 ASP B N 1
ATOM 2571 C CA . ASP B 1 110 ? -13.82 4.543 1.351 1 98.62 110 ASP B CA 1
ATOM 2572 C C . ASP B 1 110 ? -15.117 5.262 1.696 1 98.62 110 ASP B C 1
ATOM 2574 O O . ASP B 1 110 ? -16.156 4.988 1.101 1 98.62 110 ASP B O 1
ATOM 2578 N N . ALA B 1 111 ? -15.031 6.164 2.66 1 98.88 111 ALA B N 1
ATOM 2579 C CA . ALA B 1 111 ? -16.219 6.91 3.057 1 98.88 111 ALA B CA 1
ATOM 2580 C C . ALA B 1 111 ? -16.781 7.715 1.887 1 98.88 111 ALA B C 1
ATOM 2582 O O . ALA B 1 111 ? -17.984 7.691 1.628 1 98.88 111 ALA B O 1
ATOM 2583 N N . THR B 1 112 ? -15.922 8.344 1.162 1 98.56 112 THR B N 1
ATOM 2584 C CA . THR B 1 112 ? -16.312 9.234 0.072 1 98.56 112 THR B CA 1
ATOM 2585 C C . THR B 1 112 ? -16.922 8.43 -1.083 1 98.56 112 THR B C 1
ATOM 2587 O O . THR B 1 112 ? -18.016 8.727 -1.549 1 98.56 112 THR B O 1
ATOM 2590 N N . ARG B 1 113 ? -16.266 7.379 -1.516 1 98.31 113 ARG B N 1
ATOM 2591 C CA . ARG B 1 113 ? -16.656 6.652 -2.719 1 98.31 113 ARG B CA 1
ATOM 2592 C C . ARG B 1 113 ? -17.891 5.797 -2.463 1 98.31 113 ARG B C 1
ATOM 2594 O O . ARG B 1 113 ? -18.609 5.445 -3.4 1 98.31 113 ARG B O 1
ATOM 2601 N N . ASN B 1 114 ? -18.156 5.527 -1.172 1 98.75 114 ASN B N 1
ATOM 2602 C CA . ASN B 1 114 ? -19.297 4.688 -0.863 1 98.75 114 ASN B CA 1
ATOM 2603 C C . ASN B 1 114 ? -20.484 5.512 -0.352 1 98.75 114 ASN B C 1
ATOM 2605 O O . ASN B 1 114 ? -21.469 4.957 0.115 1 98.75 114 ASN B O 1
ATOM 2609 N N . SER B 1 115 ? -20.344 6.852 -0.384 1 98.06 115 SER B N 1
ATOM 2610 C CA . SER B 1 115 ? -21.469 7.668 0.08 1 98.06 115 SER B CA 1
ATOM 2611 C C . SER B 1 115 ? -21.812 8.75 -0.937 1 98.06 115 SER B C 1
ATOM 2613 O O . SER B 1 115 ? -22.953 9.227 -0.97 1 98.06 115 SER B O 1
ATOM 2615 N N . ASN B 1 116 ? -20.844 9.203 -1.744 1 96.5 116 ASN B N 1
ATOM 2616 C CA . ASN B 1 116 ? -21.094 10.273 -2.705 1 96.5 116 ASN B CA 1
ATOM 2617 C C . ASN B 1 116 ? -22.016 9.812 -3.834 1 96.5 116 ASN B C 1
ATOM 2619 O O . ASN B 1 116 ? -21.688 8.875 -4.562 1 96.5 116 ASN B O 1
ATOM 2623 N N . SER B 1 117 ? -23.078 10.516 -4.055 1 95.38 117 SER B N 1
ATOM 2624 C CA . SER B 1 117 ? -24.109 10.133 -5.008 1 95.38 117 SER B CA 1
ATOM 2625 C C . SER B 1 117 ? -23.578 10.125 -6.434 1 95.38 117 SER B C 1
ATOM 2627 O O . SER B 1 117 ? -24.047 9.359 -7.277 1 95.38 117 SER B O 1
ATOM 2629 N N . ASN B 1 118 ? -22.531 10.883 -6.715 1 92.88 118 ASN B N 1
ATOM 2630 C CA . ASN B 1 118 ? -21.953 10.984 -8.055 1 92.88 118 ASN B CA 1
ATOM 2631 C C . ASN B 1 118 ? -21.078 9.781 -8.383 1 92.88 118 ASN B C 1
ATOM 2633 O O . ASN B 1 118 ? -20.656 9.609 -9.523 1 92.88 118 ASN B O 1
ATOM 2637 N N . LEU B 1 119 ? -20.891 8.914 -7.375 1 94.81 119 LEU B N 1
ATOM 2638 C CA . LEU B 1 119 ? -19.984 7.793 -7.57 1 94.81 119 LEU B CA 1
ATOM 2639 C C . LEU B 1 119 ? -20.719 6.465 -7.48 1 94.81 119 LEU B C 1
ATOM 2641 O O . LEU B 1 119 ? -20.109 5.426 -7.215 1 94.81 119 LEU B O 1
ATOM 2645 N N . LYS B 1 120 ? -22.094 6.566 -7.625 1 95.5 120 LYS B N 1
ATOM 2646 C CA . LYS B 1 120 ? -22.875 5.336 -7.723 1 95.5 120 LYS B CA 1
ATOM 2647 C C . LYS B 1 120 ? -22.359 4.449 -8.852 1 95.5 120 LYS B C 1
ATOM 2649 O O . LYS B 1 120 ? -22.172 4.918 -9.977 1 95.5 120 LYS B O 1
ATOM 2654 N N . GLY B 1 121 ? -22.094 3.221 -8.523 1 94.88 121 GLY B N 1
ATOM 2655 C CA . GLY B 1 121 ? -21.562 2.293 -9.508 1 94.88 121 GLY B CA 1
ATOM 2656 C C . GLY B 1 121 ? -20.062 2.402 -9.688 1 94.88 121 GLY B C 1
ATOM 2657 O O . GLY B 1 121 ? -19.469 1.657 -10.469 1 94.88 121 GLY B O 1
ATOM 2658 N N . HIS B 1 122 ? -19.359 3.371 -8.969 1 94.88 122 HIS B N 1
ATOM 2659 C CA . HIS B 1 122 ? -17.922 3.621 -9.031 1 94.88 122 HIS B CA 1
ATOM 2660 C C . HIS B 1 122 ? -17.312 3.721 -7.633 1 94.88 122 HIS B C 1
ATOM 2662 O O . HIS B 1 122 ? -16.594 4.676 -7.328 1 94.88 122 HIS B O 1
ATOM 2668 N N . ALA B 1 123 ? -17.703 2.715 -6.852 1 97.69 123 ALA B N 1
ATOM 2669 C CA . ALA B 1 123 ? -17.266 2.707 -5.457 1 97.69 123 ALA B CA 1
ATOM 2670 C C . ALA B 1 123 ? -15.766 2.43 -5.352 1 97.69 123 ALA B C 1
ATOM 2672 O O . ALA B 1 123 ? -15.156 2.68 -4.309 1 97.69 123 ALA B O 1
ATOM 2673 N N . LEU B 1 124 ? -15.18 1.909 -6.453 1 97.38 124 LEU B N 1
ATOM 2674 C CA . LEU B 1 124 ? -13.734 1.75 -6.609 1 97.38 124 LEU B CA 1
ATOM 2675 C C . LEU B 1 124 ? -13.258 2.369 -7.918 1 97.38 124 LEU B C 1
ATOM 2677 O O . LEU B 1 124 ? -14.016 2.43 -8.891 1 97.38 124 LEU B O 1
ATOM 2681 N N . THR B 1 125 ? -12.047 2.83 -7.906 1 95.12 125 THR B N 1
ATOM 2682 C CA . THR B 1 125 ? -11.461 3.348 -9.141 1 95.12 125 THR B CA 1
ATOM 2683 C C . THR B 1 125 ? -11.211 2.219 -10.133 1 95.12 125 THR B C 1
ATOM 2685 O O . THR B 1 125 ? -11.109 1.053 -9.75 1 95.12 125 THR B O 1
ATOM 2688 N N . GLY B 1 126 ? -11.055 2.596 -11.375 1 94.88 126 GLY B N 1
ATOM 2689 C CA . GLY B 1 126 ? -10.711 1.603 -12.375 1 94.88 126 GLY B CA 1
ATOM 2690 C C . GLY B 1 126 ? -11.852 1.289 -13.32 1 94.88 126 GLY B C 1
ATOM 2691 O O . GLY B 1 126 ? -12.805 2.066 -13.438 1 94.88 126 GLY B O 1
ATOM 2692 N N . VAL B 1 127 ? -11.812 0.158 -13.961 1 94.69 127 VAL B N 1
ATOM 2693 C CA . VAL B 1 127 ? -12.656 -0.133 -15.117 1 94.69 127 VAL B CA 1
ATOM 2694 C C . VAL B 1 127 ? -13.93 -0.848 -14.664 1 94.69 127 VAL B C 1
ATOM 2696 O O . VAL B 1 127 ? -14.953 -0.799 -15.344 1 94.69 127 VAL B O 1
ATOM 2699 N N . ASP B 1 128 ? -13.875 -1.502 -13.531 1 95.88 128 ASP B N 1
ATOM 2700 C CA . ASP B 1 128 ? -14.992 -2.334 -13.094 1 95.88 128 ASP B CA 1
ATOM 2701 C C . ASP B 1 128 ? -16.016 -1.518 -12.297 1 95.88 128 ASP B C 1
ATOM 2703 O O . ASP B 1 128 ? -15.633 -0.607 -11.555 1 95.88 128 ASP B O 1
ATOM 2707 N N . SER B 1 129 ? -17.25 -1.896 -12.453 1 96.62 129 SER B N 1
ATOM 2708 C CA . SER B 1 129 ? -18.312 -1.237 -11.703 1 96.62 129 SER B CA 1
ATOM 2709 C C . SER B 1 129 ? -18.578 -1.942 -10.375 1 96.62 129 SER B C 1
ATOM 2711 O O . SER B 1 129 ? -18.797 -3.154 -10.344 1 96.62 129 SER B O 1
ATOM 2713 N N . TYR B 1 130 ? -18.516 -1.229 -9.32 1 97.88 130 TYR B N 1
ATOM 2714 C CA . TYR B 1 130 ? -18.859 -1.717 -7.988 1 97.88 130 TYR B CA 1
ATOM 2715 C C . TYR B 1 130 ? -19.875 -0.794 -7.316 1 97.88 130 TYR B C 1
ATOM 2717 O O . TYR B 1 130 ? -19.734 0.431 -7.375 1 97.88 130 TYR B O 1
ATOM 2725 N N . GLN B 1 131 ? -20.875 -1.441 -6.699 1 98.06 131 GLN B N 1
ATOM 2726 C CA . GLN B 1 131 ? -21.906 -0.681 -6.004 1 98.06 131 GLN B CA 1
ATOM 2727 C C . GLN B 1 131 ? -21.391 -0.14 -4.676 1 98.06 131 GLN B C 1
ATOM 2729 O O . GLN B 1 131 ? -20.453 -0.702 -4.09 1 98.06 131 GLN B O 1
ATOM 2734 N N . GLN B 1 132 ? -22.031 0.903 -4.266 1 98.69 132 GLN B N 1
ATOM 2735 C CA . GLN B 1 132 ? -21.703 1.487 -2.971 1 98.69 132 GLN B CA 1
ATOM 2736 C C . GLN B 1 132 ? -22.188 0.603 -1.829 1 98.69 132 GLN B C 1
ATOM 2738 O O . GLN B 1 132 ? -23.203 -0.083 -1.965 1 98.69 132 GLN B O 1
ATOM 2743 N N . ILE B 1 133 ? -21.469 0.633 -0.786 1 98.81 133 ILE B N 1
ATOM 2744 C CA . ILE B 1 133 ? -21.812 -0.07 0.446 1 98.81 133 ILE B CA 1
ATOM 2745 C C . ILE B 1 133 ? -21.906 0.928 1.598 1 98.81 133 ILE B C 1
ATOM 2747 O O . ILE B 1 133 ? -20.891 1.348 2.156 1 98.81 133 ILE B O 1
ATOM 2751 N N . PRO B 1 134 ? -23.109 1.323 1.976 1 98.5 134 PRO B N 1
ATOM 2752 C CA . PRO B 1 134 ? -23.297 2.367 2.984 1 98.5 134 PRO B CA 1
ATOM 2753 C C . PRO B 1 134 ? -22.562 2.066 4.289 1 98.5 134 PRO B C 1
ATOM 2755 O O . PRO B 1 134 ? -22 2.971 4.902 1 98.5 134 PRO B O 1
ATOM 2758 N N . GLU B 1 135 ? -22.531 0.783 4.66 1 98.81 135 GLU B N 1
ATOM 2759 C CA . GLU B 1 135 ? -21.859 0.412 5.898 1 98.81 135 GLU B CA 1
ATOM 2760 C C . GLU B 1 135 ? -20.344 0.64 5.805 1 98.81 135 GLU B C 1
ATOM 2762 O O . GLU B 1 135 ? -19.688 0.919 6.809 1 98.81 135 GLU B O 1
ATOM 2767 N N . LEU B 1 136 ? -19.859 0.526 4.617 1 98.81 136 LEU B N 1
ATOM 2768 C CA . LEU B 1 136 ? -18.438 0.781 4.422 1 98.81 136 LEU B CA 1
ATOM 2769 C C . LEU B 1 136 ? -18.141 2.273 4.52 1 98.81 136 LEU B C 1
ATOM 2771 O O . LEU B 1 136 ? -17.078 2.664 5.016 1 98.81 136 LEU B O 1
ATOM 2775 N N . ALA B 1 137 ? -19.062 3.1 4.039 1 98.81 137 ALA B N 1
ATOM 2776 C CA . ALA B 1 137 ? -18.906 4.543 4.211 1 98.81 137 ALA B CA 1
ATOM 2777 C C . ALA B 1 137 ? -18.859 4.918 5.691 1 98.81 137 ALA B C 1
ATOM 2779 O O . ALA B 1 137 ? -18 5.703 6.105 1 98.81 137 ALA B O 1
ATOM 2780 N N . GLU B 1 138 ? -19.734 4.32 6.441 1 98.75 138 GLU B N 1
ATOM 2781 C CA . GLU B 1 138 ? -19.781 4.609 7.871 1 98.75 138 GLU B CA 1
ATOM 2782 C C . GLU B 1 138 ? -18.516 4.133 8.57 1 98.75 138 GLU B C 1
ATOM 2784 O O . GLU B 1 138 ? -17.969 4.832 9.43 1 98.75 138 GLU B O 1
ATOM 2789 N N . ARG B 1 139 ? -18.078 2.977 8.219 1 98.75 139 ARG B N 1
ATOM 2790 C CA . ARG B 1 139 ? -16.812 2.492 8.766 1 98.75 139 ARG B CA 1
ATOM 2791 C C . ARG B 1 139 ? -15.664 3.432 8.406 1 98.75 139 ARG B C 1
ATOM 2793 O O . ARG B 1 139 ? -14.797 3.701 9.242 1 98.75 139 ARG B O 1
ATOM 2800 N N . GLY B 1 140 ? -15.688 3.857 7.125 1 98.81 140 GLY B N 1
ATOM 2801 C CA . GLY B 1 140 ? -14.672 4.797 6.684 1 98.81 140 GLY B CA 1
ATOM 2802 C C . GLY B 1 140 ? -14.641 6.07 7.508 1 98.81 140 GLY B C 1
ATOM 2803 O O . GLY B 1 140 ? -13.562 6.57 7.848 1 98.81 140 GLY B O 1
ATOM 2804 N N . LYS B 1 141 ? -15.781 6.59 7.836 1 98.81 141 LYS B N 1
ATOM 2805 C CA . LYS B 1 141 ? -15.852 7.793 8.664 1 98.81 141 LYS B CA 1
ATOM 2806 C C . LYS B 1 141 ? -15.289 7.535 10.062 1 98.81 141 LYS B C 1
ATOM 2808 O O . LYS B 1 141 ? -14.547 8.359 10.594 1 98.81 141 LYS B O 1
ATOM 2813 N N . LYS B 1 142 ? -15.641 6.387 10.625 1 98.75 142 LYS B N 1
ATOM 2814 C CA . LYS B 1 142 ? -15.125 6.027 11.945 1 98.75 142 LYS B CA 1
ATOM 2815 C C . LYS B 1 142 ? -13.609 5.883 11.922 1 98.75 142 LYS B C 1
ATOM 2817 O O . LYS B 1 142 ? -12.922 6.348 12.836 1 98.75 142 LYS B O 1
ATOM 2822 N N . ARG B 1 143 ? -13.109 5.273 10.898 1 98.75 143 ARG B N 1
ATOM 2823 C CA . ARG B 1 143 ? -11.664 5.082 10.758 1 98.75 143 ARG B CA 1
ATOM 2824 C C . ARG B 1 143 ? -10.953 6.414 10.555 1 98.75 143 ARG B C 1
ATOM 2826 O O . ARG B 1 143 ? -9.82 6.59 11.008 1 98.75 143 ARG B O 1
ATOM 2833 N N . THR B 1 144 ? -11.594 7.324 9.883 1 98.88 144 THR B N 1
ATOM 2834 C CA . THR B 1 144 ? -11.023 8.648 9.672 1 98.88 144 THR B CA 1
ATOM 2835 C C . THR B 1 144 ? -10.844 9.383 11 1 98.88 144 THR B C 1
ATOM 2837 O O . THR B 1 144 ? -9.789 9.961 11.258 1 98.88 144 THR B O 1
ATOM 2840 N N . ILE B 1 145 ? -11.844 9.297 11.844 1 98.81 145 ILE B N 1
ATOM 2841 C CA . ILE B 1 145 ? -11.773 9.922 13.156 1 98.81 145 ILE B CA 1
ATOM 2842 C C . ILE B 1 145 ? -10.648 9.281 13.969 1 98.81 145 ILE B C 1
ATOM 2844 O O . ILE B 1 145 ? -9.852 9.984 14.602 1 98.81 145 ILE B O 1
ATOM 2848 N N . ARG B 1 146 ? -10.539 7.984 13.922 1 98.5 146 ARG B N 1
ATOM 2849 C CA . ARG B 1 146 ? -9.477 7.258 14.625 1 98.5 146 ARG B CA 1
ATOM 2850 C C . ARG B 1 146 ? -8.102 7.672 14.109 1 98.5 146 ARG B C 1
ATOM 2852 O O . ARG B 1 146 ? -7.164 7.824 14.898 1 98.5 146 ARG B O 1
ATOM 2859 N N . PHE B 1 147 ? -8.031 7.852 12.812 1 98.62 147 PHE B N 1
ATOM 2860 C CA . PHE B 1 147 ? -6.789 8.305 12.203 1 98.62 147 PHE B CA 1
ATOM 2861 C C . PHE B 1 147 ? -6.383 9.672 12.75 1 98.62 147 PHE B C 1
ATOM 2863 O O . PHE B 1 147 ? -5.219 9.883 13.094 1 98.62 147 PHE B O 1
ATOM 2870 N N . PHE B 1 148 ? -7.332 10.617 12.836 1 98.88 148 PHE B N 1
ATOM 2871 C CA . PHE B 1 148 ? -7.031 11.93 13.391 1 98.88 148 PHE B CA 1
ATOM 2872 C C . PHE B 1 148 ? -6.438 11.805 14.789 1 98.88 148 PHE B C 1
ATOM 2874 O O . PHE B 1 148 ? -5.418 12.43 15.094 1 98.88 148 PHE B O 1
ATOM 2881 N N . GLU B 1 149 ? -7.004 10.953 15.555 1 98.75 149 GLU B N 1
ATOM 2882 C CA . GLU B 1 149 ? -6.586 10.781 16.938 1 98.75 149 GLU B CA 1
ATOM 2883 C C . GLU B 1 149 ? -5.207 10.133 17.031 1 98.75 149 GLU B C 1
ATOM 2885 O O . GLU B 1 149 ? -4.34 10.594 17.781 1 98.75 149 GLU B O 1
ATOM 2890 N N . ASP B 1 150 ? -5.004 9.109 16.297 1 97.88 150 ASP B N 1
ATOM 2891 C CA . ASP B 1 150 ? -3.727 8.406 16.281 1 97.88 150 ASP B CA 1
ATOM 2892 C C . ASP B 1 150 ? -2.605 9.312 15.781 1 97.88 150 ASP B C 1
ATOM 2894 O O . ASP B 1 150 ? -1.495 9.281 16.312 1 97.88 150 ASP B O 1
ATOM 2898 N N . PHE B 1 151 ? -2.922 10.031 14.734 1 98.69 151 PHE B N 1
ATOM 2899 C CA . PHE B 1 151 ? -1.919 10.906 14.141 1 98.69 151 PHE B CA 1
ATOM 2900 C C . PHE B 1 151 ? -1.556 12.039 15.102 1 98.69 151 PHE B C 1
ATOM 2902 O O . PHE B 1 151 ? -0.392 12.43 15.188 1 98.69 151 PHE B O 1
ATOM 2909 N N . ASP B 1 152 ? -2.529 12.586 15.805 1 98.88 152 ASP B N 1
ATOM 2910 C CA . ASP B 1 152 ? -2.254 13.578 16.844 1 98.88 152 ASP B CA 1
ATOM 2911 C C . ASP B 1 152 ? -1.311 13.016 17.906 1 98.88 152 ASP B C 1
ATOM 2913 O O . ASP B 1 152 ? -0.37 13.688 18.328 1 98.88 152 ASP B O 1
ATOM 2917 N N . SER B 1 153 ? -1.614 11.773 18.328 1 98.19 153 SER B N 1
ATOM 2918 C CA . SER B 1 153 ? -0.761 11.117 19.312 1 98.19 153 SER B CA 1
ATOM 2919 C C . SER B 1 153 ? 0.678 11.016 18.812 1 98.19 153 SER B C 1
ATOM 2921 O O . SER B 1 153 ? 1.62 11.242 19.578 1 98.19 153 SER B O 1
ATOM 2923 N N . ARG B 1 154 ? 0.855 10.727 17.578 1 97.5 154 ARG B N 1
ATOM 2924 C CA . ARG B 1 154 ? 2.184 10.633 16.969 1 97.5 154 ARG B CA 1
ATOM 2925 C C . ARG B 1 154 ? 2.873 11.992 16.953 1 97.5 154 ARG B C 1
ATOM 2927 O O . ARG B 1 154 ? 4.055 12.102 17.297 1 97.5 154 ARG B O 1
ATOM 2934 N N . LEU B 1 155 ? 2.139 12.992 16.609 1 98.62 155 LEU B N 1
ATOM 2935 C CA . LEU B 1 155 ? 2.688 14.328 16.391 1 98.62 155 LEU B CA 1
ATOM 2936 C C . LEU B 1 155 ? 3.004 14.992 17.734 1 98.62 155 LEU B C 1
ATOM 2938 O O . LEU B 1 155 ? 3.703 16.016 17.766 1 98.62 155 LEU B O 1
ATOM 2942 N N . GLN B 1 156 ? 2.523 14.406 18.812 1 98.31 156 GLN B N 1
ATOM 2943 C CA . GLN B 1 156 ? 2.926 14.875 20.125 1 98.31 156 GLN B CA 1
ATOM 2944 C C . GLN B 1 156 ? 4.375 14.492 20.438 1 98.31 156 GLN B C 1
ATOM 2946 O O . GLN B 1 156 ? 5.031 15.125 21.266 1 98.31 156 GLN B O 1
ATOM 2951 N N . LYS B 1 157 ? 4.883 13.523 19.703 1 96.31 157 LYS B N 1
ATOM 2952 C CA . LYS B 1 157 ? 6.207 12.977 19.984 1 96.31 157 LYS B CA 1
ATOM 2953 C C . LYS B 1 157 ? 7.191 13.312 18.859 1 96.31 157 LYS B C 1
ATOM 2955 O O . LYS B 1 157 ? 8.398 13.156 19.031 1 96.31 157 LYS B O 1
ATOM 2960 N N . GLN B 1 158 ? 6.645 13.727 17.734 1 96.25 158 GLN B N 1
ATOM 2961 C CA . GLN B 1 158 ? 7.43 14.008 16.547 1 96.25 158 GLN B CA 1
ATOM 2962 C C . GLN B 1 158 ? 6.965 15.297 15.875 1 96.25 158 GLN B C 1
ATOM 2964 O O . GLN B 1 158 ? 5.781 15.633 15.906 1 96.25 158 GLN B O 1
ATOM 2969 N N . ALA B 1 159 ? 7.93 15.945 15.188 1 97.69 159 ALA B N 1
ATOM 2970 C CA . ALA B 1 159 ? 7.59 17.188 14.5 1 97.69 159 ALA B CA 1
ATOM 2971 C C . ALA B 1 159 ? 6.773 16.906 13.242 1 97.69 159 ALA B C 1
ATOM 2973 O O . ALA B 1 159 ? 5.863 17.656 12.898 1 97.69 159 ALA B O 1
ATOM 2974 N N . TYR B 1 160 ? 7.156 15.836 12.555 1 98.69 160 TYR B N 1
ATOM 2975 C CA . TYR B 1 160 ? 6.5 15.469 11.297 1 98.69 160 TYR B CA 1
ATOM 2976 C C . TYR B 1 160 ? 6.023 14.016 11.344 1 98.69 160 TYR B C 1
ATOM 2978 O O . TYR B 1 160 ? 6.273 13.305 12.312 1 98.69 160 TYR B O 1
ATOM 2986 N N . ALA B 1 161 ? 5.328 13.57 10.352 1 98.62 161 ALA B N 1
ATOM 2987 C CA . ALA B 1 161 ? 4.652 12.273 10.305 1 98.62 161 ALA B CA 1
ATOM 2988 C C . ALA B 1 161 ? 5.633 11.133 10.562 1 98.62 161 ALA B C 1
ATOM 2990 O O . ALA B 1 161 ? 5.316 10.18 11.273 1 98.62 161 ALA B O 1
ATOM 2991 N N . ALA B 1 162 ? 6.84 11.25 9.977 1 98.25 162 ALA B N 1
ATOM 2992 C CA . ALA B 1 162 ? 7.781 10.141 10.062 1 98.25 162 ALA B CA 1
ATOM 2993 C C . ALA B 1 162 ? 8.984 10.5 10.93 1 98.25 162 ALA B C 1
ATOM 2995 O O . ALA B 1 162 ? 9.977 9.766 10.969 1 98.25 162 ALA B O 1
ATOM 2996 N N . GLY B 1 163 ? 8.969 11.703 11.547 1 96.94 163 GLY B N 1
ATOM 2997 C CA . GLY B 1 163 ? 10.102 12.062 12.391 1 96.94 163 GLY B CA 1
ATOM 2998 C C . GLY B 1 163 ? 10.406 13.555 12.375 1 96.94 163 GLY B C 1
ATOM 2999 O O . GLY B 1 163 ? 9.508 14.375 12.562 1 96.94 163 GLY B O 1
ATOM 3000 N N . ALA B 1 164 ? 11.68 13.805 12.133 1 96.5 164 ALA B N 1
ATOM 3001 C CA . ALA B 1 164 ? 12.164 15.156 12.398 1 96.5 164 ALA B CA 1
ATOM 3002 C C . ALA B 1 164 ? 12.117 16.016 11.141 1 96.5 164 ALA B C 1
ATOM 3004 O O . ALA B 1 164 ? 12.391 17.219 11.195 1 96.5 164 ALA B O 1
ATOM 3005 N N . PHE B 1 165 ? 11.805 15.461 10.031 1 97.75 165 PHE B N 1
ATOM 3006 C CA . PHE B 1 165 ? 11.805 16.25 8.805 1 97.75 165 PHE B CA 1
ATOM 3007 C C . PHE B 1 165 ? 10.555 15.969 7.98 1 97.75 165 PHE B C 1
ATOM 3009 O O . PHE B 1 165 ? 9.93 14.914 8.125 1 97.75 165 PHE B O 1
ATOM 3016 N N . PHE B 1 166 ? 10.164 16.938 7.105 1 98.62 166 PHE B N 1
ATOM 3017 C CA . PHE B 1 166 ? 9.055 16.812 6.172 1 98.62 166 PHE B CA 1
ATOM 3018 C C . PHE B 1 166 ? 9.328 15.727 5.137 1 98.62 166 PHE B C 1
ATOM 3020 O O . PHE B 1 166 ? 10.414 15.688 4.547 1 98.62 166 PHE B O 1
ATOM 3027 N N . SER B 1 167 ? 8.422 14.836 4.973 1 98.81 167 SER B N 1
ATOM 3028 C CA . SER B 1 167 ? 8.633 13.727 4.055 1 98.81 167 SER B CA 1
ATOM 3029 C C . SER B 1 167 ? 7.355 13.406 3.277 1 98.81 167 SER B C 1
ATOM 3031 O O . SER B 1 167 ? 6.332 14.07 3.451 1 98.81 167 SER B O 1
ATOM 3033 N N . MET B 1 168 ? 7.422 12.398 2.459 1 98.75 168 MET B N 1
ATOM 3034 C CA .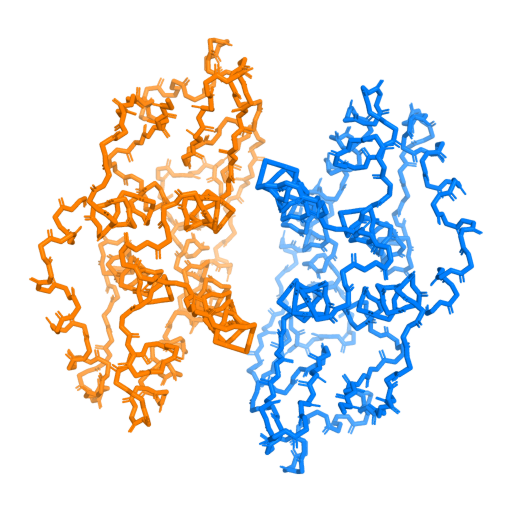 MET B 1 168 ? 6.301 11.891 1.679 1 98.75 168 MET B CA 1
ATOM 3035 C C . MET B 1 168 ? 5.141 11.5 2.59 1 98.75 168 MET B C 1
ATOM 3037 O O . MET B 1 168 ? 3.975 11.617 2.205 1 98.75 168 MET B O 1
ATOM 3041 N N . ALA B 1 169 ? 5.453 11.062 3.832 1 98.94 169 ALA B N 1
ATOM 3042 C CA . ALA B 1 169 ? 4.414 10.695 4.785 1 98.94 169 ALA B CA 1
ATOM 3043 C C . ALA B 1 169 ? 3.549 11.906 5.145 1 98.94 169 ALA B C 1
ATOM 3045 O O . ALA B 1 169 ? 2.332 11.781 5.301 1 98.94 169 ALA B O 1
ATOM 3046 N N . ASP B 1 170 ? 4.137 13.047 5.238 1 98.94 170 ASP B N 1
ATOM 3047 C CA . ASP B 1 170 ? 3.398 14.273 5.523 1 98.94 170 ASP B CA 1
ATOM 3048 C C . ASP B 1 170 ? 2.502 14.656 4.348 1 98.94 170 ASP B C 1
ATOM 3050 O O . ASP B 1 170 ? 1.391 15.156 4.543 1 98.94 170 ASP B O 1
ATOM 3054 N N . ILE B 1 171 ? 2.98 14.453 3.145 1 98.94 171 ILE B N 1
ATOM 3055 C CA . ILE B 1 171 ? 2.205 14.75 1.943 1 98.94 171 ILE B CA 1
ATOM 3056 C C . ILE B 1 171 ? 0.932 13.906 1.931 1 98.94 171 ILE B C 1
ATOM 3058 O O . ILE B 1 171 ? -0.163 14.43 1.713 1 98.94 171 ILE B O 1
ATOM 3062 N N . THR B 1 172 ? 1.084 12.633 2.201 1 98.94 172 THR B N 1
ATOM 3063 C CA . THR B 1 172 ? -0.071 11.742 2.236 1 98.94 172 THR B CA 1
ATOM 3064 C C . THR B 1 172 ? -1.05 12.164 3.328 1 98.94 172 THR B C 1
ATOM 3066 O O . THR B 1 172 ? -2.264 12.164 3.113 1 98.94 172 THR B O 1
ATOM 3069 N N . ALA B 1 173 ? -0.521 12.586 4.457 1 98.94 173 ALA B N 1
ATOM 3070 C CA . ALA B 1 173 ? -1.358 12.969 5.59 1 98.94 173 ALA B CA 1
ATOM 3071 C C . ALA B 1 173 ? -2.146 14.242 5.281 1 98.94 173 ALA B C 1
ATOM 3073 O O . ALA B 1 173 ? -3.354 14.305 5.531 1 98.94 173 ALA B O 1
ATOM 3074 N N . VAL B 1 174 ? -1.505 15.242 4.742 1 98.88 174 VAL B N 1
ATOM 3075 C CA . VAL B 1 174 ? -2.188 16.516 4.516 1 98.88 174 VAL B CA 1
ATOM 3076 C C . VAL B 1 174 ? -3.248 16.344 3.43 1 98.88 174 VAL B C 1
ATOM 3078 O O . VAL B 1 174 ? -4.328 16.922 3.512 1 98.88 174 VAL B O 1
ATOM 3081 N N . VAL B 1 175 ? -2.99 15.531 2.428 1 98.88 175 VAL B N 1
ATOM 3082 C CA . VAL B 1 175 ? -3.965 15.289 1.368 1 98.88 175 VAL B CA 1
ATOM 3083 C C . VAL B 1 175 ? -5.156 14.516 1.927 1 98.88 175 VAL B C 1
ATOM 3085 O O . VAL B 1 175 ? -6.301 14.766 1.546 1 98.88 175 VAL B O 1
ATOM 3088 N N . ALA B 1 176 ? -4.879 13.578 2.857 1 98.88 176 ALA B N 1
ATOM 3089 C CA . ALA B 1 176 ? -5.961 12.852 3.518 1 98.88 176 ALA B CA 1
ATOM 3090 C C . ALA B 1 176 ? -6.867 13.797 4.293 1 98.88 176 ALA B C 1
ATOM 3092 O O . ALA B 1 176 ? -8.094 13.711 4.199 1 98.88 176 ALA B O 1
ATOM 3093 N N . LEU B 1 177 ? -6.273 14.711 5.043 1 98.81 177 LEU B N 1
ATOM 3094 C CA . LEU B 1 177 ? -7.043 15.656 5.84 1 98.81 177 LEU B CA 1
ATOM 3095 C C . LEU B 1 177 ? -7.848 16.594 4.945 1 98.81 177 LEU B C 1
ATOM 3097 O O . LEU B 1 177 ? -9.023 16.859 5.215 1 98.81 177 LEU B O 1
ATOM 3101 N N . ASP B 1 178 ? -7.227 17.078 3.906 1 98.62 178 ASP B N 1
ATOM 3102 C CA . ASP B 1 178 ? -7.922 17.953 2.977 1 98.62 178 ASP B CA 1
ATOM 3103 C C . ASP B 1 178 ? -9.109 17.25 2.332 1 98.62 178 ASP B C 1
ATOM 3105 O O . ASP B 1 178 ? -10.18 17.844 2.162 1 98.62 178 ASP B O 1
ATOM 3109 N N . LEU B 1 179 ? -8.906 16.031 1.944 1 98.56 179 LEU B N 1
ATOM 3110 C CA . LEU B 1 179 ? -9.984 15.266 1.338 1 98.56 179 LEU B CA 1
ATOM 3111 C C . LEU B 1 179 ? -11.133 15.078 2.318 1 98.56 179 LEU B C 1
ATOM 3113 O O . LEU B 1 179 ? -12.305 15.219 1.946 1 98.56 179 LEU B O 1
ATOM 3117 N N . ALA B 1 180 ? -10.805 14.734 3.578 1 98.81 180 ALA B N 1
ATOM 3118 C CA . ALA B 1 180 ? -11.828 14.562 4.609 1 98.81 180 ALA B CA 1
ATOM 3119 C C . ALA B 1 180 ? -12.648 15.836 4.793 1 98.81 180 ALA B C 1
ATOM 3121 O O . ALA B 1 180 ? -13.875 15.789 4.875 1 98.81 180 ALA B O 1
ATOM 3122 N N . LYS B 1 181 ? -11.961 16.922 4.848 1 98.25 181 LYS B N 1
ATOM 3123 C CA . LYS B 1 181 ? -12.625 18.219 5.008 1 98.25 181 LYS B CA 1
ATOM 3124 C C . LYS B 1 181 ? -13.523 18.531 3.812 1 98.25 181 LYS B C 1
ATOM 3126 O O . LYS B 1 181 ? -14.695 18.859 3.98 1 98.25 181 LYS B O 1
ATOM 3131 N N . LYS B 1 182 ? -13.023 18.359 2.65 1 97.38 182 LYS B N 1
ATOM 3132 C CA . LYS B 1 182 ? -13.688 18.797 1.426 1 97.38 182 LYS B CA 1
ATOM 3133 C C . LYS B 1 182 ? -14.836 17.859 1.06 1 97.38 182 LYS B C 1
ATOM 3135 O O . LYS B 1 182 ? -15.891 18.312 0.597 1 97.38 182 LYS B O 1
ATOM 3140 N N . ARG B 1 183 ? -14.656 16.562 1.262 1 97.56 183 ARG B N 1
ATOM 3141 C CA . ARG B 1 183 ? -15.609 15.602 0.699 1 97.56 183 ARG B CA 1
ATOM 3142 C C . ARG B 1 183 ? -16.547 15.055 1.774 1 97.56 183 ARG B C 1
ATOM 3144 O O . ARG B 1 183 ? -17.625 14.57 1.468 1 97.56 183 ARG B O 1
ATOM 3151 N N . LEU B 1 184 ? -16.125 15.141 3.039 1 98.12 184 LEU B N 1
ATOM 3152 C CA . LEU B 1 184 ? -16.922 14.508 4.09 1 98.12 184 LEU B CA 1
ATOM 3153 C C . LEU B 1 184 ? -17.328 15.531 5.145 1 98.12 184 LEU B C 1
ATOM 3155 O O . LEU B 1 184 ? -18.047 15.195 6.094 1 98.12 184 LEU B O 1
ATOM 3159 N N . ASP B 1 185 ? -16.812 16.781 4.996 1 98.12 185 ASP B N 1
ATOM 3160 C CA . ASP B 1 185 ? -17.031 17.812 5.996 1 98.12 185 ASP B CA 1
ATOM 3161 C C . ASP B 1 185 ? -16.562 17.359 7.375 1 98.12 185 ASP B C 1
ATOM 3163 O O . ASP B 1 185 ? -17.266 17.562 8.375 1 98.12 185 ASP B O 1
ATOM 3167 N N . MET B 1 186 ? -15.453 16.656 7.355 1 98.5 186 MET B N 1
ATOM 3168 C CA . MET B 1 186 ? -14.867 16.172 8.602 1 98.5 186 MET B CA 1
ATOM 3169 C C . MET B 1 186 ? -13.578 16.922 8.922 1 98.5 186 MET B C 1
ATOM 3171 O O . MET B 1 186 ? -12.688 17.031 8.07 1 98.5 186 MET B O 1
ATOM 3175 N N . GLU B 1 187 ? -13.523 17.375 10.109 1 97.94 187 GLU B N 1
ATOM 3176 C CA . GLU B 1 187 ? -12.336 18.047 10.617 1 97.94 187 GLU B CA 1
ATOM 3177 C C . GLU B 1 187 ? -11.875 17.453 11.945 1 97.94 187 GLU B C 1
ATOM 3179 O O . GLU B 1 187 ? -12.703 16.984 12.734 1 97.94 187 GLU B O 1
ATOM 3184 N N . PRO B 1 188 ? -10.555 17.469 12.133 1 98.62 188 PRO B N 1
ATOM 3185 C CA . PRO B 1 188 ? -10.102 16.984 13.445 1 98.62 188 PRO B CA 1
ATOM 3186 C C . PRO B 1 188 ? -10.68 17.797 14.602 1 98.62 188 PRO B C 1
ATOM 3188 O O . PRO B 1 188 ? -10.828 19.016 14.484 1 98.62 188 PRO B O 1
ATOM 3191 N N . ASP B 1 189 ? -11.008 17.094 15.656 1 98.38 189 ASP B N 1
ATOM 3192 C CA . ASP B 1 189 ? -11.469 17.766 16.875 1 98.38 189 ASP B CA 1
ATOM 3193 C C . ASP B 1 189 ? -10.469 18.828 17.328 1 98.38 189 ASP B C 1
ATOM 3195 O O . ASP B 1 189 ? -9.258 18.625 17.25 1 98.38 189 ASP B O 1
ATOM 3199 N N . SER B 1 190 ? -10.93 19.953 17.844 1 98.19 190 SER B N 1
ATOM 3200 C CA . SER B 1 190 ? -10.102 21.078 18.25 1 98.19 190 SER B CA 1
ATOM 3201 C C . SER B 1 190 ? -9.125 20.703 19.359 1 98.19 190 SER B C 1
ATOM 3203 O O . SER B 1 190 ? -8.086 21.344 19.531 1 98.19 190 SER B O 1
ATOM 3205 N N . LYS B 1 191 ? -9.359 19.625 20.109 1 98.5 191 LYS B N 1
ATOM 3206 C CA . LYS B 1 191 ? -8.5 19.219 21.203 1 98.5 191 LYS B CA 1
ATOM 3207 C C . LYS B 1 191 ? -7.242 18.516 20.688 1 98.5 191 LYS B C 1
ATOM 3209 O O . LYS B 1 191 ? -6.297 18.297 21.453 1 98.5 191 LYS B O 1
ATOM 3214 N N . LEU B 1 192 ? -7.262 18.156 19.422 1 98.81 192 LEU B N 1
ATOM 3215 C CA . LEU B 1 192 ? -6.098 17.5 18.844 1 98.81 192 LEU B CA 1
ATOM 3216 C C . LEU B 1 192 ? -5.047 18.531 18.422 1 98.81 192 LEU B C 1
ATOM 3218 O O . LEU B 1 192 ? -4.758 18.688 17.234 1 98.81 192 LEU B O 1
ATOM 3222 N N . LYS B 1 193 ? -4.383 19.125 19.375 1 98.75 193 LYS B N 1
ATOM 3223 C CA . LYS B 1 193 ? -3.566 20.312 19.234 1 98.75 193 LYS B CA 1
ATOM 3224 C C . LYS B 1 193 ? -2.322 20.047 18.391 1 98.75 193 LYS B C 1
ATOM 3226 O O . LYS B 1 193 ? -1.909 20.875 17.594 1 98.75 193 LYS B O 1
ATOM 3231 N N . ALA B 1 194 ? -1.724 18.891 18.594 1 98.88 194 ALA B N 1
ATOM 3232 C CA . ALA B 1 194 ? -0.513 18.578 17.828 1 98.88 194 ALA B CA 1
ATOM 3233 C C . ALA B 1 194 ? -0.815 18.422 16.344 1 98.88 194 ALA B C 1
ATOM 3235 O O . ALA B 1 194 ? -0.028 18.859 15.5 1 98.88 194 ALA B O 1
ATOM 3236 N N . LEU B 1 195 ? -1.922 17.812 16.062 1 98.88 195 LEU B N 1
ATOM 3237 C CA . LEU B 1 195 ? -2.35 17.656 14.68 1 98.88 195 LEU B CA 1
ATOM 3238 C C . LEU B 1 195 ? -2.615 19.016 14.047 1 98.88 195 LEU B C 1
ATOM 3240 O O . LEU B 1 195 ? -2.197 19.266 12.914 1 98.88 195 LEU B O 1
ATOM 3244 N N . HIS B 1 196 ? -3.285 19.891 14.758 1 98.81 196 HIS B N 1
ATOM 3245 C CA . HIS B 1 196 ? -3.588 21.219 14.234 1 98.81 196 HIS B CA 1
ATOM 3246 C C . HIS B 1 196 ? -2.312 22.031 14.008 1 98.81 196 HIS B C 1
ATOM 3248 O O . HIS B 1 196 ? -2.195 22.75 13.016 1 98.81 196 HIS B O 1
ATOM 3254 N N . ARG B 1 197 ? -1.441 21.953 14.93 1 98.56 197 ARG B N 1
ATOM 3255 C CA . ARG B 1 197 ? -0.154 22.625 14.758 1 98.56 197 ARG B CA 1
ATOM 3256 C C . ARG B 1 197 ? 0.553 22.141 13.5 1 98.56 197 ARG B C 1
ATOM 3258 O O . ARG B 1 197 ? 0.982 22.953 12.672 1 98.56 197 ARG B O 1
ATOM 3265 N N . TRP B 1 198 ? 0.669 20.844 13.336 1 98.88 198 TRP B N 1
ATOM 3266 C CA . TRP B 1 198 ? 1.302 20.234 12.18 1 98.88 198 TRP B CA 1
ATOM 3267 C C . TRP B 1 198 ? 0.607 20.656 10.891 1 98.88 198 TRP B C 1
ATOM 3269 O O . TRP B 1 198 ? 1.267 21.031 9.914 1 98.88 198 TRP B O 1
ATOM 3279 N N . TYR B 1 199 ? -0.7 20.578 10.875 1 98.81 199 TYR B N 1
ATOM 3280 C CA . TYR B 1 199 ? -1.466 20.922 9.688 1 98.81 199 TYR B CA 1
ATOM 3281 C C . TYR B 1 199 ? -1.214 22.375 9.273 1 98.81 199 TYR B C 1
ATOM 3283 O O . TYR B 1 199 ? -1.031 22.656 8.094 1 98.81 199 TYR B O 1
ATOM 3291 N N . SER B 1 200 ? -1.23 23.25 10.242 1 98.44 200 SER B N 1
ATOM 3292 C CA . SER B 1 200 ? -0.969 24.656 9.961 1 98.44 200 SER B CA 1
ATOM 3293 C C . SER B 1 200 ? 0.401 24.844 9.32 1 98.44 200 SER B C 1
ATOM 3295 O O . SER B 1 200 ? 0.535 25.578 8.336 1 98.44 200 SER B O 1
ATOM 3297 N N . GLU B 1 201 ? 1.364 24.188 9.844 1 98.31 201 GLU B N 1
ATOM 3298 C CA . GLU B 1 201 ? 2.729 24.281 9.344 1 98.31 201 GLU B CA 1
ATOM 3299 C C . GLU B 1 201 ? 2.84 23.703 7.934 1 98.31 201 GLU B C 1
ATOM 3301 O O . GLU B 1 201 ? 3.355 24.359 7.027 1 98.31 201 GLU B O 1
ATOM 3306 N N . VAL B 1 202 ? 2.365 22.531 7.734 1 98.56 202 VAL B N 1
ATOM 3307 C CA . VAL B 1 202 ? 2.539 21.797 6.488 1 98.56 202 VAL B CA 1
ATOM 3308 C C . VAL B 1 202 ? 1.686 22.422 5.391 1 98.56 202 VAL B C 1
ATOM 3310 O O . VAL B 1 202 ? 2.135 22.562 4.25 1 98.56 202 VAL B O 1
ATOM 3313 N N . SER B 1 203 ? 0.495 22.844 5.742 1 97.94 203 SER B N 1
ATOM 3314 C CA . SER B 1 203 ? -0.424 23.391 4.746 1 97.94 203 SER B CA 1
ATOM 3315 C C . SER B 1 203 ? 0.052 24.75 4.238 1 97.94 203 SER B C 1
ATOM 3317 O O . SER B 1 203 ? -0.424 25.234 3.211 1 97.94 203 SER B O 1
ATOM 3319 N N . SER B 1 204 ? 0.976 25.375 4.898 1 98.06 204 SER B N 1
ATOM 3320 C CA . SER B 1 204 ? 1.478 26.703 4.516 1 98.06 204 SER B CA 1
ATOM 3321 C C . SER B 1 204 ? 2.643 26.578 3.537 1 98.06 204 SER B C 1
ATOM 3323 O O . SER B 1 204 ? 3.098 27.594 2.986 1 98.06 204 SER B O 1
ATOM 3325 N N . ARG B 1 205 ? 3.143 25.406 3.338 1 98.25 205 ARG B N 1
ATOM 3326 C CA . ARG B 1 205 ? 4.23 25.203 2.385 1 98.25 205 ARG B CA 1
ATOM 3327 C C . ARG B 1 205 ? 3.797 25.594 0.974 1 98.25 205 ARG B C 1
ATOM 3329 O O . ARG B 1 205 ? 2.676 25.297 0.562 1 98.25 205 ARG B O 1
ATOM 3336 N N . PRO B 1 206 ? 4.68 26.172 0.13 1 98.12 206 PRO B N 1
ATOM 3337 C CA . PRO B 1 206 ? 4.328 26.578 -1.236 1 98.12 206 PRO B CA 1
ATOM 3338 C C . PRO B 1 206 ? 3.842 25.406 -2.084 1 98.12 206 PRO B C 1
ATOM 3340 O O . PRO B 1 206 ? 2.971 25.578 -2.941 1 98.12 206 PRO B O 1
ATOM 3343 N N . SER B 1 207 ? 4.336 24.188 -1.831 1 98.19 207 SER B N 1
ATOM 3344 C CA . SER B 1 207 ? 4.012 23.016 -2.619 1 98.19 207 SER B CA 1
ATOM 3345 C C . SER B 1 207 ? 2.549 22.625 -2.449 1 98.19 207 SER B C 1
ATOM 3347 O O . SER B 1 207 ? 2.004 21.859 -3.26 1 98.19 207 SER B O 1
ATOM 3349 N N . MET B 1 208 ? 1.869 23.125 -1.436 1 97.69 208 MET B N 1
ATOM 3350 C CA . MET B 1 208 ? 0.483 22.766 -1.151 1 97.69 208 MET B CA 1
ATOM 3351 C C . MET B 1 208 ? -0.467 23.438 -2.139 1 97.69 208 MET B C 1
ATOM 3353 O O . MET B 1 208 ? -1.647 23.094 -2.203 1 97.69 208 MET B O 1
ATOM 3357 N N . LYS B 1 209 ? 0.06 24.312 -2.957 1 94.44 209 LYS B N 1
ATOM 3358 C CA . LYS B 1 209 ? -0.73 24.953 -4.008 1 94.44 209 LYS B CA 1
ATOM 3359 C C . LYS B 1 209 ? -0.866 24.047 -5.223 1 94.44 209 LYS B C 1
ATOM 3361 O O . LYS B 1 209 ? -1.628 24.344 -6.145 1 94.44 209 LYS B O 1
ATOM 3366 N N . ALA B 1 210 ? -0.132 22.984 -5.07 1 90.69 210 ALA B N 1
ATOM 3367 C CA . ALA B 1 210 ? -0.171 22.031 -6.176 1 90.69 210 ALA B CA 1
ATOM 3368 C C . ALA B 1 210 ? -1.557 21.406 -6.309 1 90.69 210 ALA B C 1
ATOM 3370 O O . ALA B 1 210 ? -2.311 21.328 -5.336 1 90.69 210 ALA B O 1
#

Secondary structure (DSSP, 8-state):
-EEEE-TT-HHHHHHHHHHHHHT---EEEE--TTTTGGGSHHHHTT-TT--S-EEE-TTS-EE-SHHHHHHHHHHHS-SS-SS-SSHHHHHHHHHHHHHHIIIIIHHHHHHHHTT-GGGTTBSSSSSS-B---HHHHHHHHHHHHHHHHHHHHHHTT-SBTTBSS--HHHHHHHHHHHHHHHHH-----TT-HHHHHHHHHHHTSGGGG-/-EEEE-TT-HHHHHHHHHHHHHT---EEEE--TTTTGGGSHHHHHH-TT--S-EEE-TTS-EE-SHHHHHHHHHHHS-SS-SS-SSHHHHHHHHHHHHHHIIIIIHHHHHHHHTT-GGGTTBSSSSSS-B---HHHHHHHHHHHHHHHHHHHHHHTT-SBTTBSS--HHHHHHHHHHHHHHHHH-----TT-HHHHHHHHHHHTSGGGG-

Organism: Zymomonas mobilis subsp. mobilis (strain ATCC 31821 / ZM4 / CP4) (NCBI:txid264203)

InterPro domains:
  IPR004045 Glutathione S-transferase, N-terminal [PF13417] (3-81)
  IPR004045 Glutathione S-transferase, N-terminal [PS50404] (1-81)
  IPR004046 Glutathione S-transferase, C-terminal [PF00043] (135-206)
  IPR010987 Glutathione S-transferase, C-terminal-like [PS50405] (86-210)
  IPR034345 Gtt2-like, N-terminal [cd03051] (1-74)
  IPR034346 Gtt2-like, C-terminal [cd03182] (86-208)
  IPR036249 Thioredoxin-like superfamily [SSF52833] (1-90)
  IPR036282 Glutathione S-transferase, C-terminal domain superfamily [SSF47616] (72-210)
  IPR040079 Glutathione transferase family [SFLDS00019] (1-205)

Radius of gyration: 20.36 Å; Cα contacts (8 Å, |Δi|>4): 690; chains: 2; bounding box: 46×52×53 Å